Protein AF-A0A1V5TGY1-F1 (afdb_monomer)

Structure (mmCIF, N/CA/C/O backbone):
data_AF-A0A1V5TGY1-F1
#
_entry.id   AF-A0A1V5TGY1-F1
#
loop_
_atom_site.group_PDB
_atom_site.id
_atom_site.type_symbol
_atom_site.label_atom_id
_atom_site.label_alt_id
_atom_site.label_comp_id
_atom_site.label_asym_id
_atom_site.label_entity_id
_atom_site.label_seq_id
_atom_site.pdbx_PDB_ins_code
_atom_site.Cartn_x
_atom_site.Cartn_y
_atom_site.Cartn_z
_atom_site.occupancy
_atom_site.B_iso_or_equiv
_atom_site.auth_seq_id
_atom_site.auth_comp_id
_atom_site.auth_asym_id
_atom_site.auth_atom_id
_atom_site.pdbx_PDB_model_num
ATOM 1 N N . MET A 1 1 ? 68.344 -21.060 -21.467 1.00 38.59 1 MET A N 1
ATOM 2 C CA . MET A 1 1 ? 67.422 -21.728 -22.417 1.00 38.59 1 MET A CA 1
ATOM 3 C C . MET A 1 1 ? 65.996 -21.412 -21.976 1.00 38.59 1 MET A C 1
ATOM 5 O O . MET A 1 1 ? 65.778 -21.276 -20.783 1.00 38.59 1 MET A O 1
ATOM 9 N N . LYS A 1 2 ? 65.109 -21.127 -22.934 1.00 35.91 2 LYS A N 1
ATOM 10 C CA . LYS A 1 2 ? 63.953 -20.212 -22.843 1.00 35.91 2 LYS A CA 1
ATOM 11 C C . LYS A 1 2 ? 62.812 -20.703 -21.931 1.00 35.91 2 LYS A C 1
ATOM 13 O O . LYS A 1 2 ? 62.278 -21.780 -22.163 1.00 35.91 2 LYS A O 1
ATOM 18 N N . ALA A 1 3 ? 62.397 -19.868 -20.976 1.00 42.12 3 ALA A N 1
ATOM 19 C CA . ALA A 1 3 ? 61.115 -19.990 -20.282 1.00 42.12 3 ALA A CA 1
ATOM 20 C C . ALA A 1 3 ? 60.009 -19.416 -21.184 1.00 42.12 3 ALA A C 1
ATOM 22 O O . ALA A 1 3 ? 60.058 -18.245 -21.561 1.00 42.12 3 ALA A O 1
ATOM 23 N N . ILE A 1 4 ? 59.054 -20.254 -21.582 1.00 47.88 4 ILE A N 1
ATOM 24 C CA . ILE A 1 4 ? 57.888 -19.857 -22.377 1.00 47.88 4 ILE A CA 1
ATOM 25 C C . ILE A 1 4 ? 56.841 -19.315 -21.402 1.00 47.88 4 ILE A C 1
ATOM 27 O O . ILE A 1 4 ? 56.236 -20.068 -20.645 1.00 47.88 4 ILE A O 1
ATOM 31 N N . PHE A 1 5 ? 56.674 -17.994 -21.397 1.00 40.72 5 PHE A N 1
ATOM 32 C CA . PHE A 1 5 ? 55.642 -17.291 -20.640 1.00 40.72 5 PHE A CA 1
ATOM 33 C C . PHE A 1 5 ? 54.334 -17.371 -21.440 1.00 40.72 5 PHE A C 1
ATOM 35 O O . PHE A 1 5 ? 54.200 -16.740 -22.488 1.00 40.72 5 PHE A O 1
ATOM 42 N N . PHE A 1 6 ? 53.392 -18.200 -20.989 1.00 43.91 6 PHE A N 1
ATOM 43 C CA . PHE A 1 6 ? 52.066 -18.317 -21.595 1.00 43.91 6 PHE A CA 1
ATOM 44 C C . PHE A 1 6 ? 51.209 -17.140 -21.105 1.00 43.91 6 PHE A C 1
ATOM 46 O O . PHE A 1 6 ? 50.627 -17.181 -20.023 1.00 43.91 6 PHE A O 1
ATOM 53 N N . PHE A 1 7 ? 51.188 -16.052 -21.875 1.00 41.34 7 PHE A N 1
ATOM 54 C CA . PHE A 1 7 ? 50.285 -14.923 -21.652 1.00 41.34 7 PHE A CA 1
ATOM 55 C C . PHE A 1 7 ? 48.875 -15.349 -22.091 1.00 41.34 7 PHE A C 1
ATOM 57 O O . PHE A 1 7 ? 48.519 -15.269 -23.265 1.00 41.34 7 PHE A O 1
ATOM 64 N N . LEU A 1 8 ? 48.083 -15.866 -21.150 1.00 43.75 8 LEU A N 1
ATOM 65 C CA . LEU A 1 8 ? 46.641 -16.041 -21.316 1.00 43.75 8 LEU A CA 1
ATOM 66 C C . LEU A 1 8 ? 46.004 -14.647 -21.312 1.00 43.75 8 LEU A C 1
ATOM 68 O O . LEU A 1 8 ? 45.726 -14.073 -20.262 1.00 43.75 8 LEU A O 1
ATOM 72 N N . ILE A 1 9 ? 45.818 -14.084 -22.505 1.00 44.25 9 ILE A N 1
ATOM 73 C CA . ILE A 1 9 ? 44.964 -12.917 -22.718 1.00 44.25 9 ILE A CA 1
ATOM 74 C C . ILE A 1 9 ? 43.527 -13.404 -22.509 1.00 44.25 9 ILE A C 1
ATOM 76 O O . ILE A 1 9 ? 42.886 -13.904 -23.430 1.00 44.25 9 ILE A O 1
ATOM 80 N N . PHE A 1 10 ? 43.036 -13.308 -21.273 1.00 42.78 10 PHE A N 1
ATOM 81 C CA . PHE A 1 10 ? 41.604 -13.309 -21.010 1.00 42.78 10 PHE A CA 1
ATOM 82 C C . PHE A 1 10 ? 41.049 -12.006 -21.581 1.00 42.78 10 PHE A C 1
ATOM 84 O O . PHE A 1 10 ? 41.037 -10.967 -20.925 1.00 42.78 10 PHE A O 1
ATOM 91 N N . SER A 1 11 ? 40.633 -12.051 -22.843 1.00 41.03 11 SER A N 1
ATOM 92 C CA . SER A 1 11 ? 39.708 -11.068 -23.384 1.00 41.03 11 SER A CA 1
ATOM 93 C C . SER A 1 11 ? 38.438 -11.180 -22.549 1.00 41.03 11 SER A C 1
ATOM 95 O O . SER A 1 11 ? 37.674 -12.130 -22.713 1.00 41.03 11 SER A O 1
ATOM 97 N N . ILE A 1 12 ? 38.246 -10.255 -21.611 1.00 43.69 12 ILE A N 1
ATOM 98 C CA . ILE A 1 12 ? 36.961 -10.048 -20.953 1.00 43.69 12 ILE A CA 1
ATOM 99 C C . ILE A 1 12 ? 36.014 -9.635 -22.079 1.00 43.69 12 ILE A C 1
ATOM 101 O O . ILE A 1 12 ? 36.014 -8.491 -22.532 1.00 43.69 12 ILE A O 1
ATOM 105 N N . ILE A 1 13 ? 35.283 -10.608 -22.623 1.00 45.84 13 ILE A N 1
ATOM 106 C CA . ILE A 1 13 ? 34.139 -10.337 -23.479 1.00 45.84 13 ILE A CA 1
ATOM 107 C C . ILE A 1 13 ? 33.104 -9.765 -22.519 1.00 45.84 13 ILE A C 1
ATOM 109 O O . ILE A 1 13 ? 32.350 -10.513 -21.908 1.00 45.84 13 ILE A O 1
ATOM 113 N N . ASN A 1 14 ? 33.121 -8.443 -22.340 1.00 43.19 14 ASN A N 1
ATOM 114 C CA . ASN A 1 14 ? 31.985 -7.725 -21.784 1.00 43.19 14 ASN A CA 1
ATOM 115 C C . ASN A 1 14 ? 30.821 -8.017 -22.730 1.00 43.19 14 ASN A C 1
ATOM 117 O O . ASN A 1 14 ? 30.715 -7.406 -23.798 1.00 43.19 14 ASN A O 1
ATOM 121 N N . SER A 1 15 ? 29.994 -9.005 -22.394 1.00 47.09 15 SER A N 1
ATOM 122 C CA . SER A 1 15 ? 28.731 -9.252 -23.071 1.00 47.09 15 SER A CA 1
ATOM 123 C C . SER A 1 15 ? 27.785 -8.129 -22.676 1.00 47.09 15 SER A C 1
ATOM 125 O O . SER A 1 15 ? 26.892 -8.304 -21.859 1.00 47.09 15 SER A O 1
ATOM 127 N N . ALA A 1 16 ? 28.014 -6.941 -23.234 1.00 55.16 16 ALA A N 1
ATOM 128 C CA . ALA A 1 16 ? 27.046 -5.869 -23.169 1.00 55.16 16 ALA A CA 1
ATOM 129 C C . ALA A 1 16 ? 25.747 -6.416 -23.768 1.00 55.16 16 ALA A C 1
ATOM 131 O O . ALA A 1 16 ? 25.713 -6.841 -24.928 1.00 55.16 16 ALA A O 1
ATOM 132 N N . GLN A 1 17 ? 24.703 -6.461 -22.950 1.00 58.19 17 GLN A N 1
ATOM 133 C CA . GLN A 1 17 ? 23.384 -6.914 -23.346 1.00 58.19 17 GLN A CA 1
ATOM 134 C C . GLN A 1 17 ? 22.932 -6.118 -24.579 1.00 58.19 17 GLN A C 1
ATOM 136 O O . GLN A 1 17 ? 22.663 -4.919 -24.517 1.00 58.19 17 GLN A O 1
ATOM 141 N N . THR A 1 18 ? 22.882 -6.770 -25.740 1.00 66.12 18 THR A N 1
ATOM 142 C CA . THR A 1 18 ? 22.507 -6.110 -26.996 1.00 66.12 18 THR A CA 1
ATOM 143 C C . THR A 1 18 ? 20.999 -6.189 -27.174 1.00 66.12 18 THR A C 1
ATOM 145 O O . THR A 1 18 ? 20.473 -6.948 -27.988 1.00 66.12 18 THR A O 1
ATOM 148 N N . ILE A 1 19 ? 20.269 -5.381 -26.399 1.00 81.94 19 ILE A N 1
ATOM 149 C CA . ILE A 1 19 ? 18.863 -5.109 -26.709 1.00 81.94 19 ILE A CA 1
ATOM 150 C C . ILE A 1 19 ? 18.824 -4.507 -28.115 1.00 81.94 19 ILE A C 1
ATOM 152 O O . ILE A 1 19 ? 19.382 -3.437 -28.351 1.00 81.94 19 ILE A O 1
ATOM 156 N N . SER A 1 20 ? 18.168 -5.177 -29.067 1.00 87.94 20 SER A N 1
ATOM 157 C CA . SER A 1 20 ? 18.025 -4.609 -30.412 1.00 87.94 20 SER A CA 1
ATOM 158 C C . SER A 1 20 ? 17.314 -3.251 -30.342 1.00 87.94 20 SER A C 1
ATOM 160 O O . SER A 1 20 ? 16.291 -3.129 -29.658 1.00 87.94 20 SER A O 1
ATOM 162 N N . ASN A 1 21 ? 17.804 -2.257 -31.088 1.00 88.81 21 ASN A N 1
ATOM 163 C CA . ASN A 1 21 ? 17.205 -0.916 -31.128 1.00 88.81 21 ASN A CA 1
ATOM 164 C C . ASN A 1 21 ? 15.699 -0.970 -31.427 1.00 88.81 21 ASN A C 1
ATOM 166 O O . ASN A 1 21 ? 14.916 -0.307 -30.757 1.00 88.81 21 ASN A O 1
ATOM 170 N N . THR A 1 22 ? 15.269 -1.848 -32.338 1.00 93.12 22 THR A N 1
ATOM 171 C CA . THR A 1 22 ? 13.852 -2.043 -32.684 1.00 93.12 22 THR A CA 1
ATOM 172 C C . THR A 1 22 ? 13.003 -2.511 -31.497 1.00 93.12 22 THR A C 1
ATOM 174 O O . THR A 1 22 ? 11.879 -2.037 -31.306 1.00 93.12 22 THR A O 1
ATOM 177 N N . ARG A 1 23 ? 13.518 -3.432 -30.670 1.00 94.19 23 ARG A N 1
ATOM 178 C CA . ARG A 1 23 ? 12.816 -3.882 -29.457 1.00 94.19 23 ARG A CA 1
ATOM 179 C C . ARG A 1 23 ? 12.702 -2.745 -28.447 1.00 94.19 23 ARG A C 1
ATOM 181 O O . ARG A 1 23 ? 11.619 -2.537 -27.906 1.00 94.19 23 ARG A O 1
ATOM 188 N N . LEU A 1 24 ? 13.789 -2.008 -28.223 1.00 94.12 24 LEU A N 1
ATOM 189 C CA . LEU A 1 24 ? 13.812 -0.881 -27.294 1.00 94.12 24 LEU A CA 1
ATOM 190 C C . LEU A 1 24 ? 12.839 0.227 -27.724 1.00 94.12 24 LEU A C 1
ATOM 192 O O . LEU A 1 24 ? 12.025 0.671 -26.921 1.00 94.12 24 LEU A O 1
ATOM 196 N N . GLU A 1 25 ? 12.850 0.607 -29.001 1.00 94.50 25 GLU A N 1
ATOM 197 C CA . GLU A 1 25 ? 11.902 1.570 -29.577 1.00 94.50 25 GLU A CA 1
ATOM 198 C C . GLU A 1 25 ? 10.448 1.123 -29.392 1.00 94.50 25 GLU A C 1
ATOM 200 O O . GLU A 1 25 ? 9.578 1.935 -29.067 1.00 94.50 25 GLU A O 1
ATOM 205 N N . THR A 1 26 ? 10.182 -0.178 -29.552 1.00 96.06 26 THR A N 1
ATOM 206 C CA . THR A 1 26 ? 8.849 -0.750 -29.331 1.00 96.06 26 THR A CA 1
ATOM 207 C C . THR A 1 26 ? 8.429 -0.626 -27.867 1.00 96.06 26 THR A C 1
ATOM 209 O O . THR A 1 26 ? 7.331 -0.139 -27.598 1.00 96.06 26 THR A O 1
ATOM 212 N N . ILE A 1 27 ? 9.304 -0.993 -26.923 1.00 96.31 27 ILE A N 1
ATOM 213 C CA . ILE A 1 27 ? 9.064 -0.839 -25.479 1.00 96.31 27 ILE A CA 1
ATOM 214 C C . ILE A 1 27 ? 8.750 0.622 -25.143 1.00 96.31 27 ILE A C 1
ATOM 216 O O . ILE A 1 27 ? 7.719 0.905 -24.535 1.00 96.31 27 ILE A O 1
ATOM 220 N N . VAL A 1 28 ? 9.596 1.555 -25.587 1.00 95.62 28 VAL A N 1
ATOM 221 C CA . VAL A 1 28 ? 9.427 2.991 -25.322 1.00 95.62 28 VAL A CA 1
ATOM 222 C C . VAL A 1 28 ? 8.091 3.488 -25.871 1.00 95.62 28 VAL A C 1
ATOM 224 O O . VAL A 1 28 ? 7.337 4.141 -25.153 1.00 95.62 28 VAL A O 1
ATOM 227 N N . LYS A 1 29 ? 7.749 3.143 -27.118 1.00 94.44 29 LYS A N 1
ATOM 228 C CA . LYS A 1 29 ? 6.477 3.537 -27.737 1.00 94.44 29 LYS A CA 1
ATOM 229 C C . LYS A 1 29 ? 5.269 3.016 -26.952 1.00 94.44 29 LYS A C 1
ATOM 231 O O . LYS A 1 29 ? 4.287 3.741 -26.779 1.00 94.44 29 LYS A O 1
ATOM 236 N N . LEU A 1 30 ? 5.322 1.769 -26.487 1.00 95.25 30 LEU A N 1
ATOM 237 C CA . LEU A 1 30 ? 4.243 1.152 -25.716 1.00 95.25 30 LEU A CA 1
ATOM 238 C C . LEU A 1 30 ? 4.101 1.777 -24.318 1.00 95.25 30 LEU A C 1
ATOM 240 O O . LEU A 1 30 ? 2.974 2.046 -23.910 1.00 95.25 30 LEU A O 1
ATOM 244 N N . LEU A 1 31 ? 5.211 2.084 -23.635 1.00 95.00 31 LEU A N 1
ATOM 245 C CA . LEU A 1 31 ? 5.216 2.794 -22.347 1.00 95.00 31 LEU A CA 1
ATOM 246 C C . LEU A 1 31 ? 4.617 4.196 -22.471 1.00 95.00 31 LEU A C 1
ATOM 248 O O . LEU A 1 31 ? 3.696 4.551 -21.747 1.00 95.00 31 LEU A O 1
ATOM 252 N N . VAL A 1 32 ? 5.104 4.979 -23.433 1.00 93.31 32 VAL A N 1
ATOM 253 C CA . VAL A 1 32 ? 4.673 6.365 -23.676 1.00 93.31 32 VAL A CA 1
ATOM 254 C C . VAL A 1 32 ? 3.184 6.443 -24.041 1.00 93.31 32 VAL A C 1
ATOM 256 O O . VAL A 1 32 ? 2.509 7.412 -23.702 1.00 93.31 32 VAL A O 1
ATOM 259 N N . SER A 1 33 ? 2.651 5.420 -24.714 1.00 91.75 33 SER A N 1
ATOM 260 C CA . SER A 1 33 ? 1.233 5.348 -25.087 1.00 91.75 33 SER A CA 1
ATOM 261 C C . SER A 1 33 ? 0.332 4.671 -24.046 1.00 91.75 33 SER A C 1
ATOM 263 O O . SER A 1 33 ? -0.868 4.566 -24.299 1.00 91.75 33 SER A O 1
ATOM 265 N N . ASN A 1 34 ? 0.881 4.221 -22.908 1.00 91.31 34 ASN A N 1
ATOM 266 C CA . ASN A 1 34 ? 0.207 3.367 -21.921 1.00 91.31 34 ASN A CA 1
ATOM 267 C C . ASN A 1 34 ? -0.541 2.188 -22.576 1.00 91.31 34 ASN A C 1
ATOM 269 O O . ASN A 1 34 ? -1.685 1.886 -22.239 1.00 91.31 34 ASN A O 1
ATOM 273 N N . SER A 1 35 ? 0.077 1.550 -23.574 1.00 93.50 35 SER A N 1
ATOM 274 C CA . SER A 1 35 ? -0.545 0.434 -24.288 1.00 93.50 35 SER A CA 1
ATOM 275 C C . SER A 1 35 ? -0.584 -0.818 -23.406 1.00 93.50 35 SER A C 1
ATOM 277 O O . SER A 1 35 ? 0.473 -1.216 -22.915 1.00 93.50 35 SER A O 1
ATOM 279 N N . PRO A 1 36 ? -1.723 -1.528 -23.281 1.00 93.75 36 PRO A N 1
ATOM 280 C CA . PRO A 1 36 ? -1.808 -2.786 -22.527 1.00 93.75 36 PRO A CA 1
ATOM 281 C C . PRO A 1 36 ? -0.816 -3.863 -22.990 1.00 93.75 36 PRO A C 1
ATOM 283 O O . PRO A 1 36 ? -0.394 -4.719 -22.207 1.00 93.75 36 PRO A O 1
ATOM 286 N N . GLU A 1 37 ? -0.390 -3.807 -24.257 1.00 96.44 37 GLU A N 1
ATOM 287 C CA . GLU A 1 37 ? 0.579 -4.745 -24.830 1.00 96.44 37 GLU A CA 1
ATOM 288 C C . GLU A 1 37 ? 1.970 -4.657 -24.198 1.00 96.44 37 GLU A C 1
ATOM 290 O O . GLU A 1 37 ? 2.763 -5.585 -24.362 1.00 96.44 37 GLU A O 1
ATOM 295 N N . ILE A 1 38 ? 2.268 -3.587 -23.450 1.00 96.44 38 ILE A N 1
ATOM 296 C CA . ILE A 1 38 ? 3.537 -3.452 -22.729 1.00 96.44 38 ILE A CA 1
ATOM 297 C C . ILE A 1 38 ? 3.776 -4.601 -21.738 1.00 96.44 38 ILE A C 1
ATOM 299 O O . ILE A 1 38 ? 4.921 -4.949 -21.467 1.00 96.44 38 ILE A O 1
ATOM 303 N N . SER A 1 39 ? 2.707 -5.246 -21.255 1.00 95.94 39 SER A N 1
ATOM 304 C CA . SER A 1 39 ? 2.775 -6.447 -20.408 1.00 95.94 39 SER A CA 1
ATOM 305 C C . SER A 1 39 ? 3.636 -7.565 -21.006 1.00 95.94 39 SER A C 1
ATOM 307 O O . SER A 1 39 ? 4.324 -8.255 -20.263 1.00 95.94 39 SER A O 1
ATOM 309 N N . LYS A 1 40 ? 3.683 -7.695 -22.341 1.00 96.69 40 LYS A N 1
ATOM 310 C CA . LYS A 1 40 ? 4.504 -8.689 -23.065 1.00 96.69 40 LYS A CA 1
ATOM 311 C C . LYS A 1 40 ? 6.014 -8.474 -22.898 1.00 96.69 40 LYS A C 1
ATOM 313 O O . LYS A 1 40 ? 6.800 -9.346 -23.259 1.00 96.69 40 LYS A O 1
ATOM 318 N N . TYR A 1 41 ? 6.411 -7.298 -22.418 1.00 97.38 41 TYR A N 1
ATOM 319 C CA . TYR A 1 41 ? 7.800 -6.914 -22.194 1.00 97.38 41 TYR A CA 1
ATOM 320 C C . TYR A 1 41 ? 8.161 -6.863 -20.713 1.00 97.38 41 TYR A C 1
ATOM 322 O O . TYR A 1 41 ? 9.301 -6.543 -20.408 1.00 97.38 41 TYR A O 1
ATOM 330 N N . VAL A 1 42 ? 7.236 -7.161 -19.800 1.00 97.88 42 VAL A N 1
ATOM 331 C CA . VAL A 1 42 ? 7.557 -7.365 -18.382 1.00 97.88 42 VAL A CA 1
ATOM 332 C C . VAL A 1 42 ? 8.189 -8.749 -18.227 1.00 97.88 42 VAL A C 1
ATOM 334 O O . VAL A 1 42 ? 7.787 -9.689 -18.913 1.00 97.88 42 VAL A O 1
ATOM 337 N N . SER A 1 43 ? 9.188 -8.877 -17.351 1.00 97.19 43 SER A N 1
ATOM 338 C CA . SER A 1 43 ? 9.761 -10.182 -16.999 1.00 97.19 43 SER A CA 1
ATOM 339 C C . SER A 1 43 ? 8.656 -11.146 -16.553 1.00 97.19 43 SER A C 1
ATOM 341 O O . SER A 1 43 ? 7.747 -10.745 -15.824 1.00 97.19 43 SER A O 1
ATOM 343 N N . SER A 1 44 ? 8.725 -12.413 -16.976 1.00 96.44 44 SER A N 1
ATOM 344 C CA . SER A 1 44 ? 7.698 -13.419 -16.666 1.00 96.44 44 SER A CA 1
ATOM 345 C C . SER A 1 44 ? 7.452 -13.554 -15.167 1.00 96.44 44 SER A C 1
ATOM 347 O O . SER A 1 44 ? 6.302 -13.617 -14.738 1.00 96.44 44 SER A O 1
ATOM 349 N N . ASP A 1 45 ? 8.526 -13.536 -14.381 1.00 96.00 45 ASP A N 1
ATOM 350 C CA . ASP A 1 45 ? 8.473 -13.737 -12.934 1.00 96.00 45 ASP A CA 1
ATOM 351 C C . ASP A 1 45 ? 7.780 -12.552 -12.256 1.00 96.00 45 ASP A C 1
ATOM 353 O O . ASP A 1 45 ? 6.871 -12.720 -11.448 1.00 96.00 45 ASP A O 1
ATOM 357 N N . GLU A 1 46 ? 8.147 -11.334 -12.650 1.00 97.06 46 GLU A N 1
ATOM 358 C CA . GLU A 1 46 ? 7.554 -10.093 -12.148 1.00 97.06 46 GLU A CA 1
ATOM 359 C C . GLU A 1 46 ? 6.086 -9.939 -12.580 1.00 97.06 46 GLU A C 1
ATOM 361 O O . GLU A 1 46 ? 5.248 -9.454 -11.812 1.00 97.06 46 GLU A O 1
ATOM 366 N N . PHE A 1 47 ? 5.747 -10.405 -13.785 1.00 97.00 47 PHE A N 1
ATOM 367 C CA . PHE A 1 47 ? 4.368 -10.455 -14.254 1.00 97.00 47 PHE A CA 1
ATOM 368 C C . PHE A 1 47 ? 3.532 -11.466 -13.456 1.00 97.00 47 PHE A C 1
ATOM 370 O O . PHE A 1 47 ? 2.410 -11.141 -13.057 1.00 97.00 47 PHE A O 1
ATOM 377 N N . GLU A 1 48 ? 4.055 -12.667 -13.171 1.00 97.25 48 GLU A N 1
ATOM 378 C CA . GLU A 1 48 ? 3.366 -13.633 -12.306 1.00 97.25 48 GLU A CA 1
ATOM 379 C C . GLU A 1 48 ? 3.177 -13.051 -10.904 1.00 97.25 48 GLU A C 1
ATOM 381 O O . GLU A 1 48 ? 2.066 -13.076 -10.371 1.00 97.25 48 GLU A O 1
A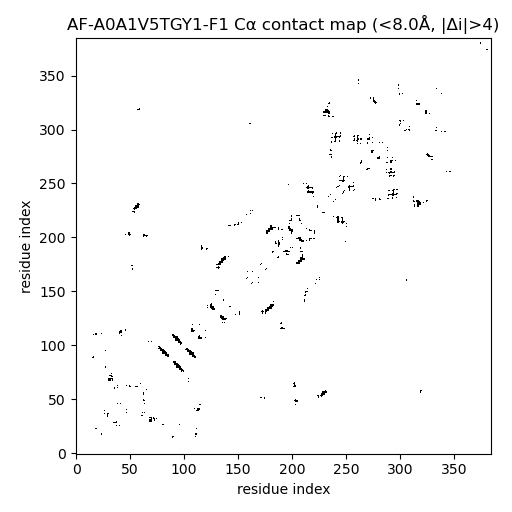TOM 386 N N . ILE A 1 49 ? 4.233 -12.475 -10.328 1.00 97.62 49 ILE A N 1
ATOM 387 C CA . ILE A 1 49 ? 4.200 -11.862 -9.002 1.00 97.62 49 ILE A CA 1
ATOM 388 C C . ILE A 1 49 ? 3.099 -10.804 -8.923 1.00 97.62 49 ILE A C 1
ATOM 390 O O . ILE A 1 49 ? 2.281 -10.865 -8.004 1.00 97.62 49 ILE A O 1
ATOM 394 N N . SER A 1 50 ? 3.037 -9.878 -9.884 1.00 97.56 50 SER A N 1
ATOM 395 C CA . SER A 1 50 ? 2.026 -8.813 -9.933 1.00 97.56 50 SER A CA 1
ATOM 396 C C . SER A 1 50 ? 0.591 -9.346 -9.917 1.00 97.56 50 SER A C 1
ATOM 398 O O . SER A 1 50 ? -0.304 -8.735 -9.330 1.00 97.56 50 SER A O 1
ATOM 400 N N . ASN A 1 51 ? 0.366 -10.526 -10.496 1.00 97.38 51 ASN A N 1
ATOM 401 C CA . ASN A 1 51 ? -0.962 -11.112 -10.655 1.00 97.38 51 ASN A CA 1
ATOM 402 C C . ASN A 1 51 ? -1.268 -12.252 -9.665 1.00 97.38 51 ASN A C 1
ATOM 404 O O . ASN A 1 51 ? -2.405 -12.729 -9.626 1.00 97.38 51 ASN A O 1
ATOM 408 N N . ARG A 1 52 ? -0.305 -12.680 -8.833 1.00 97.81 52 ARG A N 1
ATOM 409 C CA . ARG A 1 52 ? -0.381 -13.928 -8.041 1.00 97.81 52 ARG A CA 1
ATOM 410 C C . ARG A 1 52 ? -1.564 -14.007 -7.083 1.00 97.81 52 ARG A C 1
ATOM 412 O O . ARG A 1 52 ? -2.041 -15.098 -6.776 1.00 97.81 52 ARG A O 1
ATOM 419 N N . PHE A 1 53 ? -2.043 -12.858 -6.618 1.00 98.38 53 PHE A N 1
ATOM 420 C CA . PHE A 1 53 ? -3.166 -12.762 -5.694 1.00 98.38 53 PHE A CA 1
ATOM 421 C C . PHE A 1 53 ? -4.512 -12.483 -6.368 1.00 98.38 53 PHE A C 1
ATOM 423 O O . PHE A 1 53 ? -5.534 -12.451 -5.676 1.00 98.38 53 PHE A O 1
ATOM 430 N N . GLY A 1 54 ? -4.545 -12.292 -7.690 1.00 97.75 54 GLY A N 1
ATOM 431 C CA . GLY A 1 54 ? -5.766 -11.973 -8.433 1.00 97.75 54 GLY A CA 1
ATOM 432 C C . GLY A 1 54 ? -6.408 -10.643 -8.023 1.00 97.75 54 GLY A C 1
ATOM 433 O O . GLY A 1 54 ? -7.623 -10.498 -8.138 1.00 97.75 54 GLY A O 1
ATOM 434 N N . ILE A 1 55 ? -5.618 -9.704 -7.488 1.00 98.31 55 ILE A N 1
ATOM 435 C CA . ILE A 1 55 ? -6.069 -8.340 -7.193 1.00 98.31 55 ILE A CA 1
ATOM 436 C C . ILE A 1 55 ? -6.039 -7.539 -8.497 1.00 98.31 55 ILE A C 1
ATOM 438 O O . ILE A 1 55 ? -5.016 -7.526 -9.177 1.00 98.31 55 ILE A O 1
ATOM 442 N N . SER A 1 56 ? -7.142 -6.875 -8.832 1.00 97.44 56 SER A N 1
ATOM 443 C CA . SER A 1 56 ? -7.334 -6.094 -10.057 1.00 97.44 56 SER A CA 1
ATOM 444 C C . SER A 1 56 ? -7.986 -4.747 -9.755 1.00 97.44 56 SER A C 1
ATOM 446 O O . SER A 1 56 ? -8.748 -4.621 -8.794 1.00 97.44 56 SER A O 1
ATOM 448 N N . TYR A 1 57 ? -7.711 -3.753 -10.601 1.00 96.81 57 TYR A N 1
ATOM 449 C CA . TYR A 1 57 ? -8.192 -2.388 -10.416 1.00 96.81 57 TYR A CA 1
ATOM 450 C C . TYR A 1 57 ? -9.074 -1.943 -11.579 1.00 96.81 57 TYR A C 1
ATOM 452 O O . TYR A 1 57 ? -8.758 -2.178 -12.745 1.00 96.81 57 TYR A O 1
ATOM 460 N N . GLU A 1 58 ? -10.208 -1.314 -11.277 1.00 94.88 58 GLU A N 1
ATOM 461 C CA . GLU A 1 58 ? -11.147 -0.885 -12.315 1.00 94.88 58 GLU A CA 1
ATOM 462 C C . GLU A 1 58 ? -10.521 0.158 -13.243 1.00 94.88 58 GLU A C 1
ATOM 464 O O . GLU A 1 58 ? -10.034 1.192 -12.787 1.00 94.88 58 GLU A O 1
ATOM 469 N N . GLY A 1 59 ? -10.584 -0.093 -14.553 1.00 91.50 59 GLY A N 1
ATOM 470 C CA . GLY A 1 59 ? -10.019 0.799 -15.566 1.00 91.50 59 GLY A CA 1
ATOM 471 C C . GLY A 1 59 ? -8.498 0.721 -15.706 1.00 91.50 59 GLY A C 1
ATOM 472 O O . GLY A 1 59 ? -7.939 1.550 -16.417 1.00 91.50 59 GLY A O 1
ATOM 473 N N . ILE A 1 60 ? -7.847 -0.247 -15.053 1.00 93.31 60 ILE A N 1
ATOM 474 C CA . ILE A 1 60 ? -6.409 -0.491 -15.163 1.00 93.31 60 ILE A CA 1
ATOM 475 C C . ILE A 1 60 ? -6.183 -1.789 -15.933 1.00 93.31 60 ILE A C 1
ATOM 477 O O . ILE A 1 60 ? -6.456 -2.878 -15.429 1.00 93.31 60 ILE A O 1
ATOM 481 N N . ASP A 1 61 ? -5.658 -1.665 -17.150 1.00 91.50 61 ASP A N 1
ATOM 482 C CA . ASP A 1 61 ? -5.392 -2.817 -18.017 1.00 91.50 61 ASP A CA 1
ATOM 483 C C . ASP A 1 61 ? -4.121 -3.571 -17.608 1.00 91.50 61 ASP A C 1
ATOM 485 O O . ASP A 1 61 ? -4.014 -4.779 -17.814 1.00 91.50 61 ASP A O 1
ATOM 489 N N . ASN A 1 62 ? -3.148 -2.868 -17.019 1.00 93.00 62 ASN A N 1
ATOM 490 C CA . ASN A 1 62 ? -1.893 -3.462 -16.585 1.00 93.00 62 ASN A CA 1
ATOM 491 C C . ASN A 1 62 ? -1.486 -2.978 -15.190 1.00 93.00 62 ASN A C 1
ATOM 493 O O . ASN A 1 62 ? -0.882 -1.920 -15.020 1.00 93.00 62 ASN A O 1
ATOM 497 N N . LYS A 1 63 ? -1.778 -3.812 -14.189 1.00 95.94 63 LYS A N 1
ATOM 498 C CA . LYS A 1 63 ? -1.465 -3.554 -12.780 1.00 95.94 63 LYS A CA 1
ATOM 499 C C . LYS A 1 63 ? 0.020 -3.267 -12.531 1.00 95.94 63 LYS A C 1
ATOM 501 O O . LYS A 1 63 ? 0.330 -2.433 -11.686 1.00 95.94 63 LYS A O 1
ATOM 506 N N . PHE A 1 64 ? 0.927 -3.897 -13.280 1.00 97.12 64 PHE A N 1
ATOM 507 C CA . PHE A 1 64 ? 2.375 -3.769 -13.083 1.00 97.12 64 PHE A CA 1
ATOM 508 C C . PHE A 1 64 ? 2.883 -2.320 -13.201 1.00 97.12 64 PHE A C 1
ATOM 510 O O . PHE A 1 64 ? 3.915 -1.978 -12.627 1.00 97.12 64 PHE A O 1
ATOM 517 N N . PHE A 1 65 ? 2.161 -1.462 -13.928 1.00 95.69 65 PHE A N 1
ATOM 518 C CA . PHE A 1 65 ? 2.562 -0.077 -14.167 1.00 95.69 65 PHE A CA 1
ATOM 519 C C . PHE A 1 65 ? 1.847 0.947 -13.283 1.00 95.69 65 PHE A C 1
ATOM 521 O O . PHE A 1 65 ? 2.127 2.136 -13.426 1.00 95.69 65 PHE A O 1
ATOM 528 N N . ILE A 1 66 ? 0.989 0.537 -12.340 1.00 94.69 66 ILE A N 1
ATOM 529 C CA . ILE A 1 66 ? 0.352 1.477 -11.402 1.00 94.69 66 ILE A CA 1
ATOM 530 C C . ILE A 1 66 ? 1.425 2.365 -10.744 1.00 94.69 66 ILE A C 1
ATOM 532 O O . ILE A 1 66 ? 2.450 1.874 -10.277 1.00 94.69 66 ILE A O 1
ATOM 536 N N . ALA A 1 67 ? 1.183 3.683 -10.738 1.00 90.00 67 ALA A N 1
ATOM 537 C CA . ALA A 1 67 ? 2.097 4.750 -10.293 1.00 90.00 67 ALA A CA 1
ATOM 538 C C . ALA A 1 67 ? 3.366 4.984 -11.152 1.00 90.00 67 ALA A C 1
ATOM 540 O O . ALA A 1 67 ? 4.077 5.973 -10.942 1.00 90.00 67 ALA A O 1
ATOM 541 N N . ASN A 1 68 ? 3.618 4.162 -12.177 1.00 91.69 68 ASN A N 1
ATOM 542 C CA . ASN A 1 68 ? 4.726 4.329 -13.126 1.00 91.69 68 ASN A CA 1
ATOM 543 C C . ASN A 1 68 ? 4.289 4.501 -14.598 1.00 91.69 68 ASN A C 1
ATOM 545 O O . ASN A 1 68 ? 5.105 4.381 -15.514 1.00 91.69 68 ASN A O 1
ATOM 549 N N . GLU A 1 69 ? 3.015 4.811 -14.831 1.00 90.44 69 GLU A N 1
ATOM 550 C CA . GLU A 1 69 ? 2.476 5.206 -16.136 1.00 90.44 69 GLU A CA 1
ATOM 551 C C . GLU A 1 69 ? 2.850 6.652 -16.494 1.00 90.44 69 GLU A C 1
ATOM 553 O O . GLU A 1 69 ? 3.115 7.498 -15.627 1.00 90.44 69 GLU A O 1
ATOM 558 N N . PHE A 1 70 ? 2.826 6.959 -17.791 1.00 89.56 70 PHE A N 1
ATOM 559 C CA . PHE A 1 70 ? 2.839 8.344 -18.245 1.00 89.56 70 PHE A CA 1
ATOM 560 C C . PHE A 1 70 ? 1.442 8.960 -18.094 1.00 89.56 70 PHE A C 1
ATOM 562 O O . PHE A 1 70 ? 0.435 8.267 -18.258 1.00 89.56 70 PHE A O 1
ATOM 569 N N . PRO A 1 71 ? 1.321 10.274 -17.835 1.00 84.62 71 PRO A N 1
ATOM 570 C CA . PRO A 1 71 ? 0.050 10.964 -18.023 1.00 84.62 71 PRO A CA 1
ATOM 571 C C . PRO A 1 71 ? -0.475 10.717 -19.442 1.00 84.62 71 PRO A C 1
ATOM 573 O O . PRO A 1 71 ? 0.320 10.579 -20.370 1.00 84.62 71 PRO A O 1
ATOM 576 N N . LYS A 1 72 ? -1.799 10.704 -19.642 1.00 81.69 72 LYS A N 1
ATOM 577 C CA . LYS A 1 72 ? -2.372 10.601 -20.995 1.00 81.69 72 LYS A CA 1
ATOM 578 C C . LYS A 1 72 ? -1.815 11.728 -21.868 1.00 81.69 72 LYS A C 1
ATOM 580 O O . LYS A 1 72 ? -2.116 12.902 -21.648 1.00 81.69 72 LYS A O 1
ATOM 585 N N . ILE A 1 73 ? -0.988 11.356 -22.837 1.00 80.56 73 ILE A N 1
ATOM 586 C CA . ILE A 1 73 ? -0.336 12.270 -23.770 1.00 80.56 73 ILE A CA 1
ATOM 587 C C . ILE A 1 73 ? -0.909 12.105 -25.173 1.00 80.56 73 ILE A C 1
ATOM 589 O O . ILE A 1 73 ? -1.316 11.016 -25.579 1.00 80.56 73 ILE A O 1
ATOM 593 N N . ASP A 1 74 ? -0.937 13.208 -25.918 1.00 77.94 74 ASP A N 1
ATOM 594 C CA . ASP A 1 74 ? -1.229 13.170 -27.346 1.00 77.94 74 ASP A CA 1
ATOM 595 C C . ASP A 1 74 ? -0.091 12.451 -28.090 1.00 77.94 74 ASP A C 1
ATOM 597 O O . ASP A 1 74 ? 1.089 12.630 -27.783 1.00 77.94 74 ASP A O 1
ATOM 601 N N . ARG A 1 75 ? -0.450 11.659 -29.103 1.00 72.25 75 ARG A N 1
ATOM 602 C CA . ARG A 1 75 ? 0.472 10.872 -29.936 1.00 72.25 75 ARG A CA 1
ATOM 603 C C . ARG A 1 75 ? 1.473 11.740 -30.703 1.00 72.25 75 ARG A C 1
ATOM 605 O O . ARG A 1 75 ? 2.459 11.215 -31.209 1.00 72.25 75 ARG A O 1
ATOM 612 N N . SER A 1 76 ? 1.216 13.042 -30.807 1.00 78.00 76 SER A N 1
ATOM 613 C CA . SER A 1 76 ? 2.086 14.028 -31.455 1.00 78.00 76 SER A CA 1
ATOM 614 C C . SER A 1 76 ? 3.282 14.471 -30.595 1.00 78.00 76 SER A C 1
ATOM 616 O O . SER A 1 76 ? 4.202 15.116 -31.105 1.00 78.00 76 SER A O 1
ATOM 618 N N . ILE A 1 77 ? 3.292 14.146 -29.296 1.00 81.38 77 ILE A N 1
ATOM 619 C CA . ILE A 1 77 ? 4.311 14.630 -28.363 1.00 81.38 77 ILE A CA 1
ATOM 620 C C . ILE A 1 77 ? 5.644 13.907 -28.593 1.00 81.38 77 ILE A C 1
ATOM 622 O O . ILE A 1 77 ? 5.741 12.683 -28.521 1.00 81.38 77 ILE A O 1
ATOM 626 N N . LYS A 1 78 ? 6.699 14.696 -28.828 1.00 89.75 78 LYS A N 1
ATOM 627 C CA . LYS A 1 78 ? 8.075 14.200 -28.926 1.00 89.75 78 LYS A CA 1
ATOM 628 C C . LYS A 1 78 ? 8.587 13.770 -27.550 1.00 89.75 78 LYS A C 1
ATOM 630 O O . LYS A 1 78 ? 8.428 14.497 -26.568 1.00 89.75 78 LYS A O 1
ATOM 635 N N . TYR A 1 79 ? 9.253 12.624 -27.511 1.00 93.00 79 TYR A N 1
ATOM 636 C CA . TYR A 1 79 ? 9.953 12.096 -26.346 1.00 93.00 79 TYR A CA 1
ATOM 637 C C . TYR A 1 79 ? 11.394 11.755 -26.726 1.00 93.00 79 TYR A C 1
ATOM 639 O O . TYR A 1 79 ? 11.682 11.444 -27.881 1.00 93.00 79 TYR A O 1
ATOM 647 N N . ASN A 1 80 ? 12.286 11.803 -25.742 1.00 94.94 80 ASN A N 1
ATOM 648 C CA . ASN A 1 80 ? 13.653 11.307 -25.852 1.00 94.94 80 ASN A CA 1
ATOM 649 C C . ASN A 1 80 ? 13.819 10.141 -24.882 1.00 94.94 80 ASN A C 1
ATOM 651 O O . ASN A 1 80 ? 13.151 10.099 -23.847 1.00 94.94 80 ASN A O 1
ATOM 655 N N . TYR A 1 81 ? 14.717 9.212 -25.190 1.00 96.31 81 TYR A N 1
ATOM 656 C CA . TYR A 1 81 ? 15.083 8.163 -24.250 1.00 96.31 81 TYR A CA 1
ATOM 657 C C . TYR A 1 81 ? 16.584 7.899 -24.273 1.00 96.31 81 TYR A C 1
ATOM 659 O O . TYR A 1 81 ? 17.258 8.135 -25.277 1.00 96.31 81 TYR A O 1
ATOM 667 N N . LYS A 1 82 ? 17.094 7.419 -23.143 1.00 96.00 82 LYS A N 1
ATOM 668 C CA . LYS A 1 82 ? 18.481 7.014 -22.936 1.00 96.00 82 LYS A CA 1
ATOM 669 C C . LYS A 1 82 ? 18.478 5.653 -22.254 1.00 96.00 82 LYS A C 1
ATOM 671 O O . LYS A 1 82 ? 17.636 5.408 -21.394 1.00 96.00 82 LYS A O 1
ATOM 676 N N . ILE A 1 83 ? 19.405 4.790 -22.648 1.00 94.88 83 ILE A N 1
ATOM 677 C CA . ILE A 1 83 ? 19.659 3.520 -21.976 1.00 94.88 83 ILE A CA 1
ATOM 678 C C . ILE A 1 83 ? 21.088 3.520 -21.445 1.00 94.88 83 ILE A C 1
ATOM 680 O O . ILE A 1 83 ? 22.010 3.939 -22.146 1.00 94.88 83 ILE A O 1
ATOM 684 N N . GLU A 1 84 ? 21.256 3.094 -20.201 1.00 93.94 84 GLU A N 1
ATOM 685 C CA . GLU A 1 84 ? 22.550 3.007 -19.526 1.00 93.94 84 GLU A CA 1
ATOM 686 C C . GLU A 1 84 ? 22.692 1.628 -18.893 1.00 93.94 84 GLU A C 1
ATOM 688 O O . GLU A 1 84 ? 21.741 1.138 -18.287 1.00 93.94 84 GLU A O 1
ATOM 693 N N . SER A 1 85 ? 23.868 1.009 -19.021 1.00 91.62 85 SER A N 1
ATOM 694 C CA . SER A 1 85 ? 24.188 -0.185 -18.232 1.00 91.62 85 SER A CA 1
ATOM 695 C C . SER A 1 85 ? 24.250 0.225 -16.768 1.00 91.62 85 SER A C 1
ATOM 697 O O . SER A 1 85 ? 24.910 1.214 -16.437 1.00 91.62 85 SER A O 1
ATOM 699 N N . VAL A 1 86 ? 23.550 -0.506 -15.909 1.00 90.38 86 VAL A N 1
ATOM 700 C CA . VAL A 1 86 ? 23.600 -0.296 -14.461 1.00 90.38 86 VAL A CA 1
ATOM 701 C C . VAL A 1 86 ? 24.066 -1.597 -13.830 1.00 90.38 86 VAL A C 1
ATOM 703 O O . VAL A 1 86 ? 23.372 -2.598 -13.934 1.00 90.38 86 VAL A O 1
ATOM 706 N N . ASP A 1 87 ? 25.242 -1.550 -13.202 1.00 80.00 87 ASP A N 1
ATOM 707 C CA . ASP A 1 87 ? 26.026 -2.699 -12.721 1.00 80.00 87 ASP A CA 1
ATOM 708 C C . ASP A 1 87 ? 26.712 -3.540 -13.823 1.00 80.00 87 ASP A C 1
ATOM 710 O O . ASP A 1 87 ? 26.513 -3.319 -15.020 1.00 80.00 87 ASP A O 1
ATOM 714 N N . ASP A 1 88 ? 27.600 -4.445 -13.387 1.00 67.12 88 ASP A N 1
ATOM 715 C CA . ASP A 1 88 ? 28.448 -5.314 -14.227 1.00 67.12 88 ASP A CA 1
ATOM 716 C C . ASP A 1 88 ? 27.688 -6.509 -14.844 1.00 67.12 88 ASP A C 1
ATOM 718 O O . ASP A 1 88 ? 28.253 -7.274 -15.625 1.00 67.12 88 ASP A O 1
ATOM 722 N N . ASP A 1 89 ? 26.402 -6.645 -14.520 1.00 62.50 89 ASP A N 1
ATOM 723 C CA . ASP A 1 89 ? 25.519 -7.731 -14.940 1.00 62.50 89 ASP A CA 1
ATOM 724 C C . ASP A 1 89 ? 24.394 -7.202 -15.839 1.00 62.50 89 ASP A C 1
ATOM 726 O O . ASP A 1 89 ? 24.179 -5.997 -15.900 1.00 62.50 89 ASP A O 1
ATOM 730 N N . ASP A 1 90 ? 23.684 -8.117 -16.507 1.00 84.94 90 ASP A N 1
ATOM 731 C CA . ASP A 1 90 ? 22.595 -8.023 -17.504 1.00 84.94 90 ASP A CA 1
ATOM 732 C C . ASP A 1 90 ? 21.418 -7.042 -17.230 1.00 84.94 90 ASP A C 1
ATOM 734 O O . ASP A 1 90 ? 20.255 -7.333 -17.533 1.00 84.94 90 ASP A O 1
ATOM 738 N N . TYR A 1 91 ? 21.683 -5.864 -16.678 1.00 93.00 91 TYR A N 1
ATOM 739 C CA . TYR A 1 91 ? 20.725 -4.853 -16.284 1.00 93.00 91 TYR A CA 1
ATOM 740 C C . TYR A 1 91 ? 20.973 -3.540 -17.016 1.00 93.00 91 TYR A C 1
ATOM 742 O O . TYR A 1 91 ? 22.093 -3.122 -17.313 1.00 93.00 91 TYR A O 1
ATOM 750 N N . SER A 1 92 ? 19.886 -2.846 -17.315 1.00 94.62 92 SER A N 1
ATOM 751 C CA . SER A 1 92 ? 19.949 -1.522 -17.919 1.00 94.62 92 SER A CA 1
ATOM 752 C C . SER A 1 92 ? 18.876 -0.613 -17.348 1.00 94.62 92 SER A C 1
ATOM 754 O O . SER A 1 92 ? 17.759 -1.045 -17.062 1.00 94.62 92 SER A O 1
ATOM 756 N N . LEU A 1 93 ? 19.204 0.666 -17.217 1.00 95.62 93 LEU A N 1
ATOM 757 C CA . LEU A 1 93 ? 18.271 1.719 -16.860 1.00 95.62 93 LEU A CA 1
ATOM 758 C C . LEU A 1 93 ? 17.819 2.431 -18.132 1.00 95.62 93 LEU A C 1
ATOM 760 O O . LEU A 1 93 ? 18.612 3.078 -18.815 1.00 95.62 93 LEU A O 1
ATOM 764 N N . LEU A 1 94 ? 16.534 2.306 -18.444 1.00 96.94 94 LEU A N 1
ATOM 765 C CA . LEU A 1 94 ? 15.864 3.063 -19.489 1.00 96.94 94 LEU A CA 1
ATOM 766 C C . LEU A 1 94 ? 15.227 4.312 -18.876 1.00 96.94 94 LEU A C 1
ATOM 768 O O . LEU A 1 94 ? 14.257 4.222 -18.123 1.00 96.94 94 LEU A O 1
ATOM 772 N N . THR A 1 95 ? 15.729 5.477 -19.267 1.00 97.31 95 THR A N 1
ATOM 773 C CA . THR A 1 95 ? 15.171 6.777 -18.889 1.00 97.31 95 THR A CA 1
ATOM 774 C C . THR A 1 95 ? 14.445 7.375 -20.081 1.00 97.31 95 THR A C 1
ATOM 776 O O . THR A 1 95 ? 15.040 7.564 -21.141 1.00 97.31 95 THR A O 1
ATOM 779 N N . ILE A 1 96 ? 13.162 7.687 -19.918 1.00 96.69 96 ILE A N 1
ATOM 780 C CA . ILE A 1 96 ? 12.324 8.313 -20.946 1.00 96.69 96 ILE A CA 1
ATOM 781 C C . ILE A 1 96 ? 11.903 9.694 -20.450 1.00 96.69 96 ILE A C 1
ATOM 783 O O . ILE A 1 96 ? 11.331 9.823 -19.368 1.00 96.69 96 ILE A O 1
ATOM 787 N N . SER A 1 97 ? 12.134 10.723 -21.262 1.00 95.44 97 SER A N 1
ATOM 788 C CA . SER A 1 97 ? 11.832 12.112 -20.918 1.00 95.44 97 SER A CA 1
ATOM 789 C C . SER A 1 97 ? 10.921 12.766 -21.956 1.00 95.44 97 SER A C 1
ATOM 791 O O . SER A 1 97 ? 11.166 12.712 -23.164 1.00 95.44 97 SER A O 1
ATOM 793 N N . ILE A 1 98 ? 9.882 13.443 -21.467 1.00 92.12 98 ILE A N 1
ATOM 794 C CA . ILE A 1 98 ? 8.913 14.206 -22.256 1.00 92.12 98 ILE A CA 1
ATOM 795 C C . ILE A 1 98 ? 9.049 15.681 -21.878 1.00 92.12 98 ILE A C 1
ATOM 797 O O . ILE A 1 98 ? 8.430 16.158 -20.922 1.00 92.12 98 ILE A O 1
ATOM 801 N N . SER A 1 99 ? 9.854 16.423 -22.644 1.00 87.31 99 SER A N 1
ATOM 802 C CA . SER A 1 99 ? 10.179 17.827 -22.348 1.00 87.31 99 SER A CA 1
ATOM 803 C C . SER A 1 99 ? 8.935 18.713 -22.246 1.00 87.31 99 SER A C 1
ATOM 805 O O . SER A 1 99 ? 8.839 19.532 -21.340 1.00 87.31 99 SER A O 1
ATOM 807 N N . ALA A 1 100 ? 7.934 18.495 -23.107 1.00 85.25 100 ALA A N 1
ATOM 808 C CA . ALA A 1 100 ? 6.689 19.271 -23.113 1.00 85.25 100 ALA A CA 1
ATOM 809 C C . ALA A 1 100 ? 5.857 19.142 -21.819 1.00 85.25 100 ALA A C 1
ATOM 811 O O . ALA A 1 100 ? 4.971 19.958 -21.576 1.00 85.25 100 ALA A O 1
ATOM 812 N N . LYS A 1 101 ? 6.107 18.111 -21.003 1.00 83.38 101 LYS A N 1
ATOM 813 C CA . LYS A 1 101 ? 5.407 17.853 -19.735 1.00 83.38 101 LYS A CA 1
ATOM 814 C C . LYS A 1 101 ? 6.326 17.943 -18.519 1.00 83.38 101 LYS A C 1
ATOM 816 O O . LYS A 1 101 ? 5.883 17.617 -17.423 1.00 83.38 101 LYS A O 1
ATOM 821 N N . ASN A 1 102 ? 7.591 18.331 -18.710 1.00 88.69 102 ASN A N 1
ATOM 822 C CA . ASN A 1 102 ? 8.630 18.279 -17.679 1.00 88.69 102 ASN A CA 1
ATOM 823 C C . ASN A 1 102 ? 8.600 16.955 -16.885 1.00 88.69 102 ASN A C 1
ATOM 825 O O . ASN A 1 102 ? 8.661 16.939 -15.660 1.00 88.69 102 ASN A O 1
ATOM 829 N N . THR A 1 103 ? 8.389 15.840 -17.590 1.00 90.88 103 THR A N 1
ATOM 830 C CA . THR A 1 103 ? 8.206 14.518 -16.979 1.00 90.88 103 THR A CA 1
ATOM 831 C C . THR A 1 103 ? 9.326 13.602 -17.440 1.00 90.88 103 THR A C 1
ATOM 833 O O . THR A 1 103 ? 9.588 13.502 -18.639 1.00 90.88 103 THR A O 1
ATOM 836 N N . SER A 1 104 ? 9.957 12.913 -16.492 1.00 93.81 104 SER A N 1
ATOM 837 C CA . SER A 1 104 ? 10.920 11.847 -16.752 1.00 93.81 104 SER A CA 1
ATOM 838 C C . SER A 1 104 ? 10.523 10.606 -15.962 1.00 93.81 104 SER A C 1
ATOM 840 O O . SER A 1 104 ? 10.055 10.725 -14.827 1.00 93.81 104 SER A O 1
ATOM 842 N N . LYS A 1 105 ? 10.671 9.429 -16.567 1.00 95.31 105 LYS A N 1
ATOM 843 C CA . LYS A 1 105 ? 10.383 8.135 -15.941 1.00 95.31 105 LYS A CA 1
ATOM 844 C C . LYS A 1 105 ? 11.526 7.163 -16.194 1.00 95.31 105 LYS A C 1
ATOM 846 O O . LYS A 1 105 ? 12.156 7.192 -17.249 1.00 95.31 105 LYS A O 1
ATOM 851 N N . GLU A 1 106 ? 11.746 6.305 -15.212 1.00 96.06 106 GLU A N 1
ATOM 852 C CA . GLU A 1 106 ? 12.807 5.306 -15.180 1.00 96.06 106 GLU A CA 1
ATOM 853 C C . GLU A 1 106 ? 12.203 3.903 -15.197 1.00 96.06 106 GLU A C 1
ATOM 855 O O . GLU A 1 106 ? 11.244 3.616 -14.471 1.00 96.06 106 GLU A O 1
ATOM 860 N N . TYR A 1 107 ? 12.800 3.023 -15.995 1.00 96.88 107 TYR A N 1
ATOM 861 C CA . TYR A 1 107 ? 12.431 1.618 -16.104 1.00 96.88 107 TYR A CA 1
ATOM 862 C C . TYR A 1 107 ? 13.693 0.763 -16.067 1.00 96.88 107 TYR A C 1
ATOM 864 O O . TYR A 1 107 ? 14.616 0.977 -16.851 1.00 96.88 107 TYR A O 1
ATOM 872 N N . TYR A 1 108 ? 13.722 -0.215 -15.169 1.00 96.25 108 TYR A N 1
ATOM 873 C CA . TYR A 1 108 ? 14.813 -1.178 -15.095 1.00 96.25 108 TYR A CA 1
ATOM 874 C C . TYR A 1 108 ? 14.522 -2.329 -16.045 1.00 96.25 108 TYR A C 1
ATOM 876 O O . TYR A 1 108 ? 13.396 -2.829 -16.106 1.00 96.25 108 TYR A O 1
ATOM 884 N N . LEU A 1 109 ? 15.540 -2.731 -16.791 1.00 95.75 109 LEU A N 1
ATOM 885 C CA . LEU A 1 109 ? 15.497 -3.840 -17.725 1.00 95.75 109 LEU A CA 1
ATOM 886 C C . LEU A 1 109 ? 16.456 -4.927 -17.248 1.00 95.75 109 LEU A C 1
ATOM 888 O O . LEU A 1 109 ? 17.564 -4.610 -16.834 1.00 95.75 109 LEU A O 1
ATOM 892 N N . LYS A 1 110 ? 16.027 -6.184 -17.347 1.00 94.06 110 LYS A N 1
ATOM 893 C CA . LYS A 1 110 ? 16.853 -7.390 -17.270 1.00 94.06 110 LYS A CA 1
ATOM 894 C C . LYS A 1 110 ? 16.538 -8.249 -18.487 1.00 94.06 110 LYS A C 1
ATOM 896 O O . LYS A 1 110 ? 15.368 -8.513 -18.754 1.00 94.06 110 LYS A O 1
ATOM 901 N N . ASP A 1 111 ? 17.542 -8.636 -19.258 1.00 89.19 111 ASP A N 1
ATOM 902 C CA . ASP A 1 111 ? 17.391 -9.433 -20.486 1.00 89.19 111 ASP A CA 1
ATOM 903 C C . ASP A 1 111 ? 16.349 -8.854 -21.451 1.00 89.19 111 ASP A C 1
ATOM 905 O O . ASP A 1 111 ? 15.480 -9.543 -21.988 1.00 89.19 111 ASP A O 1
ATOM 909 N N . SER A 1 112 ? 16.402 -7.536 -21.667 1.00 88.81 112 SER A N 1
ATOM 910 C CA . SER A 1 112 ? 15.406 -6.795 -22.462 1.00 88.81 112 SER A CA 1
ATOM 911 C C . SER A 1 112 ? 13.956 -6.867 -21.960 1.00 88.81 112 SER A C 1
ATOM 913 O O . SER A 1 112 ? 13.025 -6.651 -22.753 1.00 88.81 112 SER A O 1
ATOM 915 N N . SER A 1 113 ? 13.754 -7.190 -20.686 1.00 95.88 113 SER A N 1
ATOM 916 C CA . SER A 1 113 ? 12.446 -7.293 -20.0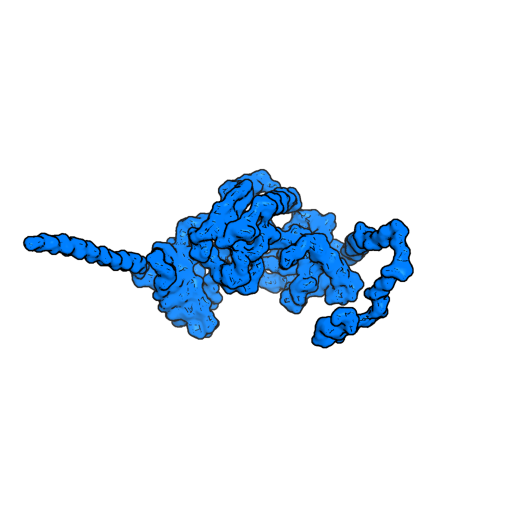42 1.00 95.88 113 SER A CA 1
ATOM 917 C C . SER A 1 113 ? 12.366 -6.347 -18.850 1.00 95.88 113 SER A C 1
ATOM 919 O O . SER A 1 113 ? 13.313 -6.218 -18.084 1.00 95.88 113 SER A O 1
ATOM 921 N N . ILE A 1 114 ? 11.238 -5.667 -18.697 1.00 97.56 114 ILE A N 1
ATOM 922 C CA . ILE A 1 114 ? 10.996 -4.698 -17.632 1.00 97.56 114 ILE A CA 1
ATOM 923 C C . ILE A 1 114 ? 10.854 -5.436 -16.302 1.00 97.56 114 ILE A C 1
ATOM 925 O O . ILE A 1 114 ? 10.108 -6.411 -16.197 1.00 97.56 114 ILE A O 1
ATOM 929 N N . ILE A 1 115 ? 11.542 -4.930 -15.286 1.00 97.31 115 ILE A N 1
ATOM 930 C CA . ILE A 1 115 ? 11.483 -5.388 -13.897 1.00 97.31 115 ILE A CA 1
ATOM 931 C C . ILE A 1 115 ? 11.175 -4.206 -12.970 1.00 97.31 115 ILE A C 1
ATOM 933 O O . ILE A 1 115 ? 11.354 -3.042 -13.340 1.00 97.31 115 ILE A O 1
ATOM 937 N N . SER A 1 116 ? 10.681 -4.487 -11.765 1.00 97.19 116 SER A N 1
ATOM 938 C CA . SER A 1 116 ? 10.378 -3.442 -10.785 1.00 97.19 116 SER A CA 1
ATOM 939 C C . SER A 1 116 ? 11.637 -2.940 -10.062 1.00 97.19 116 SER A C 1
ATOM 941 O O . SER A 1 116 ? 12.644 -3.647 -9.960 1.00 97.19 116 SER A O 1
ATOM 943 N N . LYS A 1 117 ? 11.578 -1.712 -9.521 1.00 96.31 117 LYS A N 1
ATOM 944 C CA . LYS A 1 117 ? 12.642 -1.166 -8.657 1.00 96.31 117 LYS A CA 1
ATOM 945 C C . LYS A 1 117 ? 12.929 -2.083 -7.455 1.00 96.31 117 LYS A C 1
ATOM 947 O O . LYS A 1 117 ? 14.106 -2.367 -7.233 1.00 96.31 117 LYS A O 1
ATOM 952 N N . PRO A 1 118 ? 11.919 -2.612 -6.729 1.00 97.50 118 PRO A N 1
ATOM 953 C CA . PRO A 1 118 ? 12.172 -3.564 -5.655 1.00 97.50 118 PRO A CA 1
ATOM 954 C C . PRO A 1 118 ? 12.932 -4.800 -6.111 1.00 97.50 118 PRO A C 1
ATOM 956 O O . PRO A 1 118 ? 13.927 -5.129 -5.478 1.00 97.50 118 PRO A O 1
ATOM 959 N N . PHE A 1 119 ? 12.551 -5.415 -7.235 1.00 96.50 119 PHE A N 1
ATOM 960 C CA . PHE A 1 119 ? 13.275 -6.569 -7.772 1.00 96.50 119 PHE A CA 1
ATOM 961 C C . PHE A 1 119 ? 14.750 -6.249 -8.044 1.00 96.50 119 PHE A C 1
ATOM 963 O O . PHE A 1 119 ? 15.632 -7.004 -7.641 1.00 96.50 119 PHE A O 1
ATOM 970 N N . PHE A 1 120 ? 15.027 -5.119 -8.703 1.00 96.62 120 PHE A N 1
ATOM 971 C CA . PHE A 1 120 ? 16.396 -4.715 -9.022 1.00 96.62 120 PHE A CA 1
ATOM 972 C C . PHE A 1 120 ? 17.235 -4.482 -7.761 1.00 96.62 120 PHE A C 1
ATOM 974 O O . PHE A 1 120 ? 18.330 -5.030 -7.643 1.00 96.62 120 PHE A O 1
ATOM 981 N N . TYR A 1 121 ? 16.736 -3.683 -6.815 1.00 97.00 121 TYR A N 1
ATOM 982 C CA . TYR A 1 121 ? 17.501 -3.287 -5.630 1.00 97.00 121 TYR A CA 1
ATOM 983 C C . TYR A 1 121 ? 17.603 -4.383 -4.562 1.00 97.00 121 TYR A C 1
ATOM 985 O O . TYR A 1 121 ? 18.518 -4.328 -3.743 1.00 97.00 121 TYR A O 1
ATOM 993 N N . SER A 1 122 ? 16.707 -5.377 -4.572 1.00 96.81 122 SER A N 1
ATOM 994 C CA . SER A 1 122 ? 16.700 -6.474 -3.598 1.00 96.81 122 SER A CA 1
ATOM 995 C C . SER A 1 122 ? 17.355 -7.766 -4.088 1.00 96.81 122 SER A C 1
ATOM 997 O O . SER A 1 122 ? 17.255 -8.785 -3.406 1.00 96.81 122 SER A O 1
ATOM 999 N N . ARG A 1 123 ? 17.942 -7.782 -5.288 1.00 94.25 123 ARG A N 1
ATOM 1000 C CA . ARG A 1 123 ? 18.435 -9.010 -5.944 1.00 94.25 123 ARG A CA 1
ATOM 1001 C C . ARG A 1 123 ? 19.475 -9.784 -5.118 1.00 94.25 123 ARG A C 1
ATOM 1003 O O . ARG A 1 123 ? 19.492 -11.008 -5.170 1.00 94.25 123 ARG A O 1
ATOM 1010 N N . ASP A 1 124 ? 20.260 -9.068 -4.313 1.00 94.69 124 ASP A N 1
ATOM 1011 C CA . ASP A 1 124 ? 21.319 -9.624 -3.460 1.00 94.69 124 ASP A CA 1
ATOM 1012 C C . ASP A 1 124 ? 20.920 -9.671 -1.975 1.00 94.69 124 ASP A C 1
ATOM 1014 O O . ASP A 1 124 ? 21.747 -9.926 -1.098 1.00 94.69 124 ASP A O 1
ATOM 1018 N N . TRP A 1 125 ? 19.653 -9.387 -1.656 1.00 97.88 125 TRP A N 1
ATOM 1019 C CA . TRP A 1 125 ? 19.181 -9.371 -0.274 1.00 97.88 125 TRP A CA 1
ATOM 1020 C C . TRP A 1 125 ? 18.984 -10.781 0.263 1.00 97.88 125 TRP A C 1
ATOM 1022 O O . TRP A 1 125 ? 18.659 -11.726 -0.462 1.00 97.88 125 TRP A O 1
ATOM 1032 N N . LYS A 1 126 ? 19.109 -10.925 1.583 1.00 98.06 126 LYS A N 1
ATOM 1033 C CA . LYS A 1 126 ? 18.830 -12.201 2.227 1.00 98.06 126 LYS A CA 1
ATOM 1034 C C . LYS A 1 126 ? 17.339 -12.494 2.174 1.00 98.06 126 LYS A C 1
ATOM 1036 O O . LYS A 1 126 ? 16.521 -11.655 2.543 1.00 98.06 126 LYS A O 1
ATOM 1041 N N . THR A 1 127 ? 16.988 -13.730 1.834 1.00 98.12 127 THR A N 1
ATOM 1042 C CA . THR A 1 127 ? 15.610 -14.206 1.935 1.00 98.12 127 THR A CA 1
ATOM 1043 C C . THR A 1 127 ? 15.380 -15.078 3.166 1.00 98.12 127 THR A C 1
ATOM 1045 O O . THR A 1 127 ? 16.195 -15.952 3.476 1.00 98.12 127 THR A O 1
ATOM 1048 N N . LYS A 1 128 ? 14.240 -14.884 3.834 1.00 98.06 128 LYS A N 1
ATOM 1049 C CA . LYS A 1 128 ? 13.690 -15.786 4.864 1.00 98.06 128 LYS A CA 1
ATOM 1050 C C . LYS A 1 128 ? 12.221 -16.060 4.549 1.00 98.06 128 LYS A C 1
ATOM 1052 O O . LYS A 1 128 ? 11.580 -15.256 3.884 1.00 98.06 128 LYS A O 1
ATOM 1057 N N . GLU A 1 129 ? 11.674 -17.168 5.030 1.00 98.44 129 GLU A N 1
ATOM 1058 C CA . GLU A 1 129 ? 10.264 -17.513 4.817 1.00 98.44 129 GLU A CA 1
ATOM 1059 C C . GLU A 1 129 ? 9.602 -17.950 6.122 1.00 98.44 129 GLU A C 1
ATOM 1061 O O . GLU A 1 129 ? 10.259 -18.451 7.038 1.00 98.44 129 GLU A O 1
ATOM 1066 N N . SER A 1 130 ? 8.291 -17.754 6.187 1.00 98.56 130 SER A N 1
ATOM 1067 C CA . SER A 1 130 ? 7.410 -18.236 7.249 1.00 98.56 130 SER A CA 1
ATOM 1068 C C . SER A 1 130 ? 6.113 -18.778 6.634 1.00 98.56 130 SER A C 1
ATOM 1070 O O . SER A 1 130 ? 6.064 -19.059 5.433 1.00 98.56 130 SER A O 1
ATOM 1072 N N . GLU A 1 131 ? 5.055 -18.993 7.416 1.00 98.56 131 GLU A N 1
ATOM 1073 C CA . GLU A 1 131 ? 3.821 -19.597 6.904 1.00 98.56 131 GLU A CA 1
ATOM 1074 C C . GLU A 1 131 ? 3.116 -18.706 5.873 1.00 98.56 131 GLU A C 1
ATOM 1076 O O . GLU A 1 131 ? 2.685 -19.210 4.832 1.00 98.56 131 GLU A O 1
ATOM 1081 N N . HIS A 1 132 ? 3.058 -17.395 6.102 1.00 98.81 132 HIS A N 1
ATOM 1082 C CA . HIS A 1 132 ? 2.342 -16.467 5.223 1.00 98.81 132 HIS A CA 1
ATOM 1083 C C . HIS A 1 132 ? 3.256 -15.497 4.467 1.00 98.81 132 HIS A C 1
ATOM 1085 O O . HIS A 1 132 ? 2.780 -14.824 3.552 1.00 98.81 132 HIS A O 1
ATOM 1091 N N . PHE A 1 133 ? 4.554 -15.442 4.783 1.00 98.88 133 PHE A N 1
ATOM 1092 C CA . PHE A 1 133 ? 5.468 -14.431 4.244 1.00 98.88 133 PHE A CA 1
ATOM 1093 C C . PHE A 1 133 ? 6.709 -15.010 3.564 1.00 98.88 133 PHE A C 1
ATOM 1095 O O . PHE A 1 133 ? 7.218 -16.075 3.922 1.00 98.88 133 PHE A O 1
ATOM 1102 N N . LYS A 1 134 ? 7.222 -14.227 2.613 1.00 98.69 134 LYS A N 1
ATOM 1103 C CA . LYS A 1 134 ? 8.587 -14.288 2.101 1.00 98.69 134 LYS A CA 1
ATOM 1104 C C . LYS A 1 134 ? 9.239 -12.933 2.353 1.00 98.69 134 LYS A C 1
ATOM 1106 O O . LYS A 1 134 ? 8.801 -11.913 1.825 1.00 98.69 134 LYS A O 1
ATOM 1111 N N . PHE A 1 135 ? 10.262 -12.932 3.190 1.00 98.69 135 PHE A N 1
ATOM 1112 C CA . PHE A 1 135 ? 10.989 -11.743 3.606 1.00 98.69 135 PHE A CA 1
ATOM 1113 C C . PHE A 1 135 ? 12.211 -11.541 2.723 1.00 98.69 135 PHE A C 1
ATOM 1115 O O . PHE A 1 135 ? 12.974 -12.484 2.520 1.00 98.69 135 PHE A O 1
ATOM 1122 N N . PHE A 1 136 ? 12.418 -10.311 2.270 1.00 98.62 136 PHE A N 1
ATOM 1123 C CA . PHE A 1 136 ? 13.638 -9.835 1.629 1.00 98.62 136 PHE A CA 1
ATOM 1124 C C . PHE A 1 136 ? 14.270 -8.815 2.573 1.00 98.62 136 PHE A C 1
ATOM 1126 O O . PHE A 1 136 ? 13.648 -7.806 2.895 1.00 98.62 136 PHE A O 1
ATOM 1133 N N . ILE A 1 137 ? 15.473 -9.096 3.062 1.00 98.44 137 ILE A N 1
ATOM 1134 C CA . ILE A 1 137 ? 16.088 -8.381 4.182 1.00 98.44 137 ILE A CA 1
ATOM 1135 C C . ILE A 1 137 ? 17.441 -7.841 3.732 1.00 98.44 137 ILE A C 1
ATOM 1137 O O . ILE A 1 137 ? 18.330 -8.625 3.386 1.00 98.44 137 ILE A O 1
ATOM 1141 N N . SER A 1 138 ? 17.601 -6.520 3.754 1.00 98.12 138 SER A N 1
ATOM 1142 C CA . SER A 1 138 ? 18.859 -5.885 3.353 1.00 98.12 138 SER A CA 1
ATOM 1143 C C . SER A 1 138 ? 19.952 -5.969 4.423 1.00 98.12 138 SER A C 1
ATOM 1145 O O . SER A 1 138 ? 21.121 -6.141 4.085 1.00 98.12 138 SER A O 1
ATOM 1147 N N . ASP A 1 139 ? 19.584 -5.914 5.708 1.00 97.31 139 ASP A N 1
ATOM 1148 C CA . ASP A 1 139 ? 20.483 -6.142 6.845 1.00 97.31 139 ASP A CA 1
ATOM 1149 C C . ASP A 1 139 ? 19.867 -7.135 7.843 1.00 97.31 139 ASP A C 1
ATOM 1151 O O . ASP A 1 139 ? 18.900 -6.840 8.551 1.00 97.31 139 ASP A O 1
ATOM 1155 N N . GLU A 1 140 ? 20.445 -8.337 7.925 1.00 94.81 140 GLU A N 1
ATOM 1156 C CA . GLU A 1 140 ? 19.957 -9.403 8.805 1.00 94.81 140 GLU A CA 1
ATOM 1157 C C . GLU A 1 140 ? 20.008 -9.049 10.294 1.00 94.81 140 GLU A C 1
ATOM 1159 O O . GLU A 1 140 ? 19.260 -9.637 11.076 1.00 94.81 140 GLU A O 1
ATOM 1164 N N . LYS A 1 141 ? 20.853 -8.096 10.707 1.00 94.81 141 LYS A N 1
ATOM 1165 C CA . LYS A 1 141 ? 20.960 -7.686 12.116 1.00 94.81 141 LYS A CA 1
ATOM 1166 C C . LYS A 1 141 ? 19.699 -6.985 12.608 1.00 94.81 141 LYS A C 1
ATOM 1168 O O . LYS A 1 141 ? 19.432 -6.989 13.808 1.00 94.81 141 LYS A O 1
ATOM 1173 N N . LEU A 1 142 ? 18.924 -6.408 11.691 1.00 89.38 142 LEU A N 1
ATOM 1174 C CA . LEU A 1 142 ? 17.692 -5.696 12.006 1.00 89.38 142 LEU A CA 1
ATOM 1175 C C . LEU A 1 142 ? 16.491 -6.641 12.134 1.00 89.38 142 LEU A C 1
ATOM 1177 O O . LEU A 1 142 ? 15.493 -6.257 12.733 1.00 89.38 142 LEU A O 1
ATOM 1181 N N . PHE A 1 143 ? 16.572 -7.887 11.645 1.00 95.06 143 PHE A N 1
ATOM 1182 C CA . PHE A 1 143 ? 15.410 -8.775 11.541 1.00 95.06 143 PHE A CA 1
ATOM 1183 C C . PHE A 1 143 ? 15.593 -10.125 12.236 1.00 95.06 143 PHE A C 1
ATOM 1185 O O . PHE A 1 143 ? 16.424 -10.953 11.855 1.00 95.06 143 PHE A O 1
ATOM 1192 N N . ASN A 1 144 ? 14.749 -10.382 13.233 1.00 94.56 144 ASN A N 1
ATOM 1193 C CA . ASN A 1 144 ? 14.824 -11.561 14.089 1.00 94.56 144 ASN A CA 1
ATOM 1194 C C . ASN A 1 144 ? 13.501 -12.355 14.103 1.00 94.56 144 ASN A C 1
ATOM 1196 O O . ASN A 1 144 ? 12.484 -11.937 13.549 1.00 94.56 144 ASN A O 1
ATOM 1200 N N . HIS A 1 145 ? 13.516 -13.522 14.755 1.00 96.31 145 HIS A N 1
ATOM 1201 C CA . HIS A 1 145 ? 12.344 -14.400 14.850 1.00 96.31 145 HIS A CA 1
ATOM 1202 C C . HIS A 1 145 ? 11.153 -13.774 15.584 1.00 96.31 145 HIS A C 1
ATOM 1204 O O . HIS A 1 145 ? 10.015 -14.123 15.279 1.00 96.31 145 HIS A O 1
ATOM 1210 N N . TYR A 1 146 ? 11.388 -12.849 16.520 1.00 96.75 146 TYR A N 1
ATOM 1211 C CA . TYR A 1 146 ? 10.299 -12.150 17.196 1.00 96.75 146 TYR A CA 1
ATOM 1212 C C . TYR A 1 146 ? 9.484 -11.333 16.187 1.00 96.75 146 TYR A C 1
ATOM 1214 O O . TYR A 1 146 ? 8.267 -11.485 16.146 1.00 96.75 146 TYR A O 1
ATOM 1222 N N . SER A 1 147 ? 10.140 -10.572 15.305 1.00 96.56 147 SER A N 1
ATOM 1223 C CA . SER A 1 147 ? 9.469 -9.798 14.248 1.00 96.56 147 SER A CA 1
ATOM 1224 C C . SER A 1 147 ? 8.626 -10.676 13.316 1.00 96.56 147 SER A C 1
ATOM 1226 O O . SER A 1 147 ? 7.489 -10.333 13.001 1.00 96.56 147 SER A O 1
ATOM 1228 N N . ILE A 1 148 ? 9.149 -11.845 12.925 1.00 97.88 148 ILE A N 1
ATOM 1229 C CA . ILE A 1 148 ? 8.416 -12.818 12.097 1.00 97.88 148 ILE A CA 1
ATOM 1230 C C . ILE A 1 148 ? 7.154 -13.294 12.827 1.00 97.88 148 ILE A C 1
ATOM 1232 O O . ILE A 1 148 ? 6.060 -13.224 12.274 1.00 97.88 148 ILE A O 1
ATOM 1236 N N . ASN A 1 149 ? 7.284 -13.723 14.085 1.00 98.31 149 ASN A N 1
ATOM 1237 C CA . ASN A 1 149 ? 6.156 -14.220 14.878 1.00 98.31 149 ASN A CA 1
ATOM 1238 C C . ASN A 1 149 ? 5.089 -13.144 15.116 1.00 98.31 149 ASN A C 1
ATOM 1240 O O . ASN A 1 149 ? 3.899 -13.445 15.154 1.00 98.31 149 ASN A O 1
ATOM 1244 N N . GLN A 1 150 ? 5.509 -11.890 15.271 1.00 97.75 150 GLN A N 1
ATOM 1245 C CA . GLN A 1 150 ? 4.613 -10.751 15.413 1.00 97.75 150 GLN A CA 1
ATOM 1246 C C . GLN A 1 150 ? 3.788 -10.503 14.137 1.00 97.75 150 GLN A C 1
ATOM 1248 O O . GLN A 1 150 ? 2.569 -10.362 14.221 1.00 97.75 150 GLN A O 1
ATOM 1253 N N . LEU A 1 151 ? 4.414 -10.535 12.953 1.00 98.38 151 LEU A N 1
ATOM 1254 C CA . LEU A 1 151 ? 3.711 -10.422 11.665 1.00 98.38 151 LEU A CA 1
ATOM 1255 C C . LEU A 1 151 ? 2.768 -11.610 11.408 1.00 98.38 151 LEU A C 1
ATOM 1257 O O . LEU A 1 151 ? 1.650 -11.415 10.934 1.00 98.38 151 LEU A O 1
ATOM 1261 N N . GLU A 1 152 ? 3.184 -12.827 11.766 1.00 98.69 152 GLU A N 1
ATOM 1262 C CA . GLU A 1 152 ? 2.364 -14.045 11.671 1.00 98.69 152 GLU A CA 1
ATOM 1263 C C . GLU A 1 152 ? 1.142 -14.019 12.606 1.00 98.69 152 GLU A C 1
ATOM 1265 O O . GLU A 1 152 ? 0.024 -14.377 12.224 1.00 98.69 152 GLU A O 1
ATOM 1270 N N . SER A 1 153 ? 1.332 -13.545 13.837 1.00 98.25 153 SER A N 1
ATOM 1271 C CA . SER A 1 153 ? 0.239 -13.354 14.793 1.00 98.25 153 SER A CA 1
ATOM 1272 C C . SER A 1 153 ? -0.747 -12.298 14.295 1.00 98.25 153 SER A C 1
ATOM 1274 O O . SER A 1 153 ? -1.961 -12.516 14.294 1.00 98.25 153 SER A O 1
ATOM 1276 N N . PHE A 1 154 ? -0.219 -11.175 13.800 1.00 98.19 154 PHE A N 1
ATOM 1277 C CA . PHE A 1 154 ? -1.025 -10.096 13.251 1.00 98.19 154 PHE A CA 1
ATOM 1278 C C . PHE A 1 154 ? -1.888 -10.568 12.078 1.00 98.19 154 PHE A C 1
ATOM 1280 O O . PHE A 1 154 ? -3.107 -10.409 12.120 1.00 98.19 154 PHE A O 1
ATOM 1287 N N . ILE A 1 155 ? -1.295 -11.210 11.065 1.00 98.31 155 ILE A N 1
ATOM 1288 C CA . ILE A 1 155 ? -2.062 -11.657 9.898 1.00 98.31 155 ILE A CA 1
ATOM 1289 C C . ILE A 1 155 ? -3.134 -12.687 10.275 1.00 98.31 155 ILE A C 1
ATOM 1291 O O . ILE A 1 155 ? -4.254 -12.618 9.769 1.00 98.31 155 ILE A O 1
ATOM 1295 N N . THR A 1 156 ? -2.835 -13.585 11.219 1.00 98.38 156 THR A N 1
ATOM 1296 C CA . THR A 1 156 ? -3.800 -14.577 11.710 1.00 98.38 156 THR A CA 1
ATOM 1297 C C . THR A 1 156 ? -5.002 -13.897 12.361 1.00 98.38 156 THR A C 1
ATOM 1299 O O . THR A 1 156 ? -6.140 -14.217 12.025 1.00 98.38 156 THR A O 1
ATOM 1302 N N . LYS A 1 157 ? -4.771 -12.892 13.218 1.00 98.19 157 LYS A N 1
ATOM 1303 C CA . LYS A 1 157 ? -5.849 -12.078 13.800 1.00 98.19 157 LYS A CA 1
ATOM 1304 C C . LYS A 1 157 ? -6.676 -11.386 12.714 1.00 98.19 157 LYS A C 1
ATOM 1306 O O . LYS A 1 157 ? -7.902 -11.332 12.803 1.00 98.19 157 LYS A O 1
ATOM 1311 N N . MET A 1 158 ? -6.022 -10.865 11.681 1.00 98.31 158 MET A N 1
ATOM 1312 C CA . MET A 1 158 ? -6.710 -10.140 10.615 1.00 98.31 158 MET A CA 1
ATOM 1313 C C . MET A 1 158 ? -7.522 -11.042 9.687 1.00 98.31 158 MET A C 1
ATOM 1315 O O . MET A 1 158 ? -8.528 -10.588 9.141 1.00 98.31 158 MET A O 1
ATOM 1319 N N . PHE A 1 159 ? -7.176 -12.325 9.564 1.00 98.50 159 PHE A N 1
ATOM 1320 C CA . PHE A 1 159 ? -8.047 -13.295 8.900 1.00 98.50 159 PHE A CA 1
ATOM 1321 C C . PHE A 1 159 ? -9.404 -13.408 9.589 1.00 98.50 159 PHE A C 1
ATOM 1323 O O . PHE A 1 159 ? -10.422 -13.457 8.897 1.00 98.50 159 PHE A O 1
ATOM 1330 N N . ASP A 1 160 ? -9.439 -13.376 10.920 1.00 96.75 160 ASP A N 1
ATOM 1331 C CA . ASP A 1 160 ? -10.692 -13.407 11.670 1.00 96.75 160 ASP A CA 1
ATOM 1332 C C . ASP A 1 160 ? -11.445 -12.076 11.546 1.00 96.75 160 ASP A C 1
ATOM 1334 O O . ASP A 1 160 ? -12.631 -12.063 11.206 1.00 96.75 160 ASP A O 1
ATOM 1338 N N . VAL A 1 161 ? -10.748 -10.948 11.737 1.00 95.75 161 VAL A N 1
ATOM 1339 C CA . VAL A 1 161 ? -11.340 -9.598 11.657 1.00 95.75 161 VAL A CA 1
ATOM 1340 C C . VAL A 1 161 ? -11.961 -9.345 10.284 1.00 95.75 161 VAL A C 1
ATOM 1342 O O . VAL A 1 161 ? -13.122 -8.952 10.197 1.00 95.75 161 VAL A O 1
ATOM 1345 N N . LEU A 1 162 ? -11.224 -9.618 9.203 1.00 97.56 162 LEU A N 1
ATOM 1346 C CA . LEU A 1 162 ? -11.685 -9.427 7.825 1.00 97.56 162 LEU A CA 1
ATOM 1347 C C . LEU A 1 162 ? -12.471 -10.629 7.279 1.00 97.56 162 LEU A C 1
ATOM 1349 O O . LEU A 1 162 ? -12.847 -10.642 6.099 1.00 97.56 162 LEU A O 1
ATOM 1353 N N . LYS A 1 163 ? -12.738 -11.642 8.114 1.00 97.44 163 LYS A N 1
ATOM 1354 C CA . LYS A 1 163 ? -13.497 -12.857 7.780 1.00 97.44 163 LYS A CA 1
ATOM 1355 C C . LYS A 1 163 ? -12.993 -13.533 6.502 1.00 97.44 163 LYS A C 1
ATOM 1357 O O . LYS A 1 163 ? -13.738 -13.684 5.527 1.00 97.44 163 LYS A O 1
ATOM 1362 N N . PHE A 1 164 ? -11.705 -13.846 6.435 1.00 98.50 164 PHE A N 1
ATOM 1363 C CA . PHE A 1 164 ? -11.120 -14.524 5.281 1.00 98.50 164 PHE A CA 1
ATOM 1364 C C . PHE A 1 164 ? -11.621 -15.968 5.203 1.00 98.50 164 PHE A C 1
ATOM 1366 O O . PHE A 1 164 ? -11.733 -16.675 6.200 1.00 98.50 164 PHE A O 1
ATOM 1373 N N . SER A 1 165 ? -11.923 -16.418 3.987 1.00 98.38 165 SER A N 1
ATOM 1374 C CA . SER A 1 165 ? -12.232 -17.826 3.732 1.00 98.38 165 SER A CA 1
ATOM 1375 C C . SER A 1 165 ? -10.972 -18.692 3.808 1.00 98.38 165 SER A C 1
ATOM 1377 O O . SER A 1 165 ? -9.855 -18.212 3.607 1.00 98.38 165 SER A O 1
ATOM 1379 N N . LYS A 1 166 ? -11.149 -20.002 4.017 1.00 98.44 166 LYS A N 1
ATOM 1380 C CA . LYS A 1 166 ? -10.038 -20.968 3.987 1.00 98.44 166 LYS A CA 1
ATOM 1381 C C . LYS A 1 166 ? -9.259 -20.912 2.671 1.00 98.44 166 LYS A C 1
ATOM 1383 O O . LYS A 1 166 ? -8.037 -20.972 2.699 1.00 98.44 166 LYS A O 1
ATOM 1388 N N . ASP A 1 167 ? -9.944 -20.730 1.543 1.00 98.56 167 ASP A N 1
ATOM 1389 C CA . ASP A 1 167 ? -9.301 -20.637 0.227 1.00 98.56 167 ASP A CA 1
ATOM 1390 C C . ASP A 1 167 ? -8.444 -19.375 0.096 1.00 98.56 167 ASP A C 1
ATOM 1392 O O . ASP A 1 167 ? -7.332 -19.429 -0.424 1.00 98.56 167 ASP A O 1
ATOM 1396 N N . GLN A 1 168 ? -8.919 -18.242 0.624 1.00 98.56 168 GLN A N 1
ATOM 1397 C CA . GLN A 1 168 ? -8.138 -17.002 0.679 1.00 98.56 168 GLN A CA 1
ATOM 1398 C C . GLN A 1 168 ? -6.886 -17.160 1.548 1.00 98.56 168 GLN A C 1
ATOM 1400 O O . GLN A 1 168 ? -5.802 -16.755 1.129 1.00 98.56 168 GLN A O 1
ATOM 1405 N N . ILE A 1 169 ? -7.024 -17.780 2.722 1.00 98.75 169 ILE A N 1
ATOM 1406 C CA . ILE A 1 169 ? -5.902 -18.061 3.627 1.00 98.75 169 ILE A CA 1
ATOM 1407 C C . ILE A 1 169 ? -4.896 -19.003 2.949 1.00 98.75 169 ILE A C 1
ATOM 1409 O O . ILE A 1 169 ? -3.701 -18.717 2.923 1.00 98.75 169 ILE A O 1
ATOM 1413 N N . ASN A 1 170 ? -5.368 -20.089 2.333 1.00 98.69 170 ASN A N 1
ATOM 1414 C CA . ASN A 1 170 ? -4.521 -21.046 1.618 1.00 98.69 170 ASN A CA 1
ATOM 1415 C C . ASN A 1 170 ? -3.780 -20.396 0.446 1.00 98.69 170 ASN A C 1
ATOM 1417 O O . ASN A 1 170 ? -2.603 -20.683 0.234 1.00 98.69 170 ASN A O 1
ATOM 1421 N N . LEU A 1 171 ? -4.430 -19.484 -0.282 1.00 98.62 171 LEU A N 1
ATOM 1422 C CA . LEU A 1 171 ? -3.780 -18.734 -1.353 1.00 98.62 171 LEU A CA 1
ATOM 1423 C C . LEU A 1 171 ? -2.642 -17.852 -0.815 1.00 98.62 171 LEU A C 1
ATOM 1425 O O . LEU A 1 171 ? -1.579 -17.809 -1.430 1.00 98.62 171 LEU A O 1
ATOM 1429 N N . ILE A 1 172 ? -2.821 -17.200 0.341 1.00 98.75 172 ILE A N 1
ATOM 1430 C CA . ILE A 1 172 ? -1.739 -16.455 1.008 1.00 98.75 172 ILE A CA 1
ATOM 1431 C C . ILE A 1 172 ? -0.600 -17.390 1.412 1.00 98.75 172 ILE A C 1
ATOM 1433 O O . ILE A 1 172 ? 0.553 -17.095 1.108 1.00 98.75 172 ILE A O 1
ATOM 1437 N N . LYS A 1 173 ? -0.900 -18.542 2.019 1.00 98.62 173 LYS A N 1
ATOM 1438 C CA . LYS A 1 173 ? 0.124 -19.534 2.388 1.00 98.62 173 LYS A CA 1
ATOM 1439 C C . LYS A 1 173 ? 0.920 -20.030 1.184 1.00 98.62 173 LYS A C 1
ATOM 1441 O O . LYS A 1 173 ? 2.130 -20.208 1.282 1.00 98.62 173 LYS A O 1
ATOM 1446 N N . GLN A 1 174 ? 0.249 -20.247 0.053 1.00 98.50 174 GLN A N 1
ATOM 1447 C 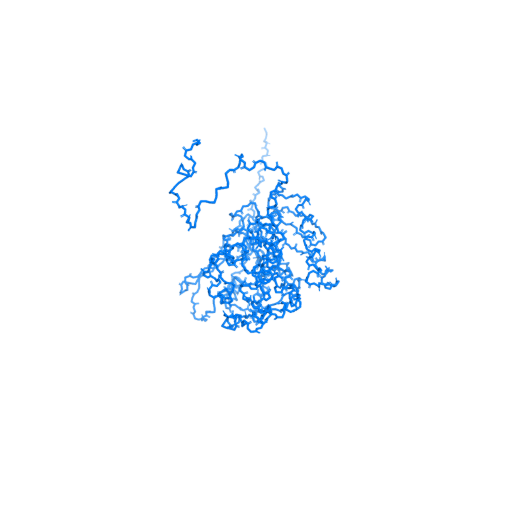CA . GLN A 1 174 ? 0.873 -20.733 -1.174 1.00 98.50 174 GLN A CA 1
ATOM 1448 C C . GLN A 1 174 ? 1.720 -19.656 -1.859 1.00 98.50 174 GLN A C 1
ATOM 1450 O O . GLN A 1 174 ? 2.833 -19.939 -2.291 1.00 98.50 174 GLN A O 1
ATOM 1455 N N . LYS A 1 175 ? 1.182 -18.441 -2.015 1.00 98.44 175 LYS A N 1
ATOM 1456 C CA . LYS A 1 175 ? 1.815 -17.380 -2.814 1.00 98.44 175 LYS A CA 1
ATOM 1457 C C . LYS A 1 175 ? 2.733 -16.459 -2.014 1.00 98.44 175 LYS A C 1
ATOM 1459 O O . LYS A 1 175 ? 3.576 -15.818 -2.632 1.00 98.44 175 LYS A O 1
ATOM 1464 N N . LYS A 1 176 ? 2.592 -16.443 -0.685 1.00 98.75 176 LYS A N 1
ATOM 1465 C CA . LYS A 1 176 ? 3.331 -15.638 0.298 1.00 98.75 176 LYS A CA 1
ATOM 1466 C C . LYS A 1 176 ? 3.238 -14.125 0.069 1.00 98.75 176 LYS A C 1
ATOM 1468 O O . LYS A 1 176 ? 3.333 -13.603 -1.045 1.00 98.75 176 LYS A O 1
ATOM 1473 N N . ILE A 1 177 ? 3.091 -13.379 1.153 1.00 98.81 177 ILE A N 1
ATOM 1474 C CA . ILE A 1 177 ? 3.207 -11.920 1.137 1.00 98.81 177 ILE A CA 1
ATOM 1475 C C . ILE A 1 177 ? 4.687 -11.579 1.066 1.00 98.81 177 ILE A C 1
ATOM 1477 O O . ILE A 1 177 ? 5.481 -12.081 1.862 1.00 98.81 177 ILE A O 1
ATOM 1481 N N . TYR A 1 178 ? 5.063 -10.756 0.090 1.00 98.81 178 TYR A N 1
ATOM 1482 C CA . TYR A 1 178 ? 6.453 -10.349 -0.068 1.00 98.81 178 TYR A CA 1
ATOM 1483 C C . TYR A 1 178 ? 6.684 -9.104 0.779 1.00 98.81 178 TYR A C 1
ATOM 1485 O O . TYR A 1 178 ? 6.036 -8.076 0.570 1.00 98.81 178 TYR A O 1
ATOM 1493 N N . TYR A 1 179 ? 7.580 -9.239 1.751 1.00 98.75 179 TYR A N 1
ATOM 1494 C CA . TYR A 1 179 ? 7.878 -8.219 2.746 1.00 98.75 179 TYR A CA 1
ATOM 1495 C C . TYR A 1 179 ? 9.344 -7.806 2.623 1.00 98.75 179 TYR A C 1
ATOM 1497 O O . TYR A 1 179 ? 10.245 -8.596 2.899 1.00 98.75 179 TYR A O 1
ATOM 1505 N N . TYR A 1 180 ? 9.581 -6.573 2.197 1.00 98.75 180 TYR A N 1
ATOM 1506 C CA . TYR A 1 180 ? 10.906 -6.008 1.981 1.00 98.75 180 TYR A CA 1
ATOM 1507 C C . TYR A 1 180 ? 11.277 -5.128 3.170 1.00 98.75 180 TYR A C 1
ATOM 1509 O O . TYR A 1 180 ? 10.673 -4.075 3.376 1.00 98.75 180 TYR A O 1
ATOM 1517 N N . LEU A 1 181 ? 12.281 -5.554 3.935 1.00 98.44 181 LEU A N 1
ATOM 1518 C CA . LEU A 1 181 ? 12.851 -4.777 5.027 1.00 98.44 181 LEU A CA 1
ATOM 1519 C C . LEU A 1 181 ? 14.106 -4.052 4.542 1.00 98.44 181 LEU A C 1
ATOM 1521 O O . LEU A 1 181 ? 15.156 -4.668 4.355 1.00 98.44 181 LEU A O 1
ATOM 1525 N N . CYS A 1 182 ? 13.961 -2.745 4.354 1.00 98.56 182 CYS A N 1
ATOM 1526 C CA . CYS A 1 182 ? 15.046 -1.812 4.087 1.00 98.56 182 CYS A CA 1
ATOM 1527 C C . CYS A 1 182 ? 15.733 -1.425 5.405 1.00 98.56 182 CYS A C 1
ATOM 1529 O O . CYS A 1 182 ? 15.081 -1.320 6.444 1.00 98.56 182 CYS A O 1
ATOM 1531 N N . LYS A 1 183 ? 17.034 -1.148 5.362 1.00 97.94 183 LYS A N 1
ATOM 1532 C CA . LYS A 1 183 ? 17.831 -0.788 6.543 1.00 97.94 183 LYS A CA 1
ATOM 1533 C C . LYS A 1 183 ? 17.662 0.671 6.961 1.00 97.94 183 LYS A C 1
ATOM 1535 O O . LYS A 1 183 ? 17.888 1.001 8.120 1.00 97.94 183 LYS A O 1
ATOM 1540 N N . ASP A 1 184 ? 17.301 1.542 6.018 1.00 97.31 184 ASP A N 1
ATOM 1541 C CA . ASP A 1 184 ? 17.187 2.983 6.228 1.00 97.31 184 ASP A CA 1
ATOM 1542 C C . ASP A 1 184 ? 16.264 3.662 5.195 1.00 97.31 184 ASP A C 1
ATOM 1544 O O . ASP A 1 184 ? 15.789 3.042 4.236 1.00 97.31 184 ASP A O 1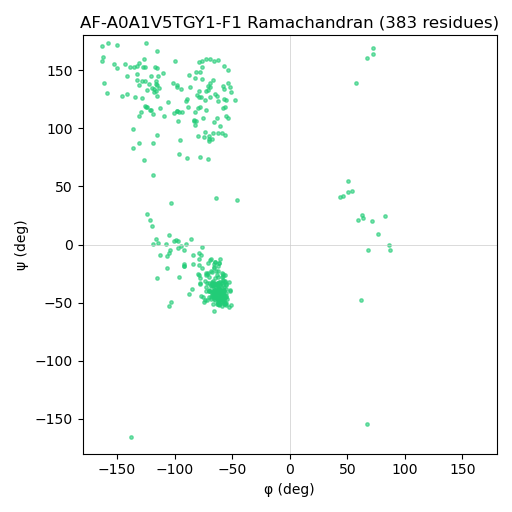
ATOM 1548 N N . GLU A 1 185 ? 16.008 4.957 5.414 1.00 96.75 185 GLU A N 1
ATOM 1549 C CA . GLU A 1 185 ? 15.147 5.810 4.582 1.00 96.75 185 GLU A CA 1
ATOM 1550 C C . GLU A 1 185 ? 15.695 6.018 3.155 1.00 96.75 185 GLU A C 1
ATOM 1552 O O . GLU A 1 185 ? 14.926 6.159 2.202 1.00 96.75 185 GLU A O 1
ATOM 1557 N N . ASN A 1 186 ? 17.019 5.970 2.972 1.00 98.12 186 ASN A N 1
ATOM 1558 C CA . ASN A 1 186 ? 17.630 6.109 1.649 1.00 98.12 186 ASN A CA 1
ATOM 1559 C C . ASN A 1 186 ? 17.393 4.854 0.802 1.00 98.12 186 ASN A C 1
ATOM 1561 O O . ASN A 1 186 ? 17.161 4.934 -0.405 1.00 98.12 186 ASN A O 1
ATOM 1565 N N . GLU A 1 187 ? 17.477 3.677 1.416 1.00 98.19 187 GLU A N 1
ATOM 1566 C CA . GLU A 1 187 ? 17.281 2.402 0.738 1.00 98.19 187 GLU A CA 1
ATOM 1567 C C . GLU A 1 187 ? 15.820 2.192 0.340 1.00 98.19 187 GLU A C 1
ATOM 1569 O O . GLU A 1 187 ? 15.550 1.861 -0.817 1.00 98.19 187 GLU A O 1
ATOM 1574 N N . ILE A 1 188 ? 14.869 2.480 1.233 1.00 98.19 188 ILE A N 1
ATOM 1575 C CA . ILE A 1 188 ? 13.446 2.429 0.872 1.00 98.19 188 ILE A CA 1
ATOM 1576 C C . ILE A 1 188 ? 13.098 3.448 -0.216 1.00 98.19 188 ILE A C 1
ATOM 1578 O O . ILE A 1 188 ? 12.302 3.128 -1.101 1.00 98.19 188 ILE A O 1
ATOM 1582 N N . GLN A 1 189 ? 13.726 4.628 -0.239 1.00 97.81 189 GLN A N 1
ATOM 1583 C CA . GLN A 1 189 ? 13.530 5.583 -1.329 1.00 97.81 189 GLN A CA 1
ATOM 1584 C C . GLN A 1 189 ? 14.037 5.045 -2.670 1.00 97.81 189 GLN A C 1
ATOM 1586 O O . GLN A 1 189 ? 13.380 5.249 -3.689 1.00 97.81 189 GLN A O 1
ATOM 1591 N N . LYS A 1 190 ? 15.156 4.313 -2.701 1.00 96.44 190 LYS A N 1
ATOM 1592 C CA . LYS A 1 190 ? 15.631 3.648 -3.930 1.00 96.44 190 LYS A CA 1
ATOM 1593 C C . LYS A 1 190 ? 14.660 2.562 -4.395 1.00 96.44 190 LYS A C 1
ATOM 1595 O O . LYS A 1 190 ? 14.312 2.509 -5.573 1.00 96.44 190 LYS A O 1
ATOM 1600 N N . VAL A 1 191 ? 14.196 1.734 -3.460 1.00 97.44 191 VAL A N 1
ATOM 1601 C CA . VAL A 1 191 ? 13.298 0.599 -3.716 1.00 97.44 191 VAL A CA 1
ATOM 1602 C C . VAL A 1 191 ? 11.914 1.058 -4.184 1.00 97.44 191 VAL A C 1
ATOM 1604 O O . VAL A 1 191 ? 11.375 0.502 -5.138 1.00 97.44 191 VAL A O 1
ATOM 1607 N N . THR A 1 192 ? 11.336 2.070 -3.538 1.00 96.31 192 THR A N 1
ATOM 1608 C CA . THR A 1 192 ? 9.957 2.530 -3.796 1.00 96.31 192 THR A CA 1
ATOM 1609 C C . THR A 1 192 ? 9.886 3.709 -4.766 1.00 96.31 192 THR A C 1
ATOM 1611 O O . THR A 1 192 ? 8.889 3.876 -5.462 1.00 96.31 192 THR A O 1
ATOM 1614 N N . GLY A 1 193 ? 10.934 4.533 -4.828 1.00 94.31 193 GLY A N 1
ATOM 1615 C CA . GLY A 1 193 ? 10.934 5.838 -5.491 1.00 94.31 193 GLY A CA 1
ATOM 1616 C C . GLY A 1 193 ? 10.443 7.000 -4.617 1.00 94.31 193 GLY A C 1
ATOM 1617 O O . GLY A 1 193 ? 10.429 8.132 -5.098 1.00 94.31 193 GLY A O 1
ATOM 1618 N N . PHE A 1 194 ? 10.060 6.758 -3.358 1.00 94.81 194 PHE A N 1
ATOM 1619 C CA . PHE A 1 194 ? 9.449 7.758 -2.477 1.00 94.81 194 PHE A CA 1
ATOM 1620 C C . PHE A 1 194 ? 10.197 7.882 -1.148 1.00 94.81 194 PHE A C 1
ATOM 1622 O O . PHE A 1 194 ? 10.611 6.887 -0.561 1.00 94.81 194 PHE A O 1
ATOM 1629 N N . ALA A 1 195 ? 10.336 9.110 -0.647 1.00 96.19 195 ALA A N 1
ATOM 1630 C CA . ALA A 1 195 ? 10.830 9.351 0.705 1.00 96.19 195 ALA A CA 1
ATOM 1631 C C . ALA A 1 195 ? 9.726 8.982 1.713 1.00 96.19 195 ALA A C 1
ATOM 1633 O O . ALA A 1 195 ? 8.797 9.753 1.942 1.00 96.19 195 ALA A O 1
ATOM 1634 N N . THR A 1 196 ? 9.791 7.765 2.252 1.00 94.94 196 THR A N 1
ATOM 1635 C CA . THR A 1 196 ? 8.813 7.200 3.194 1.00 94.94 196 THR A CA 1
ATOM 1636 C C . THR A 1 196 ? 9.496 6.200 4.133 1.00 94.94 196 THR A C 1
ATOM 1638 O O . THR A 1 196 ? 10.648 5.838 3.922 1.00 94.94 196 THR A O 1
ATOM 1641 N N . ARG A 1 197 ? 8.781 5.718 5.154 1.00 95.56 197 ARG A N 1
ATOM 1642 C CA . ARG A 1 197 ? 9.196 4.605 6.035 1.00 95.56 197 ARG A CA 1
ATOM 1643 C C . ARG A 1 197 ? 8.433 3.305 5.775 1.00 95.56 197 ARG A C 1
ATOM 1645 O O . ARG A 1 197 ? 8.798 2.232 6.266 1.00 95.56 197 ARG A O 1
ATOM 1652 N N . GLY A 1 198 ? 7.380 3.376 4.971 1.00 96.75 198 GLY A N 1
ATOM 1653 C CA . GLY A 1 198 ? 6.710 2.208 4.430 1.00 96.75 198 GLY A CA 1
ATOM 1654 C C . GLY A 1 198 ? 5.815 2.540 3.253 1.00 96.75 198 GLY A C 1
ATOM 1655 O O . GLY A 1 198 ? 5.457 3.696 3.032 1.00 96.75 198 GLY A O 1
ATOM 1656 N N . MET A 1 199 ? 5.547 1.517 2.456 1.00 97.38 199 MET A N 1
ATOM 1657 C CA . MET A 1 199 ? 4.670 1.600 1.307 1.00 97.38 199 MET A CA 1
ATOM 1658 C C . MET A 1 199 ? 4.169 0.213 0.925 1.00 97.38 199 MET A C 1
ATOM 1660 O O . MET A 1 199 ? 4.956 -0.715 0.712 1.00 97.38 199 MET A O 1
ATOM 1664 N N . TYR A 1 200 ? 2.861 0.107 0.746 1.00 98.19 200 TYR A N 1
ATOM 1665 C CA . TYR A 1 200 ? 2.237 -0.965 -0.000 1.00 98.19 200 TYR A CA 1
ATOM 1666 C C . TYR A 1 200 ? 2.256 -0.658 -1.508 1.00 98.19 200 TYR A C 1
ATOM 1668 O O . TYR A 1 200 ? 1.528 0.202 -2.009 1.00 98.19 200 TYR A O 1
ATOM 1676 N N . ILE A 1 201 ? 3.104 -1.364 -2.259 1.00 98.19 201 ILE A N 1
ATOM 1677 C CA . ILE A 1 201 ? 3.230 -1.186 -3.710 1.00 98.19 201 ILE A CA 1
ATOM 1678 C C . ILE A 1 201 ? 2.132 -1.986 -4.412 1.00 98.19 201 ILE A C 1
ATOM 1680 O O . ILE A 1 201 ? 2.249 -3.200 -4.600 1.00 98.19 201 ILE A O 1
ATOM 1684 N N . LEU A 1 202 ? 1.088 -1.280 -4.860 1.00 97.56 202 LEU A N 1
ATOM 1685 C CA . LEU A 1 202 ? -0.079 -1.864 -5.536 1.00 97.56 202 LEU A CA 1
ATOM 1686 C C . LEU A 1 202 ? 0.292 -2.709 -6.756 1.00 97.56 202 LEU A C 1
ATOM 1688 O O . LEU A 1 202 ? -0.374 -3.694 -7.047 1.00 97.56 202 LEU A O 1
ATOM 1692 N N . ALA A 1 203 ? 1.336 -2.318 -7.487 1.00 97.06 203 ALA A N 1
ATOM 1693 C CA . ALA A 1 203 ? 1.700 -2.961 -8.740 1.00 97.06 203 ALA A CA 1
ATOM 1694 C C . ALA A 1 203 ? 2.167 -4.416 -8.559 1.00 97.06 203 ALA A C 1
ATOM 1696 O O . ALA A 1 203 ? 1.868 -5.256 -9.406 1.00 97.06 203 ALA A O 1
ATOM 1697 N N . GLN A 1 204 ? 2.845 -4.742 -7.455 1.00 97.88 204 GLN A N 1
ATOM 1698 C CA . GLN A 1 204 ? 3.376 -6.086 -7.181 1.00 97.88 204 GLN A CA 1
ATOM 1699 C C . GLN A 1 204 ? 2.798 -6.733 -5.911 1.00 97.88 204 GLN A C 1
ATOM 1701 O O . GLN A 1 204 ? 3.163 -7.859 -5.572 1.00 97.88 204 GLN A O 1
ATOM 1706 N N . ASP A 1 205 ? 1.894 -6.048 -5.209 1.00 98.12 205 ASP A N 1
ATOM 1707 C CA . ASP A 1 205 ? 1.417 -6.427 -3.876 1.00 98.12 205 ASP A CA 1
ATOM 1708 C C . ASP A 1 205 ? 2.583 -6.628 -2.884 1.00 98.12 205 ASP A C 1
ATOM 1710 O O . ASP A 1 205 ? 2.675 -7.649 -2.192 1.00 98.12 205 ASP A O 1
ATOM 1714 N N . TYR A 1 206 ? 3.533 -5.688 -2.876 1.00 98.62 206 TYR A N 1
ATOM 1715 C CA . TYR A 1 206 ? 4.689 -5.714 -1.976 1.00 98.62 206 TYR A CA 1
ATOM 1716 C C . TYR A 1 206 ? 4.452 -4.829 -0.764 1.00 98.62 206 TYR A C 1
ATOM 1718 O O . TYR A 1 206 ? 4.002 -3.696 -0.906 1.00 98.62 206 TYR A O 1
ATOM 1726 N N . VAL A 1 207 ? 4.832 -5.318 0.414 1.00 98.62 207 VAL A N 1
ATOM 1727 C CA . VAL A 1 207 ? 4.987 -4.483 1.607 1.00 98.62 207 VAL A CA 1
ATOM 1728 C C . VAL A 1 207 ? 6.462 -4.121 1.712 1.00 98.62 207 VAL A C 1
ATOM 1730 O O . VAL A 1 207 ? 7.294 -5.005 1.898 1.00 98.62 207 VAL A O 1
ATOM 1733 N N . VAL A 1 208 ? 6.802 -2.843 1.563 1.00 98.69 208 VAL A N 1
ATOM 1734 C CA . VAL A 1 208 ? 8.182 -2.346 1.666 1.00 98.69 208 VAL A CA 1
ATOM 1735 C C . VAL A 1 208 ? 8.278 -1.397 2.845 1.00 98.69 208 VAL A C 1
ATOM 1737 O O . VAL A 1 208 ? 7.429 -0.523 2.992 1.00 98.69 208 VAL A O 1
ATOM 1740 N N . THR A 1 209 ? 9.279 -1.552 3.710 1.00 98.12 209 THR A N 1
ATOM 1741 C CA . THR A 1 209 ? 9.361 -0.753 4.936 1.00 98.12 209 THR A CA 1
ATOM 1742 C C . THR A 1 209 ? 10.744 -0.744 5.580 1.00 98.12 209 THR A C 1
ATOM 1744 O O . THR A 1 209 ? 11.557 -1.627 5.336 1.00 98.12 209 THR A O 1
ATOM 1747 N N . THR A 1 210 ? 10.981 0.241 6.447 1.00 97.69 210 THR A N 1
ATOM 1748 C CA . THR A 1 210 ? 12.097 0.287 7.401 1.00 97.69 210 THR A CA 1
ATOM 1749 C C . THR A 1 210 ? 11.725 -0.242 8.794 1.00 97.69 210 THR A C 1
ATOM 1751 O O . THR A 1 210 ? 12.560 -0.241 9.693 1.00 97.69 210 THR A O 1
ATOM 1754 N N . TYR A 1 211 ? 10.473 -0.657 9.021 1.00 96.38 211 TYR A N 1
ATOM 1755 C CA . TYR A 1 211 ? 10.014 -1.189 10.304 1.00 96.38 211 TYR A CA 1
ATOM 1756 C C . TYR A 1 211 ? 10.018 -2.716 10.308 1.00 96.38 211 TYR A C 1
ATOM 1758 O O . TYR A 1 211 ? 9.481 -3.376 9.417 1.00 96.38 211 TYR A O 1
ATOM 1766 N N . ASN A 1 212 ? 10.527 -3.289 11.395 1.00 94.81 212 ASN A N 1
ATOM 1767 C CA . ASN A 1 212 ? 10.544 -4.735 11.604 1.00 94.81 212 ASN A CA 1
ATOM 1768 C C . ASN A 1 212 ? 9.146 -5.371 11.585 1.00 94.81 212 ASN A C 1
ATOM 1770 O O . ASN A 1 212 ? 8.997 -6.507 11.149 1.00 94.81 212 ASN A O 1
ATOM 1774 N N . THR A 1 213 ? 8.132 -4.648 12.062 1.00 95.69 213 THR A N 1
ATOM 1775 C CA . THR A 1 213 ? 6.735 -5.101 12.110 1.00 95.69 213 THR A CA 1
ATOM 1776 C C . THR A 1 213 ? 5.816 -3.977 11.637 1.00 95.69 213 THR A C 1
ATOM 1778 O O . THR A 1 213 ? 5.298 -3.209 12.449 1.00 95.69 213 THR A O 1
ATOM 1781 N N . HIS A 1 214 ? 5.641 -3.834 10.322 1.00 96.88 214 HIS A N 1
ATOM 1782 C CA . HIS A 1 214 ? 4.825 -2.767 9.738 1.00 96.88 214 HIS A CA 1
ATOM 1783 C C . HIS A 1 214 ? 3.401 -3.228 9.421 1.00 96.88 214 HIS A C 1
ATOM 1785 O O . HIS A 1 214 ? 3.045 -3.514 8.279 1.00 96.88 214 HIS A O 1
ATOM 1791 N N . TYR A 1 215 ? 2.573 -3.300 10.458 1.00 98.19 215 TYR A N 1
ATOM 1792 C CA . TYR A 1 215 ? 1.183 -3.740 10.340 1.00 98.19 215 TYR A CA 1
ATOM 1793 C C . TYR A 1 215 ? 0.322 -2.804 9.481 1.00 98.19 215 TYR A C 1
ATOM 1795 O O . TYR A 1 215 ? -0.550 -3.273 8.761 1.00 98.19 215 TYR A O 1
ATOM 1803 N N . HIS A 1 216 ? 0.597 -1.497 9.512 1.00 98.25 216 HIS A N 1
ATOM 1804 C CA . HIS A 1 216 ? -0.133 -0.489 8.739 1.00 98.25 216 HIS A CA 1
ATOM 1805 C C . HIS A 1 216 ? -0.144 -0.789 7.228 1.00 98.25 216 HIS A C 1
ATOM 1807 O O . HIS A 1 216 ? -1.201 -0.885 6.615 1.00 98.25 216 HIS A O 1
ATOM 1813 N N . GLU A 1 217 ? 1.021 -1.017 6.618 1.00 98.19 217 GLU A N 1
ATOM 1814 C CA . GLU A 1 217 ? 1.095 -1.336 5.180 1.00 98.19 217 GLU A CA 1
ATOM 1815 C C . GLU A 1 217 ? 0.549 -2.729 4.858 1.00 98.19 217 GLU A C 1
ATOM 1817 O O . GLU A 1 217 ? 0.043 -2.983 3.763 1.00 98.19 217 GLU A O 1
ATOM 1822 N N . LEU A 1 218 ? 0.625 -3.645 5.825 1.00 98.25 218 LEU A N 1
ATOM 1823 C CA . LEU A 1 218 ? 0.033 -4.965 5.692 1.00 98.25 218 LEU A CA 1
ATOM 1824 C C . LEU A 1 218 ? -1.503 -4.889 5.646 1.00 98.25 218 LEU A C 1
ATOM 1826 O O . LEU A 1 218 ? -2.106 -5.618 4.862 1.00 98.25 218 LEU A O 1
ATOM 1830 N N . GLU A 1 219 ? -2.137 -3.977 6.388 1.00 98.38 219 GLU A N 1
ATOM 1831 C CA . GLU A 1 219 ? -3.585 -3.733 6.288 1.00 98.38 219 GLU A CA 1
ATOM 1832 C C . GLU A 1 219 ? -4.007 -3.296 4.883 1.00 98.38 219 GLU A C 1
ATOM 1834 O O . GLU A 1 219 ? -4.982 -3.830 4.345 1.00 98.38 219 GLU A O 1
ATOM 1839 N N . HIS A 1 220 ? -3.244 -2.399 4.244 1.00 98.44 220 HIS A N 1
ATOM 1840 C CA . HIS A 1 220 ? -3.508 -1.971 2.863 1.00 98.44 220 HIS A CA 1
ATOM 1841 C C . HIS A 1 220 ? -3.480 -3.152 1.880 1.00 98.44 220 HIS A C 1
ATOM 1843 O O . HIS A 1 220 ? -4.341 -3.255 1.000 1.00 98.44 220 HIS A O 1
ATOM 1849 N N . PHE A 1 221 ? -2.546 -4.093 2.058 1.00 98.75 221 PHE A N 1
ATOM 1850 C CA . PHE A 1 221 ? -2.548 -5.348 1.301 1.00 98.75 221 PHE A CA 1
ATOM 1851 C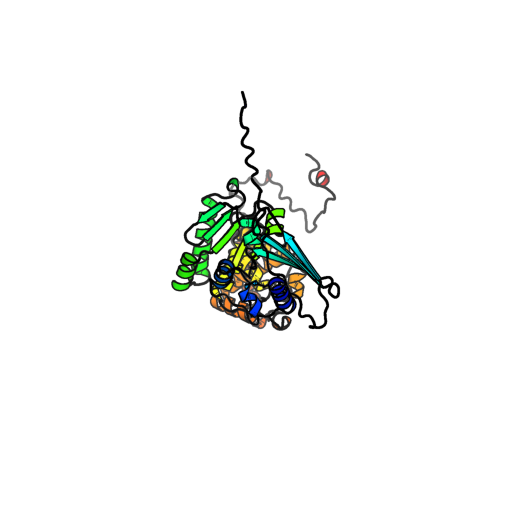 C . PHE A 1 221 ? -3.793 -6.195 1.598 1.00 98.75 221 PHE A C 1
ATOM 1853 O O . PHE A 1 221 ? -4.480 -6.645 0.674 1.00 98.75 221 PHE A O 1
ATOM 1860 N N . LEU A 1 222 ? -4.093 -6.430 2.878 1.00 98.75 222 LEU A N 1
ATOM 1861 C CA . LEU A 1 222 ? -5.141 -7.359 3.299 1.00 98.75 222 LEU A CA 1
ATOM 1862 C C . LEU A 1 222 ? -6.530 -6.910 2.842 1.00 98.75 222 LEU A C 1
ATOM 1864 O O . LEU A 1 222 ? -7.300 -7.739 2.344 1.00 98.75 222 LEU A O 1
ATOM 1868 N N . ILE A 1 223 ? -6.848 -5.616 2.931 1.00 98.50 223 ILE A N 1
ATOM 1869 C CA . ILE A 1 223 ? -8.132 -5.108 2.440 1.00 98.50 223 ILE A CA 1
ATOM 1870 C C . ILE A 1 223 ? -8.236 -5.230 0.916 1.00 98.50 223 ILE A C 1
ATOM 1872 O O . ILE A 1 223 ? -9.249 -5.713 0.407 1.00 98.50 223 ILE A O 1
ATOM 1876 N N . ASN A 1 224 ? -7.174 -4.926 0.167 1.00 98.50 224 ASN A N 1
ATOM 1877 C CA . ASN A 1 224 ? -7.185 -5.076 -1.290 1.00 98.50 224 ASN A CA 1
ATOM 1878 C C . ASN A 1 224 ? -7.331 -6.546 -1.706 1.00 98.50 224 ASN A C 1
ATOM 1880 O O . ASN A 1 224 ? -8.104 -6.871 -2.614 1.00 98.50 224 ASN A O 1
ATOM 1884 N N . PHE A 1 225 ? -6.674 -7.457 -0.988 1.00 98.62 225 PHE A N 1
ATOM 1885 C CA . PHE A 1 225 ? -6.824 -8.893 -1.193 1.00 98.62 225 PHE A CA 1
ATOM 1886 C C . PHE A 1 225 ? -8.229 -9.401 -0.853 1.00 98.62 225 PHE A C 1
ATOM 1888 O O . PHE A 1 225 ? -8.767 -10.250 -1.571 1.00 98.62 225 PHE A O 1
ATOM 1895 N N . LYS A 1 226 ? -8.850 -8.870 0.207 1.00 97.94 226 LYS A N 1
ATOM 1896 C CA . LYS A 1 226 ? -10.237 -9.180 0.574 1.00 97.94 226 LYS A CA 1
ATOM 1897 C C . LYS A 1 226 ? -11.212 -8.760 -0.521 1.00 97.94 226 LYS A C 1
ATOM 1899 O O . LYS A 1 226 ? -12.156 -9.496 -0.809 1.00 97.94 226 LYS A O 1
ATOM 1904 N N . LEU A 1 227 ? -10.991 -7.588 -1.115 1.00 97.44 227 LEU A N 1
ATOM 1905 C CA . LEU A 1 227 ? -11.869 -7.001 -2.125 1.00 97.44 227 LEU A CA 1
ATOM 1906 C C . LEU A 1 227 ? -11.689 -7.630 -3.512 1.00 97.44 227 LEU A C 1
ATOM 1908 O O . LEU A 1 227 ? -12.680 -7.747 -4.233 1.00 97.44 227 LEU A O 1
ATOM 1912 N N . LYS A 1 228 ? -10.466 -8.064 -3.863 1.00 96.56 228 LYS A N 1
ATOM 1913 C CA . LYS A 1 228 ? -10.029 -8.636 -5.158 1.00 96.56 228 LYS A CA 1
ATOM 1914 C C . LYS A 1 228 ? -10.165 -7.711 -6.362 1.00 96.56 228 LYS A C 1
ATOM 1916 O O . LYS A 1 228 ? -9.238 -7.597 -7.153 1.00 96.56 228 LYS A O 1
ATOM 1921 N N . ARG A 1 229 ? -11.310 -7.070 -6.533 1.00 96.44 229 ARG A N 1
ATOM 1922 C CA . ARG A 1 229 ? -11.565 -6.089 -7.578 1.00 96.44 229 ARG A CA 1
ATOM 1923 C C . ARG A 1 229 ? -12.067 -4.821 -6.921 1.00 96.44 229 ARG A C 1
ATOM 1925 O O . ARG A 1 229 ? -13.101 -4.843 -6.254 1.00 96.44 229 ARG A O 1
ATOM 1932 N N . LEU A 1 230 ? -11.323 -3.741 -7.102 1.00 95.25 230 LEU A N 1
ATOM 1933 C CA . LEU A 1 230 ? -11.610 -2.462 -6.476 1.00 95.25 230 LEU A CA 1
ATOM 1934 C C . LEU A 1 230 ? -11.289 -1.303 -7.422 1.00 95.25 230 LEU A C 1
ATOM 1936 O O . LEU A 1 230 ? -10.468 -1.450 -8.327 1.00 95.25 230 LEU A O 1
ATOM 1940 N N . PRO A 1 231 ? -11.921 -0.140 -7.243 1.00 96.00 231 PRO A N 1
ATOM 1941 C CA . PRO A 1 231 ? -11.431 1.078 -7.864 1.00 96.00 231 PRO A CA 1
ATOM 1942 C C . PRO A 1 231 ? -10.023 1.439 -7.362 1.00 96.00 231 PRO A C 1
ATOM 1944 O O . PRO A 1 231 ? -9.600 0.975 -6.304 1.00 96.00 231 PRO A O 1
ATOM 1947 N N . LEU A 1 232 ? -9.287 2.252 -8.124 1.00 94.62 232 LEU A N 1
ATOM 1948 C CA . LEU A 1 232 ? -7.882 2.564 -7.825 1.00 94.62 232 LEU A CA 1
ATOM 1949 C C . LEU A 1 232 ? -7.706 3.406 -6.554 1.00 94.62 232 LEU A C 1
ATOM 1951 O O . LEU A 1 232 ? -6.722 3.235 -5.840 1.00 94.62 232 LEU A O 1
ATOM 1955 N N . TYR A 1 233 ? -8.644 4.307 -6.278 1.00 96.12 233 TYR A N 1
ATOM 1956 C CA . TYR A 1 233 ? -8.577 5.212 -5.139 1.00 96.12 233 TYR A CA 1
ATOM 1957 C C . TYR A 1 233 ? -9.718 4.935 -4.174 1.00 96.12 233 TYR A C 1
ATOM 1959 O O . TYR A 1 233 ? -10.853 4.720 -4.599 1.00 96.12 233 TYR A O 1
ATOM 1967 N N . THR A 1 234 ? -9.430 5.013 -2.881 1.00 97.50 234 THR A N 1
ATOM 1968 C CA . THR A 1 234 ? -10.426 4.991 -1.809 1.00 97.50 234 THR A CA 1
ATOM 1969 C C . THR A 1 234 ? -10.383 6.316 -1.062 1.00 97.50 234 THR A C 1
ATOM 1971 O O . THR A 1 234 ? -9.357 6.996 -1.042 1.00 97.50 234 THR A O 1
ATOM 1974 N N . HIS A 1 235 ? -11.504 6.718 -0.466 1.00 98.38 235 HIS A N 1
ATOM 1975 C CA . HIS A 1 235 ? -11.528 7.872 0.419 1.00 98.38 235 HIS A CA 1
ATOM 1976 C C . HIS A 1 235 ? -10.496 7.688 1.551 1.00 98.38 235 HIS A C 1
ATOM 1978 O O . HIS A 1 235 ? -10.578 6.698 2.288 1.00 98.38 235 HIS A O 1
ATOM 1984 N N . PRO A 1 236 ? -9.554 8.632 1.741 1.00 98.31 236 PRO A N 1
ATOM 1985 C CA . PRO A 1 236 ? -8.401 8.432 2.616 1.00 98.31 236 PRO A CA 1
ATOM 1986 C C . PRO A 1 236 ? -8.798 8.235 4.085 1.00 98.31 236 PRO A C 1
ATOM 1988 O O . PRO A 1 236 ? -8.217 7.394 4.756 1.00 98.31 236 PRO A O 1
ATOM 1991 N N . PHE A 1 237 ? -9.874 8.881 4.550 1.00 98.62 237 PHE A N 1
ATOM 1992 C CA . PHE A 1 237 ? -10.450 8.624 5.878 1.00 98.62 237 PHE A CA 1
ATOM 1993 C C . PHE A 1 237 ? -10.750 7.138 6.157 1.00 98.62 237 PHE A C 1
ATOM 1995 O O . PHE A 1 237 ? -10.514 6.669 7.262 1.00 98.62 237 PHE A O 1
ATOM 2002 N N . LEU A 1 238 ? -11.249 6.378 5.174 1.00 98.62 238 LEU A N 1
ATOM 2003 C CA . LEU A 1 238 ? -11.533 4.946 5.352 1.00 98.62 238 LEU A CA 1
ATOM 2004 C C . LEU A 1 238 ? -10.288 4.087 5.119 1.00 98.62 238 LEU A C 1
ATOM 2006 O O . LEU A 1 238 ? -10.090 3.091 5.809 1.00 98.62 238 LEU A O 1
ATOM 2010 N N . GLN A 1 239 ? -9.471 4.459 4.131 1.00 98.44 239 GLN A N 1
ATOM 2011 C CA . GLN A 1 239 ? -8.256 3.731 3.772 1.00 98.44 239 GLN A CA 1
ATOM 2012 C C . GLN A 1 239 ? -7.218 3.778 4.896 1.00 98.44 239 GLN A C 1
ATOM 2014 O O . GLN A 1 239 ? -6.816 2.737 5.410 1.00 98.44 239 GLN A O 1
ATOM 2019 N N . GLU A 1 240 ? -6.836 4.982 5.309 1.00 98.44 240 GLU A N 1
ATOM 2020 C CA . GLU A 1 240 ? -5.871 5.200 6.385 1.00 98.44 240 GLU A CA 1
ATOM 2021 C C . GLU A 1 240 ? -6.484 4.865 7.742 1.00 98.44 240 GLU A C 1
ATOM 2023 O O . GLU A 1 240 ? -5.819 4.274 8.588 1.00 98.44 240 GLU A O 1
ATOM 2028 N N . GLY A 1 241 ? -7.776 5.155 7.930 1.00 98.62 241 GLY A N 1
ATOM 2029 C CA . GLY A 1 241 ? -8.494 4.805 9.151 1.00 98.62 241 GLY A CA 1
ATOM 2030 C C . GLY A 1 241 ? -8.459 3.304 9.446 1.00 98.62 241 GLY A C 1
ATOM 2031 O O . GLY A 1 241 ? -8.169 2.917 10.574 1.00 98.62 241 GLY A O 1
ATOM 2032 N N . LEU A 1 242 ? -8.656 2.441 8.441 1.00 98.62 242 LEU A N 1
ATOM 2033 C CA . LEU A 1 242 ? -8.527 0.990 8.623 1.00 98.62 242 LEU A CA 1
ATOM 2034 C C . LEU A 1 242 ? -7.101 0.593 9.020 1.00 98.62 242 LEU A C 1
ATOM 2036 O O . LEU A 1 242 ? -6.905 -0.126 10.003 1.00 98.62 242 LEU A O 1
ATOM 2040 N N . ALA A 1 243 ? -6.114 1.091 8.274 1.00 98.25 243 ALA A N 1
ATOM 2041 C CA . ALA A 1 243 ? -4.712 0.769 8.502 1.00 98.25 243 ALA A CA 1
ATOM 2042 C C . ALA A 1 243 ? -4.224 1.235 9.880 1.00 98.25 243 ALA A C 1
ATOM 2044 O O . ALA A 1 243 ? -3.422 0.560 10.519 1.00 98.25 243 ALA A O 1
ATOM 2045 N N . VAL A 1 244 ? -4.753 2.346 10.389 1.00 98.00 244 VAL A N 1
ATOM 2046 C CA . VAL A 1 244 ? -4.447 2.858 11.727 1.00 98.00 244 VAL A CA 1
ATOM 2047 C C . VAL A 1 244 ? -5.179 2.082 12.818 1.00 98.00 244 VAL A C 1
ATOM 2049 O O . VAL A 1 244 ? -4.560 1.725 13.822 1.00 98.00 244 VAL A O 1
ATOM 2052 N N . ALA A 1 245 ? -6.468 1.792 12.620 1.00 98.12 245 ALA A N 1
ATOM 2053 C CA . ALA A 1 245 ? -7.306 1.103 13.600 1.00 98.12 245 ALA A CA 1
ATOM 2054 C C . ALA A 1 245 ? -6.754 -0.275 13.992 1.00 98.12 245 ALA A C 1
ATOM 2056 O O . ALA A 1 245 ? -6.925 -0.701 15.132 1.00 98.12 245 ALA A O 1
ATOM 2057 N N . PHE A 1 246 ? -6.074 -0.963 13.070 1.00 97.81 246 PHE A N 1
ATOM 2058 C CA . PHE A 1 246 ? -5.485 -2.279 13.337 1.00 97.81 246 PHE A CA 1
ATOM 2059 C C . PHE A 1 246 ? -3.963 -2.310 13.262 1.00 97.81 246 PHE A C 1
ATOM 2061 O O . PHE A 1 246 ? -3.347 -3.109 13.966 1.00 97.81 246 PHE A O 1
ATOM 2068 N N . GLY A 1 247 ? -3.346 -1.452 12.453 1.00 96.62 247 GLY A N 1
ATOM 2069 C CA . GLY A 1 247 ? -1.909 -1.469 12.204 1.00 96.62 247 GLY A CA 1
ATOM 2070 C C . GLY A 1 247 ? -1.105 -0.372 12.902 1.00 96.62 247 GLY A C 1
ATOM 2071 O O . GLY A 1 247 ? 0.127 -0.420 12.872 1.00 96.62 247 GLY A O 1
ATOM 2072 N N . GLY A 1 248 ? -1.761 0.597 13.549 1.00 96.12 248 GLY A N 1
ATOM 2073 C CA . GLY A 1 248 ? -1.092 1.749 14.151 1.00 96.12 248 GLY A CA 1
ATOM 2074 C C . GLY A 1 248 ? -0.467 2.668 13.097 1.00 96.12 248 GLY A C 1
ATOM 2075 O O . GLY A 1 248 ? -0.932 2.742 11.955 1.00 96.12 248 GLY A O 1
ATOM 2076 N N . ARG A 1 249 ? 0.577 3.415 13.479 1.00 93.31 249 ARG A N 1
ATOM 2077 C CA . ARG A 1 249 ? 1.237 4.370 12.575 1.00 93.31 249 ARG A CA 1
ATOM 2078 C C . ARG A 1 249 ? 2.635 4.753 13.041 1.00 93.31 249 ARG A C 1
ATOM 2080 O O . ARG A 1 249 ? 2.841 5.024 14.215 1.00 93.31 249 ARG A O 1
ATOM 2087 N N . GLY A 1 250 ? 3.587 4.859 12.113 1.00 85.12 250 GLY A N 1
ATOM 2088 C CA . GLY A 1 250 ? 4.895 5.470 12.390 1.00 85.12 250 GLY A CA 1
ATOM 2089 C C . GLY A 1 250 ? 5.741 4.726 13.431 1.00 85.12 250 GLY A C 1
ATOM 2090 O O . GLY A 1 250 ? 6.625 5.325 14.037 1.00 85.12 250 GLY A O 1
ATOM 2091 N N . GLY A 1 251 ? 5.482 3.433 13.643 1.00 84.44 251 GLY A N 1
ATOM 2092 C CA . GLY A 1 251 ? 6.088 2.634 14.713 1.00 84.44 251 GLY A CA 1
ATOM 2093 C C . GLY A 1 251 ? 5.341 2.702 16.051 1.00 84.44 251 GLY A C 1
ATOM 2094 O O . GLY A 1 251 ? 5.698 1.974 16.973 1.00 84.44 251 GLY A O 1
ATOM 2095 N N . LEU A 1 252 ? 4.293 3.522 16.159 1.00 92.69 252 LEU A N 1
ATOM 2096 C CA . LEU A 1 252 ? 3.407 3.565 17.318 1.00 92.69 252 LEU A CA 1
ATOM 2097 C C . LEU A 1 252 ? 2.351 2.463 17.233 1.00 92.69 252 LEU A C 1
ATOM 2099 O O . LEU A 1 252 ? 1.830 2.145 16.159 1.00 92.69 252 LEU A O 1
ATOM 2103 N N . THR A 1 253 ? 2.026 1.899 18.395 1.00 93.69 253 THR A N 1
ATOM 2104 C CA . THR A 1 253 ? 1.019 0.842 18.518 1.00 93.69 253 THR A CA 1
ATOM 2105 C C . THR A 1 253 ? -0.388 1.374 18.255 1.00 93.69 253 THR A C 1
ATOM 2107 O O . THR A 1 253 ? -0.647 2.570 18.388 1.00 93.69 253 THR A O 1
ATOM 2110 N N . VAL A 1 254 ? -1.317 0.469 17.933 1.00 94.44 254 VAL A N 1
ATOM 2111 C CA . VAL A 1 254 ? -2.745 0.791 17.774 1.00 94.44 254 VAL A CA 1
ATOM 2112 C C . VAL A 1 254 ? -3.272 1.563 18.978 1.00 94.44 254 VAL A C 1
ATOM 2114 O O . VAL A 1 254 ? -3.813 2.646 18.802 1.00 94.44 254 VAL A O 1
ATOM 2117 N N . ASN A 1 255 ? -3.062 1.048 20.194 1.00 93.69 255 ASN A N 1
ATOM 2118 C CA . ASN A 1 255 ? -3.592 1.663 21.412 1.00 93.69 255 ASN A CA 1
ATOM 2119 C C . ASN A 1 255 ? -3.127 3.115 21.554 1.00 93.69 255 ASN A C 1
ATOM 2121 O O . ASN A 1 255 ? -3.959 3.996 21.727 1.00 93.69 255 ASN A O 1
ATOM 2125 N N . THR A 1 256 ? -1.828 3.370 21.373 1.00 94.44 256 THR A N 1
ATOM 2126 C CA . THR A 1 256 ? -1.256 4.723 21.443 1.00 94.44 256 THR A CA 1
ATOM 2127 C C . THR A 1 256 ? -1.911 5.673 20.443 1.00 94.44 256 THR A C 1
ATOM 2129 O O . THR A 1 256 ? -2.242 6.809 20.780 1.00 94.44 256 THR A O 1
ATOM 2132 N N . ILE A 1 257 ? -2.119 5.222 19.203 1.00 96.38 257 ILE A N 1
ATOM 2133 C CA . ILE A 1 257 ? -2.745 6.059 18.179 1.00 96.38 257 ILE A CA 1
ATOM 2134 C C . ILE A 1 257 ? -4.230 6.292 18.478 1.00 96.38 257 ILE A C 1
ATOM 2136 O O . ILE A 1 257 ? -4.708 7.412 18.315 1.00 96.38 257 ILE A O 1
ATOM 2140 N N . LEU A 1 258 ? -4.961 5.279 18.942 1.00 95.56 258 LEU A N 1
ATOM 2141 C CA . LEU A 1 258 ? -6.373 5.434 19.293 1.00 95.56 258 LEU A CA 1
ATOM 2142 C C . LEU A 1 258 ? -6.562 6.370 20.496 1.00 95.56 258 LEU A C 1
ATOM 2144 O O . LEU A 1 258 ? -7.442 7.224 20.456 1.00 95.56 258 LEU A O 1
ATOM 2148 N N . GLU A 1 259 ? -5.702 6.279 21.513 1.00 94.94 259 GLU A N 1
ATOM 2149 C CA . GLU A 1 259 ? -5.670 7.213 22.650 1.00 94.94 259 GLU A CA 1
ATOM 2150 C C . GLU A 1 259 ? -5.350 8.643 22.201 1.00 94.94 259 GLU A C 1
ATOM 2152 O O . GLU A 1 259 ? -6.012 9.590 22.623 1.00 94.94 259 GLU A O 1
ATOM 2157 N N . THR A 1 260 ? -4.409 8.803 21.267 1.00 96.00 260 THR A N 1
ATOM 2158 C CA . THR A 1 260 ? -4.129 10.106 20.642 1.00 96.00 260 THR A CA 1
ATOM 2159 C C . THR A 1 260 ? -5.371 10.649 19.925 1.00 96.00 260 THR A C 1
ATOM 2161 O O . THR A 1 260 ? -5.680 11.834 20.026 1.00 96.00 260 THR A O 1
ATOM 2164 N N . GLY A 1 261 ? -6.125 9.785 19.238 1.00 96.94 261 GLY A N 1
ATOM 2165 C CA . GLY A 1 261 ? -7.388 10.147 18.593 1.00 96.94 261 GLY A CA 1
ATOM 2166 C C . GLY A 1 261 ? -8.448 10.623 19.588 1.00 96.94 261 GLY A C 1
ATOM 2167 O O . GLY A 1 261 ? -9.135 11.602 19.308 1.00 96.94 261 GLY A O 1
ATOM 2168 N N . ILE A 1 262 ? -8.552 9.977 20.756 1.00 95.88 262 ILE A N 1
ATOM 2169 C CA . ILE A 1 262 ? -9.462 10.398 21.835 1.00 95.88 262 ILE A CA 1
ATOM 2170 C C . ILE A 1 262 ? -9.076 11.798 22.306 1.00 95.88 262 ILE A C 1
ATOM 2172 O O . ILE A 1 262 ? -9.913 12.696 22.285 1.00 95.88 262 ILE A O 1
ATOM 2176 N N . PHE A 1 263 ? -7.798 12.002 22.635 1.00 95.62 263 PHE A N 1
ATOM 2177 C CA . PHE A 1 263 ? -7.288 13.292 23.093 1.00 95.62 263 PHE A CA 1
ATOM 2178 C C . PHE A 1 263 ? -7.564 14.424 22.092 1.00 95.62 263 PHE A C 1
ATOM 2180 O O . PHE A 1 263 ? -8.027 15.494 22.486 1.00 95.62 263 PHE A O 1
ATOM 2187 N N . ILE A 1 264 ? -7.317 14.194 20.797 1.00 96.06 264 ILE A N 1
ATOM 2188 C CA . ILE A 1 264 ? -7.568 15.177 19.728 1.00 96.06 264 ILE A CA 1
ATOM 2189 C C . ILE A 1 264 ? -9.044 15.585 19.678 1.00 96.06 264 ILE A C 1
ATOM 2191 O O . ILE A 1 264 ? -9.344 16.776 19.574 1.00 96.06 264 ILE A O 1
ATOM 2195 N N . ILE A 1 265 ? -9.955 14.610 19.750 1.00 95.19 265 ILE A N 1
ATOM 2196 C CA . ILE A 1 265 ? -11.401 14.855 19.708 1.00 95.19 265 ILE A CA 1
ATOM 2197 C C . ILE A 1 265 ? -11.873 15.576 20.975 1.00 95.19 265 ILE A C 1
ATOM 2199 O O . ILE A 1 265 ? -12.604 16.559 20.879 1.00 95.19 265 ILE A O 1
ATOM 2203 N N . GLU A 1 266 ? -11.457 15.118 22.158 1.00 93.25 266 GLU A N 1
ATOM 2204 C CA . GLU A 1 266 ? -11.885 15.700 23.439 1.00 93.25 266 GLU A CA 1
ATOM 2205 C C . GLU A 1 266 ? -11.351 17.119 23.646 1.00 93.25 266 GLU A C 1
ATOM 2207 O O . GLU A 1 266 ? -12.052 17.965 24.198 1.00 93.25 266 GLU A O 1
ATOM 2212 N N . SER A 1 267 ? -10.149 17.403 23.142 1.00 93.88 267 SER A N 1
ATOM 2213 C CA . SER A 1 267 ? -9.548 18.740 23.197 1.00 93.88 267 SER A CA 1
ATOM 2214 C C . SER A 1 267 ? -10.107 19.696 22.136 1.00 93.88 267 SER A C 1
ATOM 2216 O O . SER A 1 267 ? -9.765 20.875 22.132 1.00 93.88 267 SER A O 1
ATOM 2218 N N . GLY A 1 268 ? -10.940 19.206 21.211 1.00 93.19 268 GLY A N 1
ATOM 2219 C CA . GLY A 1 268 ? -11.501 20.008 20.124 1.00 93.19 268 GLY A CA 1
ATOM 2220 C C . GLY A 1 268 ? -10.493 20.395 19.036 1.00 93.19 268 GLY A C 1
ATOM 2221 O O . GLY A 1 268 ? -10.745 21.343 18.296 1.00 93.19 268 GLY A O 1
ATOM 2222 N N . PHE A 1 269 ? -9.362 19.686 18.916 1.00 93.06 269 PHE A N 1
ATOM 2223 C CA . PHE A 1 269 ? -8.360 19.958 17.873 1.00 93.06 269 PHE A CA 1
ATOM 2224 C C . PHE A 1 269 ? -8.821 19.531 16.476 1.00 93.06 269 PHE A C 1
ATOM 2226 O O . PHE A 1 269 ? -8.340 20.070 15.481 1.00 93.06 269 PHE A O 1
ATOM 2233 N N . ALA A 1 270 ? -9.727 18.556 16.395 1.00 94.81 270 ALA A N 1
ATOM 2234 C CA . ALA A 1 270 ? -10.376 18.153 15.155 1.00 94.81 270 ALA A CA 1
ATOM 2235 C C . ALA A 1 270 ? -11.758 17.548 15.425 1.00 94.81 270 ALA A C 1
ATOM 2237 O O . ALA A 1 270 ? -12.004 16.983 16.490 1.00 94.81 270 ALA A O 1
ATOM 2238 N N . ASP A 1 271 ? -12.633 17.604 14.420 1.00 93.50 271 ASP A N 1
ATOM 2239 C CA . ASP A 1 271 ? -13.881 16.843 14.369 1.00 93.50 271 ASP A CA 1
ATOM 2240 C C . ASP A 1 271 ? -13.806 15.811 13.233 1.00 93.50 271 ASP A C 1
ATOM 2242 O O . ASP A 1 271 ? -13.411 16.113 12.104 1.00 93.50 271 ASP A O 1
ATOM 2246 N N . TYR A 1 272 ? -14.225 14.576 13.513 1.00 96.94 272 TYR A N 1
ATOM 2247 C CA . TYR A 1 272 ? -14.303 13.522 12.506 1.00 96.94 272 TYR A CA 1
ATOM 2248 C C . TYR A 1 272 ? -15.182 13.935 11.315 1.00 96.94 272 TYR A C 1
ATOM 2250 O O . TYR A 1 272 ? -14.913 13.508 10.193 1.00 96.94 272 TYR A O 1
ATOM 2258 N N . THR A 1 273 ? -16.213 14.764 11.538 1.00 97.50 273 THR A N 1
ATOM 2259 C CA . THR A 1 273 ? -17.135 15.190 10.476 1.00 97.50 273 THR A CA 1
ATOM 2260 C C . THR A 1 273 ? -16.446 16.049 9.417 1.00 97.50 273 THR A C 1
ATOM 2262 O O . THR A 1 273 ? -16.758 15.924 8.233 1.00 97.50 273 THR A O 1
ATOM 2265 N N . GLU A 1 274 ? -15.456 16.854 9.807 1.00 96.94 274 GLU A N 1
ATOM 2266 C CA . GLU A 1 274 ? -14.657 17.668 8.886 1.00 96.94 274 GLU A CA 1
ATOM 2267 C C . GLU A 1 274 ? -13.764 16.792 8.007 1.00 96.94 274 GLU A C 1
ATOM 2269 O O . GLU A 1 274 ? -13.593 17.066 6.816 1.00 96.94 274 GLU A O 1
ATOM 2274 N N . LEU A 1 275 ? -13.252 15.702 8.583 1.00 98.19 275 LEU A N 1
ATOM 2275 C CA . LEU A 1 275 ? -12.392 14.720 7.926 1.00 98.19 275 LEU A CA 1
ATOM 2276 C C . LEU A 1 275 ? -13.154 13.757 6.997 1.00 98.19 275 LEU A C 1
ATOM 2278 O O . LEU A 1 275 ? -12.526 13.026 6.226 1.00 98.19 275 LEU A O 1
ATOM 2282 N N . LEU A 1 276 ? -14.494 13.778 7.012 1.00 98.38 276 LEU A N 1
ATOM 2283 C CA . LEU A 1 276 ? -15.323 13.091 6.012 1.00 98.38 276 LEU A CA 1
ATOM 2284 C C . LEU A 1 276 ? -15.237 13.747 4.630 1.00 98.38 276 LEU A C 1
ATOM 2286 O O . LEU A 1 276 ? -15.689 13.146 3.659 1.00 98.38 276 LEU A O 1
ATOM 2290 N N . ASN A 1 277 ? -14.693 14.964 4.532 1.00 98.25 277 ASN A N 1
ATOM 2291 C CA . ASN A 1 277 ? -14.316 15.570 3.265 1.00 98.25 277 ASN A CA 1
ATOM 2292 C C . ASN A 1 277 ? -12.868 15.197 2.920 1.00 98.25 277 ASN A C 1
ATOM 2294 O O . ASN A 1 277 ? -11.935 15.463 3.680 1.00 98.25 277 ASN A O 1
ATOM 2298 N N . ARG A 1 278 ? -12.667 14.633 1.731 1.00 97.69 278 ARG A N 1
ATOM 2299 C CA . ARG A 1 278 ? -11.374 14.171 1.230 1.00 97.69 278 ARG A CA 1
ATOM 2300 C C . ARG A 1 278 ? -10.315 15.273 1.199 1.00 97.69 278 ARG A C 1
ATOM 2302 O O . ARG A 1 278 ? -9.171 15.010 1.552 1.00 97.69 278 ARG A O 1
ATOM 2309 N N . ASN A 1 279 ? -10.665 16.483 0.764 1.00 97.00 279 ASN A N 1
ATOM 2310 C CA . ASN A 1 279 ? -9.703 17.585 0.684 1.00 97.00 279 ASN A CA 1
ATOM 2311 C C . ASN A 1 279 ? -9.311 18.075 2.076 1.00 97.00 279 ASN A C 1
ATOM 2313 O O . ASN A 1 279 ? -8.132 18.320 2.308 1.00 97.00 279 ASN A O 1
ATOM 2317 N N . ASN A 1 280 ? -10.267 18.157 3.003 1.00 97.88 280 ASN A N 1
ATOM 2318 C CA . ASN A 1 280 ? -9.960 18.477 4.395 1.00 97.88 280 ASN A CA 1
ATOM 2319 C C . ASN A 1 280 ? -9.014 17.429 4.981 1.00 97.88 280 ASN A C 1
ATOM 2321 O O . ASN A 1 280 ? -7.957 17.795 5.471 1.00 97.88 280 ASN A O 1
ATOM 2325 N N . PHE A 1 281 ? -9.317 16.135 4.818 1.00 98.25 281 PHE A N 1
ATOM 2326 C CA . PHE A 1 281 ? -8.447 15.058 5.294 1.00 98.25 281 PHE A CA 1
ATOM 2327 C C . PHE A 1 281 ? -7.009 15.177 4.772 1.00 98.25 281 PHE A C 1
ATOM 2329 O O . PHE A 1 281 ? -6.066 15.041 5.544 1.00 98.25 281 PHE A O 1
ATOM 2336 N N . LEU A 1 282 ? -6.841 15.424 3.467 1.00 95.56 282 LEU A N 1
ATOM 2337 C CA . LEU A 1 282 ? -5.524 15.531 2.830 1.00 95.56 282 LEU A CA 1
ATOM 2338 C C . LEU A 1 282 ? -4.759 16.801 3.225 1.00 95.56 282 LEU A C 1
ATOM 2340 O O . LEU A 1 282 ? -3.534 16.814 3.138 1.00 95.56 282 LEU A O 1
ATOM 2344 N N . ASN A 1 283 ? -5.469 17.855 3.629 1.00 97.00 283 ASN A N 1
ATOM 2345 C CA . ASN A 1 283 ? -4.878 19.115 4.075 1.00 97.00 283 ASN A CA 1
ATOM 2346 C C . ASN A 1 283 ? -4.654 19.163 5.596 1.00 97.00 283 ASN A C 1
ATOM 2348 O O . ASN A 1 283 ? -3.906 20.014 6.071 1.00 97.00 283 ASN A O 1
ATOM 2352 N N . THR A 1 284 ? -5.291 18.276 6.362 1.00 97.31 284 THR A N 1
ATOM 2353 C CA . THR A 1 284 ? -5.039 18.105 7.792 1.00 97.31 284 THR A CA 1
ATOM 2354 C C . THR A 1 284 ? -3.774 17.279 7.992 1.00 97.31 284 THR A C 1
ATOM 2356 O O . THR A 1 284 ? -3.627 16.207 7.400 1.00 97.31 284 THR A O 1
ATOM 2359 N N . ASP A 1 285 ? -2.878 17.751 8.866 1.00 97.00 285 ASP A N 1
ATOM 2360 C CA . ASP A 1 285 ? -1.656 17.023 9.197 1.00 97.00 285 ASP A CA 1
ATOM 2361 C C . ASP A 1 285 ? -1.981 15.585 9.609 1.00 97.00 285 ASP A C 1
ATOM 2363 O O . ASP A 1 285 ? -2.908 15.316 10.379 1.00 97.00 285 ASP A O 1
ATOM 2367 N N . ALA A 1 286 ? -1.209 14.642 9.083 1.00 95.56 286 ALA A N 1
ATOM 2368 C CA . ALA A 1 286 ? -1.500 13.239 9.280 1.00 95.56 286 ALA A CA 1
ATOM 2369 C C . ALA A 1 286 ? -1.412 12.833 10.765 1.00 95.56 286 ALA A C 1
ATOM 2371 O O . ALA A 1 286 ? -2.084 11.888 11.171 1.00 95.56 286 ALA A O 1
ATOM 2372 N N . SER A 1 287 ? -0.621 13.524 11.605 1.00 95.88 287 SER A N 1
ATOM 2373 C CA . SER A 1 287 ? -0.605 13.327 13.072 1.00 95.88 287 SER A CA 1
ATOM 2374 C C . SER A 1 287 ? -1.943 13.633 13.749 1.00 95.88 287 SER A C 1
ATOM 2376 O O . SER A 1 287 ? -2.164 13.157 14.856 1.00 95.88 287 SER A O 1
ATOM 2378 N N . ILE A 1 288 ? -2.853 14.331 13.064 1.00 97.69 288 ILE A N 1
ATOM 2379 C CA . ILE A 1 288 ? -4.213 14.619 13.519 1.00 97.69 288 ILE A CA 1
ATOM 2380 C C . ILE A 1 288 ? -5.226 13.736 12.782 1.00 97.69 288 ILE A C 1
ATOM 2382 O O . ILE A 1 288 ? -6.016 13.025 13.408 1.00 97.69 288 ILE A O 1
ATOM 2386 N N . SER A 1 289 ? -5.198 13.732 11.446 1.00 98.25 289 SER A N 1
ATOM 2387 C CA . SER A 1 289 ? -6.232 13.062 10.647 1.00 98.25 289 SER A CA 1
ATOM 2388 C C . SER A 1 289 ? -6.208 11.535 10.780 1.00 98.25 289 SER A C 1
ATOM 2390 O O . SER A 1 289 ? -7.264 10.895 10.762 1.00 98.25 289 SER A O 1
ATOM 2392 N N . TYR A 1 290 ? -5.034 10.928 10.979 1.00 98.31 290 TYR A N 1
ATOM 2393 C CA . TYR A 1 290 ? -4.896 9.471 11.074 1.00 98.31 290 TYR A CA 1
ATOM 2394 C C . TYR A 1 290 ? -5.403 8.925 12.417 1.00 98.31 290 TYR A C 1
ATOM 2396 O O . TYR A 1 290 ? -6.214 8.002 12.387 1.00 98.31 290 TYR A O 1
ATOM 2404 N N . PRO A 1 291 ? -5.014 9.469 13.590 1.00 98.44 291 PRO A N 1
ATOM 2405 C CA . PRO A 1 291 ? -5.601 9.041 14.860 1.00 98.44 291 PRO A CA 1
ATOM 2406 C C . PRO A 1 291 ? -7.127 9.157 14.901 1.00 98.44 291 PRO A C 1
ATOM 2408 O O . PRO A 1 291 ? -7.801 8.211 15.308 1.00 98.44 291 PRO A O 1
ATOM 2411 N N . VAL A 1 292 ? -7.681 10.277 14.419 1.00 98.50 292 VAL A N 1
ATOM 2412 C CA . VAL A 1 292 ? -9.136 10.493 14.408 1.00 98.50 292 VAL A CA 1
ATOM 2413 C C . VAL A 1 292 ? -9.839 9.505 13.478 1.00 98.50 292 VAL A C 1
ATOM 2415 O O . VAL A 1 292 ? -10.824 8.879 13.872 1.00 98.50 292 VAL A O 1
ATOM 2418 N N . SER A 1 293 ? -9.331 9.313 12.257 1.00 98.69 293 SER A N 1
ATOM 2419 C CA . SER A 1 293 ? -9.911 8.343 11.317 1.00 98.69 293 SER A CA 1
ATOM 2420 C C . SER A 1 293 ? -9.753 6.894 11.772 1.00 98.69 293 SER A C 1
ATOM 2422 O O . SER A 1 293 ? -10.666 6.095 11.564 1.00 98.69 293 SER A O 1
ATOM 2424 N N . GLY A 1 294 ? -8.646 6.555 12.437 1.00 98.44 294 GLY A N 1
ATOM 2425 C CA . GLY A 1 294 ? -8.427 5.251 13.056 1.00 98.44 294 GLY A CA 1
ATOM 2426 C C . GLY A 1 294 ? -9.444 4.960 14.152 1.00 98.44 294 GLY A C 1
ATOM 2427 O O . GLY A 1 294 ? -10.124 3.935 14.115 1.00 98.44 294 GLY A O 1
ATOM 2428 N N . LEU A 1 295 ? -9.621 5.904 15.079 1.00 98.38 295 LEU A N 1
ATOM 2429 C CA . LEU A 1 295 ? -10.604 5.795 16.155 1.00 98.38 295 LEU A CA 1
ATOM 2430 C C . LEU A 1 295 ? -12.031 5.680 15.620 1.00 98.38 295 LEU A C 1
ATOM 2432 O O . LEU A 1 295 ? -12.804 4.831 16.068 1.00 98.38 295 LEU A O 1
ATOM 2436 N N . TYR A 1 296 ? -12.376 6.494 14.624 1.00 98.62 296 TYR A N 1
ATOM 2437 C CA . TYR A 1 296 ? -13.699 6.431 14.020 1.00 98.62 296 TYR A CA 1
ATOM 2438 C C . TYR A 1 296 ? -13.903 5.148 13.199 1.00 98.62 296 TYR A C 1
ATOM 2440 O O . TYR A 1 296 ? -15.001 4.598 13.179 1.00 98.62 296 TYR A O 1
ATOM 2448 N N . THR A 1 297 ? -12.863 4.612 12.559 1.00 98.56 297 THR A N 1
ATOM 2449 C CA . THR A 1 297 ? -12.946 3.333 11.834 1.00 98.56 297 THR A CA 1
ATOM 2450 C C . THR A 1 297 ? -13.158 2.153 12.781 1.00 98.56 297 THR A C 1
ATOM 2452 O O . THR A 1 297 ? -14.010 1.304 12.506 1.00 98.56 297 THR A O 1
ATOM 2455 N N . ASP A 1 298 ? -12.467 2.121 13.924 1.00 98.06 298 ASP A N 1
ATOM 2456 C CA . ASP A 1 298 ? -12.717 1.127 14.976 1.00 98.06 298 ASP A CA 1
ATOM 2457 C C . ASP A 1 298 ? -14.170 1.208 15.485 1.00 98.06 298 ASP A C 1
ATOM 2459 O O . ASP A 1 298 ? -14.870 0.193 15.574 1.00 98.06 298 ASP A O 1
ATOM 2463 N N . PHE A 1 299 ? -14.681 2.425 15.707 1.00 98.38 299 PHE A N 1
ATOM 2464 C CA . PHE A 1 299 ? -16.094 2.654 16.016 1.00 98.38 299 PHE A CA 1
ATOM 2465 C C . PHE A 1 299 ? -17.031 2.111 14.930 1.00 98.38 299 PHE A C 1
ATOM 2467 O O . PHE A 1 299 ? -17.968 1.373 15.246 1.00 98.38 299 PHE A O 1
ATOM 2474 N N . LEU A 1 300 ? -16.785 2.433 13.655 1.00 98.44 300 LEU A N 1
ATOM 2475 C CA . LEU A 1 300 ? -17.606 1.959 12.541 1.00 98.44 300 LEU A CA 1
ATOM 2476 C C . LEU A 1 300 ? -17.669 0.434 12.526 1.00 98.44 300 LEU A C 1
ATOM 2478 O O . LEU A 1 300 ? -18.759 -0.136 12.517 1.00 98.44 300 LEU A O 1
ATOM 2482 N N . ILE A 1 301 ? -16.527 -0.245 12.596 1.00 97.94 301 ILE A N 1
ATOM 2483 C CA . ILE A 1 301 ? -16.484 -1.710 12.565 1.00 97.94 301 ILE A CA 1
ATOM 2484 C C . ILE A 1 301 ? -17.242 -2.313 13.754 1.00 97.94 301 ILE A C 1
ATOM 2486 O O . ILE A 1 301 ? -17.975 -3.285 13.572 1.00 97.94 301 ILE A O 1
ATOM 2490 N N . LYS A 1 302 ? -17.150 -1.716 14.948 1.00 96.88 302 LYS A N 1
ATOM 2491 C CA . LYS A 1 302 ? -17.915 -2.155 16.127 1.00 96.88 302 LYS A CA 1
ATOM 2492 C C . LYS A 1 302 ? -19.425 -1.933 15.988 1.00 96.88 302 LYS A C 1
ATOM 2494 O O . LYS A 1 302 ? -20.197 -2.716 16.534 1.00 96.88 302 LYS A O 1
ATOM 2499 N N . GLN A 1 303 ? -19.860 -0.895 15.271 1.00 98.12 303 GLN A N 1
ATOM 2500 C CA . GLN A 1 303 ? -21.283 -0.561 15.124 1.00 98.12 303 GLN A CA 1
ATOM 2501 C C . GLN A 1 303 ? -21.978 -1.275 13.965 1.00 98.12 303 GLN A C 1
ATOM 2503 O O . GLN A 1 303 ? -23.121 -1.705 14.113 1.00 98.12 303 GLN A O 1
ATOM 2508 N N . ILE A 1 304 ? -21.324 -1.366 12.806 1.00 97.94 304 ILE A N 1
ATOM 2509 C CA . ILE A 1 304 ? -21.931 -1.896 11.572 1.00 97.94 304 ILE A CA 1
ATOM 2510 C C . ILE A 1 304 ? -21.291 -3.207 11.101 1.00 97.94 304 ILE A C 1
ATOM 2512 O O . ILE A 1 304 ? -21.695 -3.767 10.081 1.00 97.94 304 ILE A O 1
ATOM 2516 N N . GLY A 1 305 ? -20.310 -3.719 11.848 1.00 97.38 305 GLY A N 1
ATOM 2517 C CA . GLY A 1 305 ? -19.554 -4.910 11.492 1.00 97.38 305 GLY A CA 1
ATOM 2518 C C . GLY A 1 305 ? -18.586 -4.675 10.332 1.00 97.38 305 GLY A C 1
ATOM 2519 O O . GLY A 1 305 ? -18.699 -3.723 9.556 1.00 97.38 305 GLY A O 1
ATOM 2520 N N . VAL A 1 306 ? -17.641 -5.601 10.168 1.00 97.38 306 VAL A N 1
ATOM 2521 C CA . VAL A 1 306 ? -16.657 -5.541 9.076 1.00 97.38 306 VAL A CA 1
ATOM 2522 C C . VAL A 1 306 ? -17.301 -5.567 7.686 1.00 97.38 306 VAL A C 1
ATOM 2524 O O . VAL A 1 306 ? -16.823 -4.899 6.777 1.00 97.38 306 VAL A O 1
ATOM 2527 N N . ASP A 1 307 ? -18.416 -6.284 7.512 1.00 97.62 307 ASP A N 1
ATOM 2528 C CA . ASP A 1 307 ? -19.104 -6.364 6.218 1.00 97.62 307 ASP A CA 1
ATOM 2529 C C . ASP A 1 307 ? -19.768 -5.024 5.859 1.00 97.62 307 ASP A C 1
ATOM 2531 O O . ASP A 1 307 ? -19.693 -4.583 4.710 1.00 97.62 307 ASP A O 1
ATOM 2535 N N . GLY A 1 308 ? -20.353 -4.339 6.851 1.00 98.06 308 GLY A N 1
ATOM 2536 C CA . GLY A 1 308 ? -20.876 -2.983 6.691 1.00 98.06 308 GLY A CA 1
ATOM 2537 C C . GLY A 1 308 ? -19.766 -1.985 6.363 1.00 98.06 308 GLY A C 1
ATOM 2538 O O . GLY A 1 308 ? -19.905 -1.195 5.428 1.00 98.06 308 GLY A O 1
ATOM 2539 N N . PHE A 1 309 ? -18.631 -2.075 7.065 1.00 98.44 309 PHE A N 1
ATOM 2540 C CA . PHE A 1 309 ? -17.458 -1.248 6.782 1.00 98.44 309 PHE A CA 1
ATOM 2541 C C . PHE A 1 309 ? -16.905 -1.489 5.370 1.00 98.44 309 PHE A C 1
ATOM 2543 O O . PHE A 1 309 ? -16.680 -0.532 4.637 1.00 98.44 309 PHE A O 1
ATOM 2550 N N . ILE A 1 310 ? -16.762 -2.745 4.933 1.00 97.88 310 ILE A N 1
ATOM 2551 C CA . ILE A 1 310 ? -16.358 -3.093 3.560 1.00 97.88 310 ILE A CA 1
ATOM 2552 C C . ILE A 1 310 ? -17.337 -2.507 2.531 1.00 97.88 310 ILE A C 1
ATOM 2554 O O . ILE A 1 310 ? -16.917 -2.052 1.464 1.00 97.88 310 ILE A O 1
ATOM 2558 N N . GLY A 1 311 ? -18.637 -2.499 2.838 1.00 97.62 311 GLY A N 1
ATOM 2559 C CA . GLY A 1 311 ? -19.655 -1.844 2.019 1.00 97.62 311 GLY A CA 1
ATOM 2560 C C . GLY A 1 311 ? -19.410 -0.340 1.865 1.00 97.62 311 GLY A C 1
ATOM 2561 O O . GLY A 1 311 ? -19.432 0.165 0.741 1.00 97.62 311 GLY A O 1
ATOM 2562 N N . LEU A 1 312 ? -19.121 0.361 2.968 1.00 97.75 312 LEU A N 1
ATOM 2563 C CA . LEU A 1 312 ? -18.741 1.779 2.946 1.00 97.75 312 LEU A CA 1
ATOM 2564 C C . LEU A 1 312 ? -17.436 2.002 2.176 1.00 97.75 312 LEU A C 1
ATOM 2566 O O . LEU A 1 312 ? -17.398 2.864 1.303 1.00 97.75 312 LEU A O 1
ATOM 2570 N N . TYR A 1 313 ? -16.409 1.193 2.446 1.00 98.06 313 TYR A N 1
ATOM 2571 C CA . TYR A 1 313 ? -15.110 1.259 1.780 1.00 98.06 313 TYR A CA 1
ATOM 2572 C C . TYR A 1 313 ? -15.283 1.209 0.260 1.00 98.06 313 TYR A C 1
ATOM 2574 O O . TYR A 1 313 ? -14.885 2.139 -0.428 1.00 98.06 313 TYR A O 1
ATOM 2582 N N . LYS A 1 314 ? -15.994 0.194 -0.259 1.00 96.69 314 LYS A N 1
ATOM 2583 C CA . LYS A 1 314 ? -16.295 0.064 -1.696 1.00 96.69 314 LYS A CA 1
ATOM 2584 C C . LYS A 1 314 ? -17.116 1.229 -2.242 1.00 96.69 314 LYS A C 1
ATOM 2586 O O . LYS A 1 314 ? -16.866 1.679 -3.358 1.00 96.69 314 LYS A O 1
ATOM 2591 N N . LYS A 1 315 ? -18.130 1.683 -1.494 1.00 96.62 315 LYS A N 1
ATOM 2592 C CA . LYS A 1 315 ? -19.001 2.794 -1.909 1.00 96.62 315 LYS A CA 1
ATOM 2593 C C . LYS A 1 315 ? -18.203 4.081 -2.111 1.00 96.62 315 LYS A C 1
ATOM 2595 O O . LYS A 1 315 ? -18.513 4.838 -3.026 1.00 96.62 315 LYS A O 1
ATOM 2600 N N . TYR A 1 316 ? -17.181 4.290 -1.287 1.00 97.50 316 TYR A N 1
ATOM 2601 C CA . TYR A 1 316 ? -16.299 5.449 -1.330 1.00 97.50 316 TYR A CA 1
ATOM 2602 C C . TYR A 1 316 ? -14.938 5.140 -1.969 1.00 97.50 316 TYR A C 1
ATOM 2604 O O . TYR A 1 316 ? -13.924 5.733 -1.598 1.00 97.50 316 TYR A O 1
ATOM 2612 N N . SER A 1 317 ? -14.930 4.269 -2.984 1.00 97.19 317 SER A N 1
ATOM 2613 C CA . SER A 1 317 ? -13.802 4.068 -3.897 1.00 97.19 317 SER A CA 1
ATOM 2614 C C . SER A 1 317 ? -14.158 4.492 -5.333 1.00 97.19 317 SER A C 1
ATOM 2616 O O . SER A 1 317 ? -15.289 4.319 -5.788 1.00 97.19 317 SER A O 1
ATOM 2618 N N . ALA A 1 318 ? -13.194 5.041 -6.080 1.00 95.81 318 ALA A N 1
ATOM 2619 C CA . ALA A 1 318 ? -13.335 5.417 -7.490 1.00 95.81 318 ALA A CA 1
ATOM 2620 C C . ALA A 1 318 ? -12.004 5.322 -8.267 1.00 95.81 318 ALA A C 1
ATOM 2622 O O . ALA A 1 318 ? -10.936 5.507 -7.698 1.00 95.81 318 ALA A O 1
ATOM 2623 N N . SER A 1 319 ? -12.061 5.076 -9.584 1.00 91.94 319 SER A N 1
ATOM 2624 C CA . SER A 1 319 ? -10.876 5.139 -10.470 1.00 91.94 319 SER A CA 1
ATOM 2625 C C . SER A 1 319 ? -10.842 6.412 -11.320 1.00 91.94 319 SER A C 1
ATOM 2627 O O . SER A 1 319 ? -9.834 7.103 -11.363 1.00 91.94 319 SER A O 1
ATOM 2629 N N . ASN A 1 320 ? -11.954 6.739 -11.992 1.00 85.56 320 ASN A N 1
ATOM 2630 C CA . ASN A 1 320 ? -11.988 7.793 -13.021 1.00 85.56 320 ASN A CA 1
ATOM 2631 C C . ASN A 1 320 ? -12.684 9.087 -12.583 1.00 85.56 320 ASN A C 1
ATOM 2633 O O . ASN A 1 320 ? -12.507 10.121 -13.218 1.00 85.56 320 ASN A O 1
ATOM 2637 N N . ASN A 1 321 ? -13.523 9.029 -11.548 1.00 89.38 321 ASN A N 1
ATOM 2638 C CA . ASN A 1 321 ? -14.274 10.184 -11.071 1.00 89.38 321 ASN A CA 1
ATOM 2639 C C . ASN A 1 321 ? -14.118 10.311 -9.556 1.00 89.38 321 ASN A C 1
ATOM 2641 O O . ASN A 1 321 ? -14.929 9.772 -8.802 1.00 89.38 321 ASN A O 1
ATOM 2645 N N . LEU A 1 322 ? -13.061 11.010 -9.142 1.00 91.44 322 LEU A N 1
ATOM 2646 C CA . LEU A 1 322 ? -12.748 11.218 -7.731 1.00 91.44 322 LEU A CA 1
ATOM 2647 C C . LEU A 1 322 ? -13.824 12.028 -7.001 1.00 91.44 322 LEU A C 1
ATOM 2649 O O . LEU A 1 322 ? -13.987 11.827 -5.805 1.00 91.44 322 LEU A O 1
ATOM 2653 N N . SER A 1 323 ? -14.642 12.826 -7.702 1.00 93.06 323 SER A N 1
ATOM 2654 C CA . SER A 1 323 ? -15.693 13.599 -7.029 1.00 93.06 323 SER A CA 1
ATOM 2655 C C . SER A 1 323 ? -16.785 12.739 -6.395 1.00 93.06 323 SER A C 1
ATOM 2657 O O . SER A 1 323 ? -17.469 13.172 -5.471 1.00 93.06 323 SER A O 1
ATOM 2659 N N . LYS A 1 324 ? -16.913 11.475 -6.825 1.00 92.50 324 LYS A N 1
ATOM 2660 C CA . LYS A 1 324 ? -17.799 10.491 -6.180 1.00 92.50 324 LYS A CA 1
ATOM 2661 C C . LYS A 1 324 ? -17.364 10.123 -4.764 1.00 92.50 324 LYS A C 1
ATOM 2663 O O . LYS A 1 324 ? -18.168 9.580 -4.014 1.00 92.50 324 LYS A O 1
ATOM 2668 N N . ILE A 1 325 ? -16.102 10.372 -4.434 1.00 95.62 325 ILE A N 1
ATOM 2669 C CA . ILE A 1 325 ? -15.486 10.034 -3.154 1.00 95.62 325 ILE A CA 1
ATOM 2670 C C . ILE A 1 325 ? -14.947 11.286 -2.458 1.00 95.62 325 ILE A C 1
ATOM 2672 O O . ILE A 1 325 ? -14.060 11.176 -1.622 1.00 95.62 325 ILE A O 1
ATOM 2676 N N . ASP A 1 326 ? -15.441 12.476 -2.815 1.00 95.88 326 ASP A N 1
ATOM 2677 C CA . ASP A 1 326 ? -14.992 13.724 -2.190 1.00 95.88 326 ASP A CA 1
ATOM 2678 C C . ASP A 1 326 ? -15.543 13.891 -0.774 1.00 95.88 326 ASP A C 1
ATOM 2680 O O . ASP A 1 326 ? -14.884 14.505 0.060 1.00 95.88 326 ASP A O 1
ATOM 2684 N N . VAL A 1 327 ? -16.747 13.377 -0.499 1.00 98.00 327 VAL A N 1
ATOM 2685 C C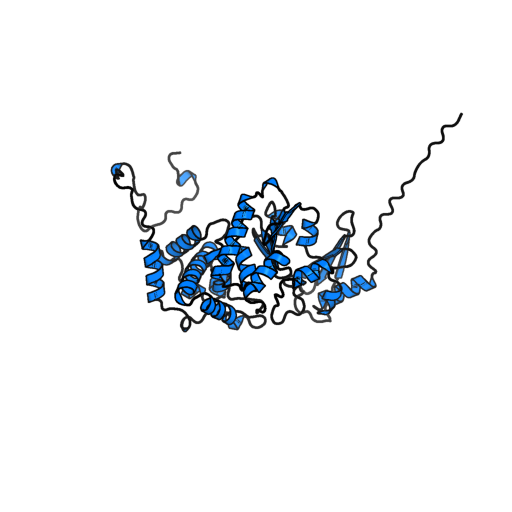A . VAL A 1 327 ? -17.395 13.500 0.811 1.00 98.00 327 VAL A CA 1
ATOM 2686 C C . VAL A 1 327 ? -18.114 12.209 1.172 1.00 98.00 327 VAL A C 1
ATOM 2688 O O . VAL A 1 327 ? -18.922 11.700 0.392 1.00 98.00 327 VAL A O 1
ATOM 2691 N N . ILE A 1 328 ? -17.856 11.703 2.376 1.00 98.12 328 ILE A N 1
ATOM 2692 C CA . ILE A 1 328 ? -18.641 10.624 2.976 1.00 98.12 328 ILE A CA 1
ATOM 2693 C C . ILE A 1 328 ? -19.947 11.207 3.521 1.00 98.12 328 ILE A C 1
ATOM 2695 O O . ILE A 1 328 ? -19.951 12.042 4.422 1.00 98.12 328 ILE A O 1
ATOM 2699 N N . ASP A 1 329 ? -21.072 10.742 2.984 1.00 97.38 329 ASP A N 1
ATOM 2700 C CA . ASP A 1 329 ? -22.409 11.102 3.448 1.00 97.38 329 ASP A CA 1
ATOM 2701 C C . ASP A 1 329 ? -22.636 10.622 4.890 1.00 97.38 329 ASP A C 1
ATOM 2703 O O . ASP A 1 329 ? -22.799 9.425 5.153 1.00 97.38 329 AS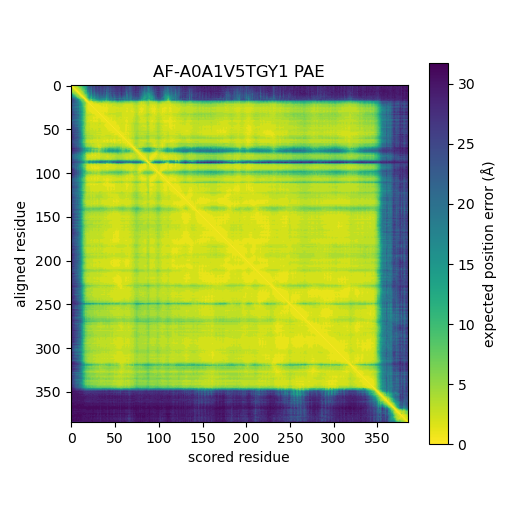P A O 1
ATOM 2707 N N . LYS A 1 330 ? -22.675 11.587 5.816 1.00 96.94 330 LYS A N 1
ATOM 2708 C CA . LYS A 1 330 ? -22.887 11.374 7.251 1.00 96.94 330 LYS A CA 1
ATOM 2709 C C . LYS A 1 330 ? -24.203 10.653 7.556 1.00 96.94 330 LYS A C 1
ATOM 2711 O O . LYS A 1 330 ? -24.271 9.938 8.550 1.00 96.94 330 LYS A O 1
ATOM 2716 N N . SER A 1 331 ? -25.227 10.771 6.705 1.00 96.50 331 SER A N 1
ATOM 2717 C CA . SER A 1 331 ? -26.512 10.084 6.915 1.00 96.50 331 SER A CA 1
ATOM 2718 C C . SER A 1 331 ? -26.412 8.556 6.824 1.00 96.50 331 SER A C 1
ATOM 2720 O O . SER A 1 331 ? -27.301 7.845 7.290 1.00 96.50 331 SER A O 1
ATOM 2722 N N . LEU A 1 332 ? -25.319 8.042 6.252 1.00 95.75 332 LEU A N 1
ATOM 2723 C CA . LEU A 1 332 ? -25.023 6.613 6.160 1.00 95.75 332 LEU A CA 1
ATOM 2724 C C . LEU A 1 332 ? -24.195 6.091 7.339 1.00 95.75 332 LEU A C 1
ATOM 2726 O O . LEU A 1 332 ? -23.903 4.895 7.392 1.00 95.75 332 LEU A O 1
ATOM 2730 N N . LEU A 1 333 ? -23.767 6.976 8.239 1.00 97.88 333 LEU A N 1
ATOM 2731 C CA . LEU A 1 333 ? -22.921 6.649 9.380 1.00 97.88 333 LEU A CA 1
ATOM 2732 C C . LEU A 1 333 ? -23.770 6.525 10.659 1.00 97.88 333 LEU A C 1
ATOM 2734 O O . LEU A 1 333 ? -24.878 7.064 10.729 1.00 97.88 333 LEU A O 1
ATOM 2738 N N . PRO A 1 334 ? -23.287 5.806 11.689 1.00 97.88 334 PRO A N 1
ATOM 2739 C CA . PRO A 1 334 ? -23.932 5.800 12.999 1.00 97.88 334 PRO A CA 1
ATOM 2740 C C . PRO A 1 334 ? -24.066 7.217 13.584 1.00 97.88 334 PRO A C 1
ATOM 2742 O O . PRO A 1 334 ? -23.267 8.100 13.283 1.00 97.88 334 PRO A O 1
ATOM 2745 N N . SER A 1 335 ? -25.068 7.424 14.445 1.00 97.44 335 SER A N 1
ATOM 2746 C CA . SER A 1 335 ? -25.386 8.756 14.973 1.00 97.44 335 SER A CA 1
ATOM 2747 C C . SER A 1 335 ? -24.295 9.343 15.874 1.00 97.44 335 SER A C 1
ATOM 2749 O O . SER A 1 335 ? -23.510 8.617 16.496 1.00 97.44 335 SER A O 1
ATOM 2751 N N . ASP A 1 336 ? -24.301 10.672 16.007 1.00 96.69 336 ASP A N 1
ATOM 2752 C CA . ASP A 1 336 ? -23.367 11.398 16.871 1.00 96.69 336 ASP A CA 1
ATOM 2753 C C . ASP A 1 336 ? -23.495 10.987 18.343 1.00 96.69 336 ASP A C 1
ATOM 2755 O O . ASP A 1 336 ? -22.494 10.972 19.055 1.00 96.69 336 ASP A O 1
ATOM 2759 N N . GLU A 1 337 ? -24.690 10.615 18.822 1.00 97.38 337 GLU A N 1
ATOM 2760 C CA . GLU A 1 337 ? -24.839 10.133 20.201 1.00 97.38 337 GLU A CA 1
ATOM 2761 C C . GLU A 1 337 ? -24.103 8.809 20.415 1.00 97.38 337 GLU A C 1
ATOM 2763 O O . GLU A 1 337 ? -23.450 8.626 21.444 1.00 97.38 337 GLU A O 1
ATOM 2768 N N . LYS A 1 338 ? -24.159 7.895 19.435 1.00 97.62 338 LYS A N 1
ATOM 2769 C CA . LYS A 1 338 ? -23.417 6.629 19.497 1.00 97.62 338 LYS A CA 1
ATOM 2770 C C . LYS A 1 338 ? -21.915 6.868 19.469 1.00 97.62 338 LYS A C 1
ATOM 2772 O O . LYS A 1 338 ? -21.193 6.222 20.224 1.00 97.62 338 LYS A O 1
ATOM 2777 N N . TRP A 1 339 ? -21.461 7.798 18.632 1.00 97.44 339 TRP A N 1
ATOM 2778 C CA . TRP A 1 339 ? -20.056 8.189 18.574 1.00 97.44 339 TRP A CA 1
ATOM 2779 C C . TRP A 1 339 ? -19.575 8.771 19.909 1.00 97.44 339 TRP A C 1
ATOM 2781 O O . TRP A 1 339 ? -18.611 8.275 20.484 1.00 97.44 339 TRP A O 1
ATOM 2791 N N . LYS A 1 340 ? -20.296 9.749 20.470 1.00 95.75 340 LYS A N 1
ATOM 2792 C CA . LYS A 1 340 ? -19.971 10.344 21.777 1.00 95.75 340 LYS A CA 1
ATOM 2793 C C . LYS A 1 340 ? -19.962 9.302 22.892 1.00 95.75 340 LYS A C 1
ATOM 2795 O O . LYS A 1 340 ? -19.047 9.278 23.706 1.00 95.75 340 LYS A O 1
ATOM 2800 N N . SER A 1 341 ? -20.949 8.404 22.910 1.00 95.25 341 SER A N 1
ATOM 2801 C CA . SER A 1 341 ? -20.988 7.306 23.879 1.00 95.25 341 SER A CA 1
ATOM 2802 C C . SER A 1 341 ? -19.785 6.372 23.743 1.00 95.25 341 SER A C 1
ATOM 2804 O O . SER A 1 341 ? -19.300 5.872 24.756 1.00 95.25 341 SER A O 1
ATOM 2806 N N . PHE A 1 342 ? -19.318 6.121 22.519 1.00 95.56 342 PHE A N 1
ATOM 2807 C CA . PHE A 1 342 ? -18.142 5.298 22.266 1.00 95.56 342 PHE A CA 1
ATOM 2808 C C . PHE A 1 342 ? -16.867 5.968 22.786 1.00 95.56 342 PHE A C 1
ATOM 2810 O O . PHE A 1 342 ? -16.160 5.348 23.578 1.00 95.56 342 PHE A O 1
ATOM 2817 N N . VAL A 1 343 ? -16.621 7.233 22.430 1.00 94.38 343 VAL A N 1
ATOM 2818 C CA . VAL A 1 343 ? -15.457 7.996 22.918 1.00 94.38 343 VAL A CA 1
ATOM 2819 C C . VAL A 1 343 ? -15.454 8.046 24.446 1.00 94.38 343 VAL A C 1
ATOM 2821 O O . VAL A 1 343 ? -14.501 7.583 25.065 1.00 94.38 343 VAL A O 1
ATOM 2824 N N . ASN A 1 344 ? -16.577 8.440 25.059 1.00 91.31 344 ASN A N 1
ATOM 2825 C CA . ASN A 1 344 ? -16.712 8.489 26.517 1.00 91.31 344 ASN A CA 1
ATOM 2826 C C . ASN A 1 344 ? -16.438 7.131 27.182 1.00 91.31 344 ASN A C 1
ATOM 2828 O O . ASN A 1 344 ? -15.900 7.078 28.286 1.00 91.31 344 ASN A O 1
ATOM 2832 N N . SER A 1 345 ? -16.829 6.018 26.552 1.00 89.56 345 SER A N 1
ATOM 2833 C CA . SER A 1 345 ? -16.567 4.688 27.114 1.00 89.56 345 SER A CA 1
ATOM 2834 C C . SER A 1 345 ? -15.076 4.351 27.151 1.00 89.56 345 SER A C 1
ATOM 2836 O O . SER A 1 345 ? -14.629 3.702 28.094 1.00 89.56 345 SER A O 1
ATOM 2838 N N . LEU A 1 346 ? -14.306 4.830 26.169 1.00 87.69 346 LEU A N 1
ATOM 2839 C CA . LEU A 1 346 ? -12.869 4.601 26.098 1.00 87.69 346 LEU A CA 1
ATOM 2840 C C . LEU A 1 346 ? -12.118 5.479 27.101 1.00 87.69 346 LEU A C 1
ATOM 2842 O O . LEU A 1 346 ? -11.317 4.945 27.871 1.00 87.69 346 LEU A O 1
ATOM 2846 N N . SER A 1 347 ? -12.459 6.767 27.191 1.00 76.81 347 SER A N 1
ATOM 2847 C CA . SER A 1 347 ? -11.870 7.701 28.163 1.00 76.81 347 SER A CA 1
ATOM 2848 C C . SER A 1 347 ? -12.064 7.226 29.610 1.00 76.81 347 SER A C 1
ATOM 2850 O O . SER A 1 347 ? -11.176 7.355 30.446 1.00 76.81 347 SER A O 1
ATOM 2852 N N . ASN A 1 348 ? -13.200 6.579 29.900 1.00 70.19 348 ASN A N 1
ATOM 2853 C CA . ASN A 1 348 ? -13.503 6.026 31.224 1.00 70.19 348 ASN A CA 1
ATOM 2854 C C . ASN A 1 348 ? -12.914 4.627 31.488 1.00 70.19 348 ASN A C 1
ATOM 2856 O O . ASN A 1 348 ? -13.000 4.138 32.616 1.00 70.19 348 ASN A O 1
ATOM 2860 N N . SER A 1 349 ? -12.355 3.956 30.476 1.00 62.84 349 SER A N 1
ATOM 2861 C CA . SER A 1 349 ? -11.812 2.593 30.604 1.00 62.84 349 SER A CA 1
ATOM 2862 C C . SER A 1 349 ? -10.320 2.544 30.958 1.00 62.84 349 SER A C 1
ATOM 2864 O O . SER A 1 349 ? -9.879 1.550 31.532 1.00 62.84 349 SER A O 1
ATOM 2866 N N . ASN A 1 350 ? -9.593 3.647 30.746 1.00 50.50 350 ASN A N 1
ATOM 2867 C CA . ASN A 1 350 ? -8.224 3.872 31.223 1.00 50.50 350 ASN A CA 1
ATOM 2868 C C . ASN A 1 350 ? -8.159 5.082 32.177 1.00 50.50 350 ASN A C 1
ATOM 2870 O O . ASN A 1 350 ? -7.428 6.035 31.904 1.00 50.50 350 ASN A O 1
ATOM 2874 N N . PRO A 1 351 ? -8.880 5.097 33.318 1.00 47.47 351 PRO A N 1
ATOM 2875 C CA . PRO A 1 351 ? -8.541 6.071 34.335 1.00 47.47 351 PRO A CA 1
ATOM 2876 C C . PRO A 1 351 ? -7.109 5.747 34.758 1.00 47.47 351 PRO A C 1
ATOM 2878 O O . PRO A 1 351 ? -6.828 4.616 35.167 1.00 47.47 351 PRO A O 1
ATOM 2881 N N . ILE A 1 352 ? -6.202 6.720 34.666 1.00 47.94 352 ILE A N 1
ATOM 2882 C CA . ILE A 1 352 ? -4.979 6.691 35.463 1.00 47.94 352 ILE A CA 1
ATOM 2883 C C . ILE A 1 352 ? -5.465 6.588 36.908 1.00 47.94 352 ILE A C 1
ATOM 2885 O O . ILE A 1 352 ? -5.861 7.573 37.530 1.00 47.94 352 ILE A O 1
ATOM 2889 N N . LYS A 1 353 ? -5.549 5.363 37.425 1.00 42.09 353 LYS A N 1
ATOM 2890 C CA . LYS A 1 353 ? -5.849 5.136 38.826 1.00 42.09 353 LYS A CA 1
ATOM 2891 C C . LYS A 1 353 ? -4.566 5.483 39.546 1.00 42.09 353 LYS A C 1
ATOM 2893 O O . LYS A 1 353 ? -3.577 4.762 39.425 1.00 42.09 353 LYS A O 1
ATOM 2898 N N . LEU A 1 354 ? -4.586 6.603 40.261 1.00 47.06 354 LEU A N 1
ATOM 2899 C CA . LEU A 1 354 ? -3.600 6.860 41.299 1.00 47.06 354 LEU A CA 1
ATOM 2900 C C . LEU A 1 354 ? -3.514 5.586 42.142 1.00 47.06 354 LEU A C 1
ATOM 2902 O O . LEU A 1 354 ? -4.547 5.071 42.580 1.00 47.06 354 LEU A O 1
ATOM 2906 N N . ALA A 1 355 ? -2.313 5.026 42.286 1.00 43.38 355 ALA A N 1
ATOM 2907 C CA . ALA A 1 355 ? -2.150 3.849 43.119 1.00 43.38 355 ALA A CA 1
ATOM 2908 C C . ALA A 1 355 ? -2.650 4.190 44.531 1.00 43.38 355 ALA A C 1
ATOM 2910 O O . ALA A 1 355 ? -2.367 5.268 45.063 1.00 43.38 355 ALA A O 1
ATOM 2911 N N . GLU A 1 356 ? -3.441 3.296 45.119 1.00 47.06 356 GLU A N 1
ATOM 2912 C CA . GLU A 1 356 ? -3.894 3.466 46.495 1.00 47.06 356 GLU A CA 1
ATOM 2913 C C . GLU A 1 356 ? -2.648 3.585 47.391 1.00 47.06 356 GLU A C 1
ATOM 2915 O O . GLU A 1 356 ? -1.778 2.713 47.363 1.00 47.06 356 GLU A O 1
ATOM 2920 N N . ASN A 1 357 ? -2.566 4.672 48.169 1.00 50.81 357 ASN A N 1
ATOM 2921 C CA . ASN A 1 357 ? -1.424 5.085 49.009 1.00 50.81 357 ASN A CA 1
ATOM 2922 C C . ASN A 1 357 ? -0.273 5.846 48.322 1.00 50.81 357 ASN A C 1
ATOM 2924 O O . ASN A 1 357 ? 0.841 5.862 48.847 1.00 50.81 357 ASN A O 1
ATOM 2928 N N . ILE A 1 358 ? -0.513 6.530 47.202 1.00 49.66 358 ILE A N 1
ATOM 2929 C CA . ILE A 1 358 ? 0.401 7.600 46.778 1.00 49.66 358 ILE A CA 1
ATOM 2930 C C . ILE A 1 358 ? 0.198 8.808 47.702 1.00 49.66 358 ILE A C 1
ATOM 2932 O O . ILE A 1 358 ? -0.879 9.403 47.728 1.00 49.66 358 ILE A O 1
ATOM 2936 N N . ASP A 1 359 ? 1.234 9.169 48.463 1.00 53.75 359 ASP A N 1
ATOM 2937 C CA . ASP A 1 359 ? 1.292 10.449 49.171 1.00 53.75 359 ASP A CA 1
ATOM 2938 C C . ASP A 1 359 ? 1.379 11.578 48.139 1.00 53.75 359 ASP A C 1
ATOM 2940 O O . ASP A 1 359 ? 2.450 11.886 47.612 1.00 53.75 359 ASP A O 1
ATOM 2944 N N . LEU A 1 360 ? 0.223 12.163 47.822 1.00 53.06 360 LEU A N 1
ATOM 2945 C CA . LEU A 1 360 ? 0.076 13.250 46.854 1.00 53.06 360 LEU A CA 1
ATOM 2946 C C . LEU A 1 360 ? 0.870 14.507 47.241 1.00 53.06 360 LEU A C 1
ATOM 2948 O O . LEU A 1 360 ? 1.059 15.369 46.395 1.00 53.06 360 LEU A O 1
ATOM 2952 N N . ASN A 1 361 ? 1.385 14.609 48.472 1.00 60.09 361 ASN A N 1
ATOM 2953 C CA . ASN A 1 361 ? 2.263 15.715 48.860 1.00 60.09 361 ASN A CA 1
ATOM 2954 C C . ASN A 1 361 ? 3.655 15.639 48.206 1.00 60.09 361 ASN A C 1
ATOM 2956 O O . ASN A 1 361 ? 4.369 16.636 48.201 1.00 60.09 361 ASN A O 1
ATOM 2960 N N . ASN A 1 362 ? 4.038 14.481 47.650 1.00 50.66 362 ASN A N 1
ATOM 2961 C CA . ASN A 1 362 ? 5.306 14.296 46.932 1.00 50.66 362 ASN A CA 1
ATOM 2962 C C . ASN A 1 362 ? 5.166 14.421 45.405 1.00 50.66 362 ASN A C 1
ATOM 2964 O O . ASN A 1 362 ? 6.141 14.212 44.685 1.00 50.66 362 ASN A O 1
ATOM 2968 N N . PHE A 1 363 ? 3.967 14.731 44.902 1.00 43.28 363 PHE A N 1
ATOM 2969 C CA . PHE A 1 363 ? 3.695 14.885 43.477 1.00 43.28 363 PHE A CA 1
ATOM 2970 C C . PHE A 1 363 ? 2.986 16.220 43.250 1.00 43.28 363 PHE A C 1
ATOM 2972 O O . PHE A 1 363 ? 1.842 16.386 43.659 1.00 43.28 363 PHE A O 1
ATOM 2979 N N . GLU A 1 364 ? 3.627 17.165 42.563 1.00 41.72 364 GLU A N 1
ATOM 2980 C CA . GLU A 1 364 ? 2.899 18.294 41.985 1.00 41.72 364 GLU A CA 1
ATOM 2981 C C . GLU A 1 364 ? 2.292 17.849 40.646 1.00 41.72 364 GLU A C 1
ATOM 2983 O O . GLU A 1 364 ? 3.036 17.563 39.704 1.00 41.72 364 GLU A O 1
ATOM 2988 N N . PRO A 1 365 ? 0.956 17.774 40.505 1.00 42.12 365 PRO A N 1
ATOM 2989 C CA . PRO A 1 365 ? 0.354 17.707 39.186 1.00 42.12 365 PRO A CA 1
ATOM 2990 C C . PRO A 1 365 ? 0.639 19.032 38.474 1.00 42.12 365 PRO A C 1
ATOM 2992 O O . PRO A 1 365 ? 0.026 20.056 38.775 1.00 42.12 365 PRO A O 1
ATOM 2995 N N . ILE A 1 366 ? 1.561 19.023 37.512 1.00 40.50 366 ILE A N 1
ATOM 2996 C CA . ILE A 1 366 ? 1.763 20.159 36.610 1.00 40.50 366 ILE A CA 1
ATOM 2997 C C . ILE A 1 366 ? 0.644 20.121 35.563 1.00 40.50 366 ILE A C 1
ATOM 2999 O O . ILE A 1 366 ? 0.829 19.716 34.422 1.00 40.50 366 ILE A O 1
ATOM 3003 N N . ILE A 1 367 ? -0.556 20.521 35.977 1.00 40.91 367 ILE A N 1
ATOM 3004 C CA . ILE A 1 367 ? -1.569 21.069 35.075 1.00 40.91 367 ILE A CA 1
ATOM 3005 C C . ILE A 1 367 ? -1.820 22.483 35.578 1.00 40.91 367 ILE A C 1
ATOM 3007 O O . ILE A 1 367 ? -2.666 22.731 36.436 1.00 40.91 367 ILE A O 1
ATOM 3011 N N . LYS A 1 368 ? -1.004 23.413 35.086 1.00 33.66 368 LYS A N 1
ATOM 3012 C CA . LYS A 1 368 ? -1.154 24.840 35.357 1.00 33.66 368 LYS A CA 1
ATOM 3013 C C . LYS A 1 368 ? -1.947 25.468 34.210 1.00 33.66 368 LYS A C 1
ATOM 3015 O O . LYS A 1 368 ? -1.367 25.976 33.264 1.00 33.66 368 LYS A O 1
ATOM 3020 N N . ASN A 1 369 ? -3.269 25.472 34.377 1.00 39.09 369 ASN A N 1
ATOM 3021 C CA . ASN A 1 369 ? -4.239 26.331 33.686 1.00 39.09 369 ASN A CA 1
ATOM 3022 C C . ASN A 1 369 ? -4.433 26.116 32.170 1.00 39.09 369 ASN A C 1
ATOM 3024 O O . ASN A 1 369 ? -3.603 25.542 31.477 1.00 39.09 369 ASN A O 1
ATOM 3028 N N . ASP A 1 370 ? -5.570 26.609 31.673 1.00 34.59 370 ASP A N 1
ATOM 3029 C CA . ASP A 1 370 ? -6.072 26.565 30.288 1.00 34.59 370 ASP A CA 1
ATOM 3030 C C . ASP A 1 370 ? -5.208 27.336 29.252 1.00 34.59 370 ASP A C 1
ATOM 3032 O O . ASP A 1 370 ? -5.728 28.023 28.371 1.00 34.59 370 ASP A O 1
ATOM 3036 N N . SER A 1 371 ? -3.879 27.270 29.336 1.00 34.19 371 SER A N 1
ATOM 3037 C CA . SER A 1 371 ? -2.962 27.946 28.415 1.00 34.19 371 SER A CA 1
ATOM 3038 C C . SER A 1 371 ? -1.696 27.125 28.182 1.00 34.19 371 SER A C 1
ATOM 3040 O O . SER A 1 371 ? -1.009 26.761 29.131 1.00 34.19 371 SER A O 1
ATOM 3042 N N . PHE A 1 372 ? -1.361 26.883 26.913 1.00 37.38 372 PHE A N 1
ATOM 3043 C CA . PHE A 1 372 ? -0.071 26.318 26.520 1.00 37.38 372 PHE A CA 1
ATOM 3044 C C . PHE A 1 372 ? 0.999 27.415 26.542 1.00 37.38 372 PHE A C 1
ATOM 3046 O O . PHE A 1 372 ? 0.834 28.449 25.891 1.00 37.38 372 PHE A O 1
ATOM 3053 N N . GLU A 1 373 ? 2.100 27.182 27.252 1.00 40.00 373 GLU A N 1
ATOM 3054 C CA . GLU A 1 373 ? 3.325 27.969 27.100 1.00 40.00 373 GLU A CA 1
ATOM 3055 C C . GLU A 1 373 ? 4.205 27.303 26.032 1.00 40.00 373 GLU A C 1
ATOM 3057 O O . GLU A 1 373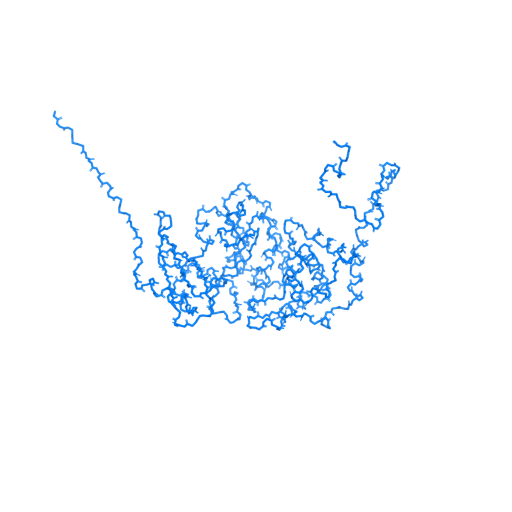 ? 4.506 26.112 26.105 1.00 40.00 373 GLU A O 1
ATOM 3062 N N . ILE A 1 374 ? 4.566 28.066 24.997 1.00 37.56 374 ILE A N 1
ATOM 3063 C CA . ILE A 1 374 ? 5.525 27.655 23.968 1.00 37.56 374 ILE A CA 1
ATOM 3064 C C . ILE A 1 374 ? 6.867 28.266 24.356 1.00 37.56 374 ILE A C 1
ATOM 3066 O O . ILE A 1 374 ? 7.009 29.489 24.339 1.00 37.56 374 ILE A O 1
ATOM 3070 N N . TYR A 1 375 ? 7.836 27.417 24.683 1.00 52.72 375 TYR A N 1
ATOM 3071 C CA . TYR A 1 375 ? 9.211 27.830 24.949 1.00 52.72 375 TYR A CA 1
ATOM 3072 C C . TYR A 1 375 ? 10.010 27.867 23.649 1.00 52.72 375 TYR A C 1
ATOM 3074 O O . TYR A 1 375 ? 9.763 27.092 22.722 1.00 52.72 375 TYR A O 1
ATOM 3082 N N . SER A 1 376 ? 10.947 28.806 23.556 1.00 41.47 376 SER A N 1
ATOM 3083 C CA . SER A 1 376 ? 11.702 29.039 22.322 1.00 41.47 376 SER A CA 1
ATOM 3084 C C . SER A 1 376 ? 12.820 28.016 22.102 1.00 41.47 376 SER A C 1
ATOM 3086 O O . SER A 1 376 ? 13.314 27.879 20.981 1.00 41.47 376 SER A O 1
ATOM 3088 N N . ASN A 1 377 ? 13.217 27.304 23.160 1.00 54.16 377 ASN A N 1
ATOM 3089 C CA . ASN A 1 377 ? 14.250 26.276 23.157 1.00 54.16 377 ASN A CA 1
ATOM 3090 C C . ASN A 1 377 ? 14.163 25.391 24.418 1.00 54.16 377 ASN A C 1
ATOM 3092 O O . ASN A 1 377 ? 13.427 25.690 25.360 1.00 54.16 377 ASN A O 1
ATOM 3096 N N . ASP A 1 378 ? 14.944 24.310 24.421 1.00 41.69 378 ASP A N 1
ATOM 3097 C CA . ASP A 1 378 ? 14.961 23.300 25.486 1.00 41.69 378 ASP A CA 1
ATOM 3098 C C . ASP A 1 378 ? 15.542 23.8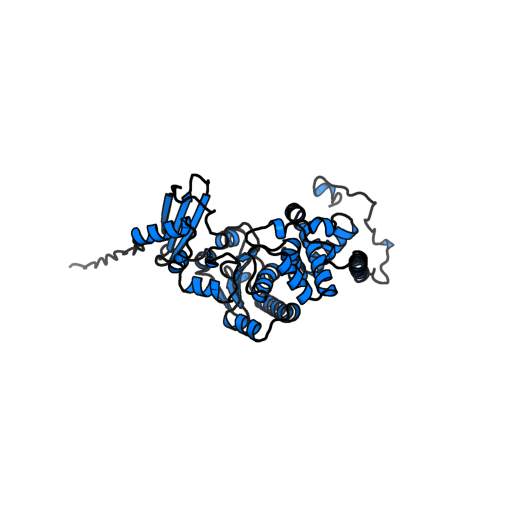18 26.819 1.00 41.69 378 ASP A C 1
ATOM 3100 O O . ASP A 1 378 ? 15.215 23.274 27.873 1.00 41.69 378 ASP A O 1
ATOM 3104 N N . GLU A 1 379 ? 16.364 24.877 26.800 1.00 55.69 379 GLU A N 1
ATOM 3105 C CA . GLU A 1 379 ? 16.968 25.466 28.010 1.00 55.69 379 GLU A CA 1
ATOM 3106 C C . GLU A 1 379 ? 15.919 26.212 28.853 1.00 55.69 379 GLU A C 1
ATOM 3108 O O . GLU A 1 379 ? 15.968 26.188 30.079 1.00 55.69 379 GLU A O 1
ATOM 3113 N N . GLU A 1 380 ? 14.917 26.821 28.209 1.00 53.06 380 GLU A N 1
ATOM 3114 C CA . GLU A 1 380 ? 13.778 27.451 28.893 1.00 53.06 380 GLU A CA 1
ATOM 3115 C C . GLU A 1 380 ? 12.802 26.423 29.490 1.00 53.06 380 GLU A C 1
ATOM 3117 O O . GLU A 1 380 ? 12.121 26.721 30.472 1.00 53.06 380 GLU A O 1
ATOM 3122 N N . TYR A 1 381 ? 12.740 25.214 28.921 1.00 48.31 381 TYR A N 1
ATOM 3123 C CA . TYR A 1 381 ? 11.871 24.133 29.398 1.00 48.31 381 TYR A CA 1
ATOM 3124 C C . TYR A 1 381 ? 12.444 23.413 30.633 1.00 48.31 381 TYR A C 1
ATOM 3126 O O . TYR A 1 381 ? 11.685 22.899 31.457 1.00 48.31 381 TYR A O 1
ATOM 3134 N N . PHE A 1 382 ? 13.771 23.422 30.807 1.00 43.22 382 PHE A N 1
ATOM 3135 C CA . PHE A 1 382 ? 14.465 22.828 31.952 1.00 43.22 382 PHE A CA 1
ATOM 3136 C C . PHE A 1 382 ? 15.398 23.838 32.644 1.00 43.22 382 PHE A C 1
ATOM 3138 O O . PHE A 1 382 ? 16.617 23.712 32.544 1.00 43.22 382 PHE A O 1
ATOM 3145 N N . PRO A 1 383 ? 14.861 24.822 33.386 1.00 42.91 383 PRO A N 1
ATOM 3146 C CA . PRO A 1 383 ? 15.671 25.911 33.935 1.00 42.91 383 PRO A CA 1
ATOM 3147 C C . PRO A 1 383 ? 16.654 25.488 35.044 1.00 42.91 383 PRO A C 1
ATOM 3149 O O . PRO A 1 383 ? 17.534 26.272 35.388 1.00 42.91 383 PRO A O 1
ATOM 3152 N N . ASP A 1 384 ? 16.526 24.268 35.583 1.00 46.34 384 ASP A N 1
ATOM 3153 C CA . ASP A 1 384 ? 17.320 23.768 36.717 1.00 46.34 384 ASP A CA 1
ATOM 3154 C C . ASP A 1 384 ? 18.079 22.448 36.423 1.00 46.34 384 ASP A C 1
ATOM 3156 O O . ASP A 1 384 ? 18.360 21.679 37.349 1.00 46.34 384 ASP A O 1
ATOM 3160 N N . LEU A 1 385 ? 18.413 22.162 35.154 1.00 42.53 385 LEU A N 1
ATOM 3161 C CA . LEU A 1 385 ? 19.307 21.051 34.764 1.00 42.53 385 LEU A CA 1
ATOM 3162 C C . LEU A 1 385 ? 20.722 21.511 34.394 1.00 42.53 385 LEU A C 1
ATOM 3164 O O . LEU A 1 385 ? 20.857 22.524 33.674 1.00 42.53 385 LEU A O 1
#

Sequence (385 aa):
MKAIFFFLIFSIINSAQTISNTRLETIVKLLVSNSPEISKYVSSDEFEISNRFGISYEGIDNKFFIANEFPKIDRSIKYNYKIESVDDDDYSLLTISISAKNTSKEYYLKDSSIISKPFFYSRDWKTKESEHFKFFISDEKLFNHYSINQLESFITKMFDVLKFSKDQINLIKQKKIYYYLCKDENEIQKVTGFATRGMYILAQDYVVTTYNTHYHELEHFLINFKLKRLPLYTHPFLQEGLAVAFGGRGGLTVNTILETGIFIIESGFADYTELLNRNNFLNTDASISYPVSGLYTDFLIKQIGVDGFIGLYKKYSASNNLSKIDVIDKSLLPSDEKWKSFVNSLSNSNPIKLAENIDLNNFEPIIKNDSFEIYSNDEEYFPDL

Secondary structure (DSSP, 8-state):
--------------------HHHHHHHHHHHHTT-GGGGGGB-HHHHHHHHTT--EETT-S-GGGTTTSPP---TT---EEEEEE-SSSSEEEEEEEEGGGTEEEEEEEETTEEE-HHHHHTTTSEEEE-SSEEEEES-GGG--HHHHHHHHHHHHHHHHHTT--HHHHHHHHHH-EEEEE-SSHHHHHHHHSSS-SEEEETTTTEEEESSTT-HHHHHHHHHHHHHSEE-SEE-HHHHHHHHHHHH-BTTB-HHHHHHHHHHHHHTTS--HHHHTBHHHHHHS-HHHHHHHHHHHHHHHHHHHHHHHHHHHHHHTEESS-GGGGSB--GGGSPPHHHHHHHHHHHHTTS---PPTT--GGG-------S-----SSHHHH-TT-

Mean predicted aligned error: 8.66 Å

Foldseek 3Di:
DDDDDPPPPPPPPLPPLCPDPVLVVVLLLCQQQVPLCNLVQADPVLSCLLCLLLQAAPPRSALLCVVQGDDNDDPPFDKDWDWDDDDSDQKIWIWIDGVVVRDIGIFMDGSSGTDALQCVLQVPFDWDDDQQAIEGENDVVQEDPVLVVLQVVLVVVVCVQLVPDPVLSVSSRVSHAYEYADCDQVSLCSSPVDRDQWAQRRRRRHTYGNDSHQQLSVQLSSLSSSVSYAHPDFQCLLNLLRSLLRRNDPPDDNVVLLVLLLVCVVVVVDDVQQSQFSVSLVVDDCSHSNSVSNNVNNLQCVPQNSVLSSVQRRQLHHHPDNVSNRGDDCVSGDDPVSVVVSSVVVVVVDDPPDPPPDPCVVDDPPPDDPDDDDDPDPCVVCVPD

pLDDT: mean 88.25, std 18.14, range [33.66, 98.88]

Radius of gyration: 26.08 Å; Cα contacts (8 Å, |Δi|>4): 532; chains: 1; bounding box: 94×51×82 Å

Solvent-accessible surface area (backbone atoms only — not comparable to full-atom values): 22064 Å² total; per-residue (Å²): 133,87,83,85,79,82,79,79,79,76,74,79,76,75,76,70,74,78,67,51,67,71,58,53,52,50,52,52,54,25,48,63,64,66,40,64,71,43,63,81,40,37,31,68,67,58,52,46,49,33,46,69,77,61,52,48,42,53,95,53,85,51,54,71,41,60,98,68,64,58,72,96,63,66,91,85,64,71,70,51,74,49,78,42,79,49,73,99,55,70,32,31,41,38,40,41,36,29,71,94,70,79,42,73,48,79,44,41,30,45,85,80,15,41,49,54,49,47,59,66,75,46,69,87,37,49,75,50,75,61,73,49,36,35,37,38,30,68,46,67,91,74,60,56,70,66,39,53,53,50,48,54,52,49,52,55,53,45,36,62,65,70,61,58,50,71,66,58,51,49,48,37,46,72,68,36,44,42,36,36,37,30,80,40,55,69,52,34,20,64,34,72,72,43,92,46,61,60,44,56,42,78,19,50,62,31,36,38,24,53,50,70,68,56,42,27,37,47,38,58,49,51,53,47,58,73,58,26,61,42,46,72,38,57,31,54,49,57,54,47,4,48,16,22,47,73,26,12,55,100,91,41,50,31,66,61,36,36,53,49,16,50,52,36,47,75,71,62,77,50,57,69,74,58,36,34,26,38,68,50,34,74,71,38,58,60,90,54,43,37,22,37,24,7,40,51,37,48,49,43,33,74,74,54,33,53,70,45,42,51,50,51,48,58,65,27,34,32,60,90,51,61,76,70,31,36,54,63,67,64,89,81,48,83,54,69,67,61,51,52,54,50,53,54,52,54,64,66,69,64,62,84,68,75,61,91,85,64,67,62,90,80,52,82,80,90,74,75,68,103,60,89,83,84,66,96,48,73,64,74,73,44,81,88,116